Protein 2XES (pdb70)

Structure (mmCIF, N/CA/C/O backbone):
data_2XES
#
_entry.id   2XES
#
_cell.length_a   56.650
_cell.length_b   70.760
_cell.length_c   134.040
_cell.angle_alpha   90.00
_cell.angle_beta   90.00
_cell.angle_gamma   90.00
#
_symmetry.space_group_name_H-M   'P 21 21 21'
#
loop_
_entity.id
_entity.type
_entity.pdbx_description
1 polymer 'PROTEIN PAT1 HOMOLOG 1'
2 non-polymer 'THIOCYANATE ION'
3 non-polymer 'POTASSIUM ION'
4 water water
#
loop_
_atom_site.group_PDB
_atom_site.id
_atom_site.type_symbol
_atom_site.label_atom_id
_atom_site.label_alt_id
_atom_site.label_comp_id
_atom_site.label_asym_id
_atom_site.label_entity_id
_atom_site.label_seq_id
_atom_site.pdbx_PDB_ins_code
_atom_site.Cartn_x
_atom_site.Cartn_y
_atom_site.Cartn_z
_atom_site.occupancy
_atom_site.B_iso_or_equiv
_atom_site.auth_seq_id
_atom_site.auth_comp_id
_atom_site.auth_asym_id
_atom_site.auth_atom_id
_atom_site.pdbx_PDB_model_num
ATOM 1 N N . ASP A 1 6 ? -19.049 9.038 47.808 1.00 64.16 517 ASP A N 1
ATOM 2 C CA . ASP A 1 6 ? -17.617 9.254 47.649 1.00 64.00 517 ASP A CA 1
ATOM 3 C C . ASP A 1 6 ? -17.292 9.544 46.185 1.00 64.39 517 ASP A C 1
ATOM 4 O O . ASP A 1 6 ? -18.016 9.119 45.285 1.00 61.48 517 ASP A O 1
ATOM 9 N N . LYS A 1 7 ? -16.225 10.290 45.969 1.00 64.61 518 LYS A N 1
ATOM 10 C CA . LYS A 1 7 ? -15.795 10.633 44.632 1.00 58.88 518 LYS A CA 1
ATOM 11 C C . LYS A 1 7 ? -15.299 9.426 43.849 1.00 54.76 518 LYS A C 1
ATOM 12 O O . LYS A 1 7 ? -15.307 9.433 42.617 1.00 53.34 518 LYS A O 1
ATOM 18 N N . ARG A 1 8 ? -14.829 8.405 44.561 1.00 51.61 519 ARG A N 1
ATOM 19 C CA . ARG A 1 8 ? -14.244 7.257 43.889 1.00 49.00 519 ARG A CA 1
ATOM 20 C C . ARG A 1 8 ? -15.209 6.767 42.829 1.00 47.30 519 ARG A C 1
ATOM 21 O O . ARG A 1 8 ? -14.812 6.139 41.854 1.00 42.43 519 ARG A O 1
ATOM 29 N N . ARG A 1 9 ? -16.489 7.037 43.042 1.00 48.11 520 ARG A N 1
ATOM 30 C CA . ARG A 1 9 ? -17.491 6.718 42.045 1.00 48.07 520 ARG A CA 1
ATOM 31 C C . ARG A 1 9 ? -17.288 7.651 40.862 1.00 44.90 520 ARG A C 1
ATOM 32 O O . ARG A 1 9 ? -17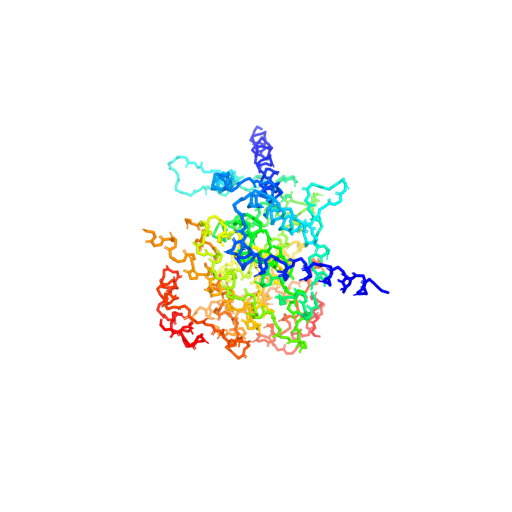.275 7.215 39.713 1.00 42.91 520 ARG A O 1
ATOM 40 N N . LYS A 1 10 ? -17.124 8.939 41.155 1.00 45.75 521 LYS A N 1
ATOM 41 C CA . LYS A 1 10 ? -16.880 9.942 40.122 1.00 45.29 521 LYS A CA 1
ATOM 42 C C . LYS A 1 10 ? -15.621 9.616 39.321 1.00 40.21 521 LYS A C 1
ATOM 43 O O . LYS A 1 10 ? -15.586 9.781 38.102 1.00 37.35 521 LYS A O 1
ATOM 49 N N . THR A 1 11 ? -14.589 9.157 40.017 1.00 39.01 522 THR A N 1
ATOM 50 C CA . THR A 1 11 ? -13.331 8.798 39.378 1.00 38.61 522 THR A CA 1
ATOM 51 C C . THR A 1 11 ? -13.527 7.654 38.393 1.00 35.67 522 THR A C 1
ATOM 52 O O . THR A 1 11 ? -12.996 7.685 37.285 1.00 32.77 522 THR A O 1
ATOM 56 N N . LEU A 1 12 ? -14.293 6.647 38.805 1.00 34.13 523 LEU A N 1
ATOM 57 C CA . LEU A 1 12 ? -14.576 5.501 37.949 1.00 33.68 523 LEU A CA 1
ATOM 58 C C . LEU A 1 12 ? -15.348 5.937 36.710 1.00 33.02 523 LEU A C 1
ATOM 59 O O . LEU A 1 12 ? -15.195 5.358 35.636 1.00 33.26 523 LEU A O 1
ATOM 64 N N . VAL A 1 13 ? -16.178 6.961 36.862 1.00 32.03 524 VAL A N 1
ATOM 65 C CA . VAL A 1 13 ? -16.888 7.515 35.722 1.00 34.51 524 VAL A CA 1
ATOM 66 C C . VAL A 1 13 ? -15.904 8.144 34.751 1.00 32.92 524 VAL A C 1
ATOM 67 O O . VAL A 1 13 ? -15.942 7.873 33.552 1.00 32.91 524 VAL A O 1
ATOM 71 N N . ILE A 1 14 ? -15.022 8.988 35.275 1.00 31.59 525 ILE A N 1
ATOM 72 C CA . ILE A 1 14 ? -14.016 9.635 34.447 1.00 34.05 525 ILE A CA 1
ATOM 73 C C . ILE A 1 14 ? -13.149 8.587 33.747 1.00 30.36 525 ILE A C 1
ATOM 74 O O . ILE A 1 14 ? -12.809 8.738 32.580 1.00 27.80 525 ILE A O 1
ATOM 79 N N . ILE A 1 15 ? -12.810 7.519 34.462 1.00 28.55 526 ILE A N 1
ATOM 80 C CA . ILE A 1 15 ? -12.041 6.433 33.878 1.00 28.58 526 ILE A CA 1
ATOM 81 C C . ILE A 1 15 ? -12.792 5.784 32.707 1.00 30.71 526 ILE A C 1
ATOM 82 O O . ILE A 1 15 ? -12.207 5.518 31.657 1.00 29.12 526 ILE A O 1
ATOM 87 N N . GLU A 1 16 ? -14.084 5.534 32.881 1.00 28.93 527 GLU A N 1
ATOM 88 C CA . GLU A 1 16 ? -14.866 4.933 31.805 1.00 31.75 527 GLU A CA 1
ATOM 89 C C . GLU A 1 16 ? -14.954 5.876 30.609 1.00 30.37 527 GLU A C 1
ATOM 90 O O . GLU A 1 16 ? -14.782 5.459 29.462 1.00 29.58 527 GLU A O 1
ATOM 96 N N . LYS A 1 17 ? -15.205 7.151 30.887 1.00 30.00 528 LYS A N 1
ATOM 97 C CA . LYS A 1 17 ? -15.270 8.170 29.848 1.00 30.41 528 LYS A CA 1
ATOM 98 C C . LYS A 1 17 ? -13.971 8.167 29.045 1.00 30.37 528 LYS A C 1
ATOM 99 O O . LYS A 1 17 ? -13.983 8.091 27.816 1.00 31.33 528 LYS A O 1
ATOM 105 N N . THR A 1 18 ? -12.850 8.236 29.756 1.00 28.81 529 THR A N 1
ATOM 106 C CA . THR A 1 18 ? -11.541 8.377 29.128 1.00 27.38 529 THR A CA 1
ATOM 107 C C . THR A 1 18 ? -11.098 7.086 28.439 1.00 24.79 529 THR A C 1
ATOM 108 O O . THR A 1 18 ? -10.454 7.118 27.394 1.00 21.32 529 THR A O 1
ATOM 112 N N . TYR A 1 19 ? -11.440 5.952 29.041 1.00 23.84 530 TYR A N 1
ATOM 113 C CA . TYR A 1 19 ? -11.100 4.654 28.477 1.00 22.75 530 TYR A CA 1
ATOM 114 C C . TYR A 1 19 ? -11.799 4.447 27.129 1.00 23.86 530 TYR A C 1
ATOM 115 O O . TYR A 1 19 ? -11.248 3.822 26.216 1.00 21.10 530 TYR A O 1
ATOM 124 N N . SER A 1 20 ? -13.007 4.986 27.007 1.00 22.76 531 SER A N 1
ATOM 125 C CA . SER A 1 20 ? -13.757 4.890 25.759 1.00 25.25 531 SER A CA 1
ATOM 126 C C . SER A 1 20 ? -13.060 5.660 24.642 1.00 23.86 531 SER A C 1
ATOM 127 O O . SER A 1 20 ? -13.005 5.207 23.503 1.00 22.32 531 SER A O 1
ATOM 130 N N . LEU A 1 21 ? -12.539 6.834 24.974 1.00 24.09 532 LEU A N 1
ATOM 131 C CA . LEU A 1 21 ? -11.753 7.612 24.031 1.00 24.12 532 LEU A CA 1
ATOM 132 C C . LEU A 1 21 ? -10.514 6.831 23.622 1.00 22.82 532 LEU A C 1
ATOM 133 O O . LEU A 1 21 ? -10.112 6.851 22.462 1.00 20.85 532 LEU A O 1
ATOM 138 N N . LEU A 1 22 ? -9.909 6.160 24.598 1.00 20.33 533 LEU A N 1
ATOM 139 C CA . LEU A 1 22 ? -8.701 5.384 24.371 1.00 21.98 533 LEU A CA 1
ATOM 140 C C . LEU A 1 22 ? -8.928 4.276 23.350 1.00 20.38 533 LEU A C 1
ATOM 141 O O . LEU A 1 22 ? -8.094 4.068 22.477 1.00 19.29 533 LEU A O 1
ATOM 146 N N . LEU A 1 23 ? -10.054 3.568 23.464 1.00 21.84 534 LEU A N 1
ATOM 147 C CA . LEU A 1 23 ? -10.390 2.517 22.502 1.00 22.37 534 LEU A CA 1
ATOM 148 C C . LEU A 1 23 ? -10.621 3.117 21.111 1.00 20.92 534 LEU A C 1
ATOM 149 O O . LEU A 1 23 ? -10.295 2.510 20.098 1.00 18.26 534 LEU A O 1
ATOM 154 N N . ASP A 1 24 ? -11.179 4.316 21.062 1.00 20.35 535 ASP A N 1
ATOM 155 C CA . ASP A 1 24 ? -11.372 4.959 19.776 1.00 22.13 535 ASP A CA 1
ATOM 156 C C . ASP A 1 24 ? -10.037 5.319 19.124 1.00 23.34 535 ASP A C 1
ATOM 157 O O . ASP A 1 24 ? -9.816 5.045 17.935 1.00 20.01 535 ASP A O 1
ATOM 162 N N . VAL A 1 25 ? -9.140 5.915 19.903 1.00 23.48 536 VAL A N 1
ATOM 163 C CA . VAL A 1 25 ? -7.828 6.288 19.381 1.00 22.09 536 VAL A CA 1
ATOM 164 C C . VAL A 1 25 ? -7.015 5.052 19.015 1.00 18.61 536 VAL A C 1
ATOM 165 O O . VAL A 1 25 ? -6.230 5.085 18.075 1.00 22.07 536 VAL A O 1
ATOM 169 N N . GLU A 1 26 ? -7.203 3.962 19.754 1.00 19.30 537 GLU A N 1
ATOM 170 C CA . GLU A 1 26 ? -6.507 2.712 19.439 1.00 20.64 537 GLU A CA 1
ATOM 171 C C . GLU A 1 26 ? -7.082 2.046 18.182 1.00 21.07 537 GLU A C 1
ATOM 172 O O . GLU A 1 26 ? -6.425 1.218 17.552 1.00 21.57 537 GLU A O 1
ATOM 178 N N . ASP A 1 27 ? -8.308 2.420 17.828 1.00 18.29 538 ASP A N 1
ATOM 179 C CA . ASP A 1 27 ? -8.994 1.863 16.666 1.00 18.51 538 ASP A CA 1
ATOM 180 C C . ASP A 1 27 ? -8.738 2.736 15.432 1.00 19.54 538 ASP A C 1
ATOM 181 O O . ASP A 1 27 ? -9.103 2.377 14.312 1.00 20.86 538 ASP A O 1
ATOM 186 N N . TYR A 1 28 ? -8.091 3.877 15.650 1.00 18.84 539 TYR A N 1
ATOM 187 C CA . TYR A 1 28 ? -7.895 4.882 14.610 1.00 20.21 539 TYR A CA 1
ATOM 188 C C . TYR A 1 28 ? -7.175 4.380 13.343 1.00 23.13 539 TYR A C 1
ATOM 189 O O . TYR A 1 28 ? -7.610 4.659 12.225 1.00 23.85 539 TYR A O 1
ATOM 198 N N . GLU A 1 29 ? -6.069 3.664 13.510 1.00 23.06 540 GLU A N 1
ATOM 199 C CA . GLU A 1 29 ? -5.303 3.216 12.348 1.00 26.04 540 GLU A CA 1
ATOM 200 C C . GLU A 1 29 ? -6.169 2.330 11.446 1.00 25.24 540 GLU A C 1
ATOM 201 O O . GLU A 1 29 ? -6.117 2.434 10.217 1.00 22.49 540 GLU A O 1
ATOM 207 N N . ARG A 1 30 ? -6.983 1.477 12.060 1.00 23.71 541 ARG A N 1
ATOM 208 C CA . ARG A 1 30 ? -7.889 0.635 11.291 1.00 22.73 541 ARG A CA 1
ATOM 209 C C . ARG A 1 30 ? -8.856 1.469 10.446 1.00 25.03 541 ARG A C 1
ATOM 210 O O . ARG A 1 30 ? -9.019 1.219 9.250 1.00 23.62 541 ARG A O 1
ATOM 218 N N . ARG A 1 31 ? -9.492 2.460 11.066 1.00 23.87 542 ARG A N 1
ATOM 219 C CA . ARG A 1 31 ? -10.446 3.310 10.353 1.00 25.39 542 ARG A CA 1
ATOM 220 C C . ARG A 1 31 ? -9.769 4.098 9.235 1.00 25.83 542 ARG A C 1
ATOM 221 O O . ARG A 1 31 ? -10.313 4.240 8.143 1.00 23.34 542 ARG A O 1
ATOM 229 N N . TYR A 1 32 ? -8.579 4.615 9.513 1.00 26.38 543 TYR A N 1
ATOM 230 C CA . TYR A 1 32 ? -7.862 5.427 8.538 1.00 27.05 543 TYR A CA 1
ATOM 231 C C . TYR A 1 32 ? -7.461 4.575 7.333 1.00 27.98 543 TYR A C 1
ATOM 232 O O . TYR A 1 32 ? -7.498 5.027 6.191 1.00 25.01 543 TYR A O 1
ATOM 241 N N . LEU A 1 33 ? -7.091 3.331 7.607 1.00 27.95 544 LEU A N 1
ATOM 242 C CA . LEU A 1 33 ? -6.727 2.376 6.574 1.00 26.10 544 LEU A CA 1
ATOM 243 C C . LEU A 1 33 ? -7.895 2.029 5.658 1.00 26.97 544 LEU A C 1
ATOM 244 O O . LEU A 1 33 ? -7.699 1.750 4.474 1.00 27.50 544 LEU A O 1
ATOM 249 N N . LEU A 1 34 ? -9.109 2.033 6.203 1.00 26.40 545 LEU A N 1
ATOM 250 C CA . LEU A 1 34 ? -10.285 1.640 5.426 1.00 25.30 545 LEU A CA 1
ATOM 251 C C . LEU A 1 34 ? -11.083 2.846 4.939 1.00 25.09 545 LEU A C 1
ATOM 252 O O . LEU A 1 34 ? -12.191 2.702 4.416 1.00 22.72 545 LEU A O 1
ATOM 257 N N . SER A 1 35 ? -10.521 4.037 5.109 1.00 25.17 546 SER A N 1
ATOM 258 C CA . SER A 1 35 ? -11.252 5.265 4.813 1.00 29.63 546 SER A CA 1
ATOM 259 C C . SER A 1 35 ? -11.151 5.699 3.351 1.00 30.07 546 SER A C 1
ATOM 260 O O . SER A 1 35 ? -10.216 5.338 2.639 1.00 26.88 546 SER A O 1
ATOM 263 N N . LEU A 1 36 ? -12.133 6.481 2.919 1.00 33.29 547 LEU A N 1
ATOM 264 C CA . LEU A 1 36 ? -12.033 7.214 1.666 1.00 32.95 547 LEU A CA 1
ATOM 265 C C . LEU A 1 36 ? -11.154 8.436 1.899 1.00 34.73 547 LEU A C 1
ATOM 266 O O . LEU A 1 36 ? -11.113 8.975 3.009 1.00 31.04 547 LEU A O 1
ATOM 271 N N . GLU A 1 37 ? -10.450 8.877 0.863 1.00 35.94 548 GLU A N 1
ATOM 272 C CA . GLU A 1 37 ? -9.530 9.997 1.012 1.00 37.16 548 GLU A CA 1
ATOM 273 C C . GLU A 1 37 ? -10.232 11.227 1.580 1.00 35.75 548 GLU A C 1
ATOM 274 O O . GLU A 1 37 ? -9.657 11.954 2.386 1.00 32.26 548 GLU A O 1
ATOM 280 N N . GLU A 1 38 ? -11.478 11.444 1.164 1.00 33.91 549 GLU A N 1
ATOM 281 C CA . GLU A 1 38 ? -12.235 12.628 1.565 1.00 35.91 549 GLU A CA 1
ATOM 282 C C . GLU A 1 38 ? -12.493 12.675 3.064 1.00 34.15 549 GLU A C 1
ATOM 283 O O . GLU A 1 38 ? -12.721 13.743 3.627 1.00 32.62 549 GLU A O 1
ATOM 289 N N . GLU A 1 39 ? -12.464 11.510 3.703 1.00 34.52 550 GLU A N 1
ATOM 290 C CA . GLU A 1 39 ? -12.739 11.412 5.132 1.00 32.78 550 GLU A CA 1
ATOM 291 C C . GLU A 1 39 ? -11.513 11.704 6.002 1.00 33.55 550 GLU A C 1
ATOM 292 O O . GLU A 1 39 ? -11.652 12.052 7.171 1.00 36.92 550 GLU A O 1
ATOM 298 N N . ARG A 1 40 ? -10.320 11.549 5.437 1.00 32.40 551 ARG A N 1
ATOM 299 C CA . ARG A 1 40 ? -9.080 11.593 6.223 1.00 31.75 551 ARG A CA 1
ATOM 300 C C . ARG A 1 40 ? -8.820 12.881 7.016 1.00 36.54 551 ARG A C 1
ATOM 301 O O . ARG A 1 40 ? -8.458 12.817 8.192 1.00 37.82 551 ARG A O 1
ATOM 309 N N . PRO A 1 41 ? -8.996 14.050 6.384 1.00 37.29 552 PRO A N 1
ATOM 310 C CA . PRO A 1 41 ? -8.839 15.291 7.148 1.00 36.64 552 PRO A CA 1
ATOM 311 C C . PRO A 1 41 ? -9.680 15.282 8.424 1.00 36.16 552 PRO A C 1
ATOM 312 O O . PRO A 1 41 ? -9.181 15.644 9.488 1.00 37.07 552 PRO A O 1
ATOM 316 N N . ALA A 1 42 ? -10.938 14.869 8.312 1.00 34.69 553 ALA A N 1
ATOM 317 C CA . ALA A 1 42 ? -11.833 14.807 9.464 1.00 37.61 553 ALA A CA 1
ATOM 318 C C . ALA A 1 42 ? -11.375 13.776 10.499 1.00 35.68 553 ALA A C 1
ATOM 319 O O . ALA A 1 42 ? -11.445 14.026 11.700 1.00 37.67 553 ALA A O 1
ATOM 321 N N . LEU A 1 43 ? -10.914 12.618 10.032 1.00 31.10 554 LEU A N 1
ATOM 322 C CA . LEU A 1 43 ? -10.401 11.590 10.932 1.00 32.69 554 LEU A CA 1
ATOM 323 C C . LEU A 1 43 ? -9.211 12.110 11.746 1.00 34.25 554 LEU A C 1
ATOM 324 O O . LEU A 1 43 ? -9.085 11.832 12.938 1.00 30.39 554 LEU A O 1
ATOM 337 N N . ASP A 1 45 ? -8.404 15.336 12.515 1.00 39.43 556 ASP A N 1
ATOM 338 C CA . ASP A 1 45 ? -8.826 16.341 13.490 1.00 40.12 556 ASP A CA 1
ATOM 339 C C . ASP A 1 45 ? -9.468 15.680 14.701 1.00 37.80 556 ASP A C 1
ATOM 340 O O . ASP A 1 45 ? -9.169 16.028 15.844 1.00 41.24 556 ASP A O 1
ATOM 345 N N . ASP A 1 46 ? -10.350 14.723 14.445 1.00 36.63 557 ASP A N 1
ATOM 346 C CA . ASP A 1 46 ? -11.010 13.996 15.517 1.00 37.85 557 ASP A CA 1
ATOM 347 C C . ASP A 1 46 ? -9.992 13.328 16.446 1.00 36.24 557 ASP A C 1
ATOM 348 O O . ASP A 1 46 ? -10.095 13.437 17.666 1.00 34.66 557 ASP A O 1
ATOM 353 N N . ARG A 1 47 ? -9.014 12.640 15.863 1.00 32.53 558 ARG A N 1
ATOM 354 C CA . ARG A 1 47 ? -7.956 11.997 16.639 1.00 31.81 558 ARG A CA 1
ATOM 355 C C . ARG A 1 47 ? -7.248 13.002 17.542 1.00 33.07 558 ARG A C 1
ATOM 356 O O . ARG A 1 47 ? -6.974 12.718 18.708 1.00 32.39 558 ARG A O 1
ATOM 364 N N . LYS A 1 48 ? -6.950 14.174 16.994 1.00 35.17 559 LYS A N 1
ATOM 365 C CA . LYS A 1 48 ? -6.240 15.205 17.739 1.00 38.18 559 LYS A CA 1
ATOM 366 C C . LYS A 1 48 ? -7.037 15.642 18.967 1.00 37.77 559 LYS A C 1
ATOM 367 O O . LYS A 1 48 ? -6.513 15.678 20.080 1.00 39.07 559 LYS A O 1
ATOM 373 N N . HIS A 1 49 ? -8.311 15.955 18.760 1.00 37.36 560 HIS A N 1
ATOM 374 C CA . HIS A 1 49 ? -9.169 16.419 19.840 1.00 35.72 560 HIS A CA 1
ATOM 375 C C . HIS A 1 49 ? -9.421 15.353 20.905 1.00 36.19 560 HIS A C 1
ATOM 376 O O . HIS A 1 49 ? -9.597 15.680 22.082 1.00 32.92 560 HIS A O 1
ATOM 383 N N . LYS A 1 50 ? -9.447 14.090 20.516 1.00 34.08 561 LYS A N 1
ATOM 384 C CA . LYS A 1 50 ? -9.628 13.035 21.497 1.00 34.76 561 LYS A CA 1
ATOM 385 C C . LYS A 1 50 ? -8.392 12.798 22.341 1.00 32.61 561 LY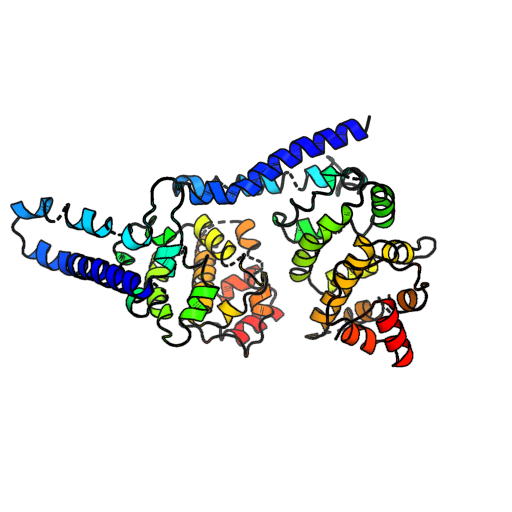S A C 1
ATOM 386 O O . LYS A 1 50 ? -8.501 12.436 23.446 1.00 29.76 561 LYS A O 1
ATOM 392 N N . ILE A 1 51 ? -7.223 13.000 21.783 1.00 32.95 562 ILE A N 1
ATOM 393 C CA . ILE A 1 51 ? -5.990 12.871 22.549 1.00 33.40 562 ILE A CA 1
ATOM 394 C C . ILE A 1 51 ? -5.835 14.040 23.518 1.00 33.32 562 ILE A C 1
ATOM 395 O O . ILE A 1 51 ? -5.366 13.865 24.644 1.00 32.16 562 ILE A O 1
ATOM 400 N N . CYS A 1 52 ? -6.246 15.227 23.083 1.00 34.36 563 CYS A N 1
ATOM 401 C CA . CYS A 1 52 ? -6.285 16.384 23.965 1.00 35.60 563 CYS A CA 1
ATOM 402 C C . CYS A 1 52 ? -7.251 16.110 25.097 1.00 32.77 563 CYS A C 1
ATOM 403 O O . CYS A 1 52 ? -6.906 16.251 26.270 1.00 35.18 563 CYS A O 1
ATOM 406 N N . SER A 1 53 ? -8.468 15.718 24.739 1.00 29.74 564 SER A N 1
ATOM 407 C CA . SER A 1 53 ? -9.464 15.375 25.732 1.00 30.70 564 SER A CA 1
ATOM 408 C C . SER A 1 53 ? -8.899 14.397 26.757 1.00 29.83 564 SER A C 1
ATOM 409 O O . SER A 1 53 ? -9.058 14.596 27.954 1.00 29.71 564 SER A O 1
ATOM 420 N N . TYR A 1 55 ? -5.720 13.725 27.641 1.00 27.15 566 TYR A N 1
ATOM 421 C CA . TYR A 1 55 ? -4.728 14.367 28.490 1.00 29.41 566 TYR A CA 1
ATOM 422 C C . TYR A 1 55 ? -5.409 15.296 29.489 1.00 30.36 566 TYR A C 1
ATOM 423 O O . TYR A 1 55 ? -5.051 15.324 30.665 1.00 29.72 566 TYR A O 1
ATOM 432 N N . ASP A 1 56 ? -6.401 16.045 29.011 1.00 29.64 567 ASP A N 1
ATOM 433 C CA . ASP A 1 56 ? -7.146 16.976 29.851 1.00 30.50 567 ASP A CA 1
ATOM 434 C C . ASP A 1 56 ? -7.876 16.283 31.002 1.00 32.07 567 ASP A C 1
ATOM 435 O O . ASP A 1 56 ? -7.919 16.805 32.114 1.00 30.70 567 ASP A O 1
ATOM 440 N N . ASN A 1 57 ? -8.452 15.111 30.746 1.00 31.11 568 ASN A N 1
ATOM 441 C CA . ASN A 1 57 ? -9.114 14.371 31.816 1.00 30.31 568 ASN A CA 1
ATOM 442 C C . ASN A 1 57 ? -8.129 13.902 32.884 1.00 29.27 568 ASN A C 1
ATOM 443 O O . ASN A 1 57 ? -8.497 13.720 34.045 1.00 30.40 568 ASN A O 1
ATOM 448 N N . LEU A 1 58 ? -6.876 13.705 32.488 1.00 29.73 569 LEU A N 1
ATOM 449 C CA . LEU A 1 58 ? -5.831 13.299 33.425 1.00 27.25 569 LEU A CA 1
ATOM 450 C C . LEU A 1 58 ? -5.209 14.487 34.146 1.00 30.20 569 LEU A C 1
ATOM 451 O O . LEU A 1 58 ? -5.008 14.456 35.364 1.00 29.64 569 LEU A O 1
ATOM 456 N N . ARG A 1 59 ? -4.895 15.528 33.381 1.00 30.38 570 ARG A N 1
ATOM 457 C CA . ARG A 1 59 ? -4.051 16.621 33.863 1.00 33.16 570 ARG A CA 1
ATOM 458 C C . ARG A 1 59 ? -4.600 18.011 33.548 1.00 35.32 570 ARG A C 1
ATOM 459 O O . ARG A 1 59 ? -3.852 18.986 33.542 1.00 38.39 570 ARG A O 1
ATOM 467 N N . GLY A 1 60 ? -5.900 18.102 33.286 1.00 35.59 571 GLY A N 1
ATOM 468 C CA . GLY A 1 60 ? -6.523 19.380 32.992 1.00 39.12 571 GLY A CA 1
ATOM 469 C C . GLY A 1 60 ? -6.558 20.287 34.206 1.00 44.49 571 GLY A C 1
ATOM 470 O O . GLY A 1 60 ? -6.544 19.817 35.347 1.00 42.45 571 GLY A O 1
ATOM 471 N N . LYS A 1 61 ? -6.601 21.593 33.970 1.00 45.75 572 LYS A N 1
ATOM 472 C CA . LYS A 1 61 ? -6.662 22.538 35.082 1.00 51.45 572 LYS A CA 1
ATOM 473 C C . LYS A 1 61 ? -7.854 23.492 35.024 1.00 55.68 572 LYS A C 1
ATOM 474 O O . LYS A 1 61 ? -8.200 24.026 33.968 1.00 52.84 572 LYS A O 1
ATOM 480 N N . LEU A 1 62 ? -8.470 23.690 36.185 1.00 56.37 573 LEU A N 1
ATOM 481 C CA . LEU A 1 62 ? -9.618 24.573 36.334 1.00 58.87 573 LEU A CA 1
ATOM 482 C C . LEU A 1 62 ? -9.172 26.034 36.284 1.00 59.93 573 LEU A C 1
ATOM 483 O O . LEU A 1 62 ? -7.974 26.319 36.286 1.00 57.92 573 LEU A O 1
ATOM 488 N N . PRO A 1 63 ? -10.134 26.968 36.225 1.00 59.29 574 PRO A N 1
ATOM 489 C CA . PRO A 1 63 ? -9.781 28.392 36.237 1.00 58.39 574 PRO A CA 1
ATOM 490 C C . PRO A 1 63 ? -9.061 28.795 37.524 1.00 58.58 574 PRO A C 1
ATOM 491 O O . PRO A 1 63 ? -9.346 28.239 38.583 1.00 55.79 574 PRO A O 1
ATOM 495 N N . GLY A 1 64 ? -8.137 29.747 37.429 1.00 55.53 575 GLY A N 1
ATOM 496 C CA . GLY A 1 64 ? -7.501 30.312 38.605 1.00 54.26 575 GLY A CA 1
ATOM 497 C C . GLY A 1 64 ? -6.239 29.599 39.048 1.00 58.17 575 GLY A C 1
ATOM 498 O O . GLY A 1 64 ? -5.655 29.945 40.075 1.00 58.56 575 GLY A O 1
ATOM 499 N N . GLN A 1 65 ? -5.814 28.601 38.280 1.00 59.73 576 GLN A N 1
ATOM 500 C CA . GLN A 1 65 ? -4.590 27.870 38.599 1.00 57.87 576 GLN A CA 1
ATOM 501 C C . GLN A 1 65 ? -3.641 27.797 37.402 1.00 55.76 576 GLN A C 1
ATOM 502 O O . GLN A 1 65 ? -4.052 27.468 36.286 1.00 54.71 576 GLN A O 1
ATOM 508 N N . GLU A 1 66 ? -2.372 28.113 37.645 1.00 53.45 577 GLU A N 1
ATOM 509 C CA . GLU A 1 66 ? -1.379 28.168 36.580 1.00 52.98 577 GLU A CA 1
ATOM 510 C C . GLU A 1 66 ? -0.681 26.825 36.415 1.00 49.77 577 GLU A C 1
ATOM 511 O O . GLU A 1 66 ? -0.012 26.577 35.413 1.00 49.65 577 GLU A O 1
ATOM 517 N N . ARG A 1 67 ? -0.836 25.931 37.373 1.00 48.19 578 ARG A N 1
ATOM 518 C CA . ARG A 1 67 ? -0.380 24.556 37.233 1.00 45.28 578 ARG A CA 1
ATOM 519 C C . ARG A 1 67 ? -1.549 23.702 37.638 1.00 42.99 578 ARG A C 1
ATOM 520 O O . ARG A 1 67 ? -2.244 24.070 38.540 1.00 41.52 578 ARG A O 1
ATOM 528 N N . PRO A 1 68 ? -1.758 22.570 36.975 1.00 40.60 579 PRO A N 1
ATOM 529 C CA . PRO A 1 68 ? -2.848 21.647 37.301 1.00 36.41 579 PRO A CA 1
ATOM 530 C C . PRO A 1 68 ? -2.691 21.124 38.718 1.00 32.98 579 PRO A C 1
ATOM 531 O O . PRO A 1 68 ? -1.566 20.986 39.210 1.00 28.02 579 PRO A O 1
ATOM 535 N N . SER A 1 69 ? -3.809 20.846 39.370 1.00 31.75 580 SER A N 1
ATOM 536 C CA . SER A 1 69 ? -3.783 20.108 40.618 1.00 31.10 580 SER A CA 1
ATOM 537 C C . SER A 1 69 ? -3.451 18.655 40.297 1.00 31.73 580 SER A C 1
ATOM 538 O O . SER A 1 69 ? -3.876 18.127 39.262 1.00 27.54 580 SER A O 1
ATOM 541 N N . ASP A 1 70 ? -2.686 18.012 41.173 1.00 26.20 581 ASP A N 1
ATOM 542 C CA . ASP A 1 70 ? -2.364 16.601 41.007 1.00 25.91 581 ASP A CA 1
ATOM 543 C C . ASP A 1 70 ? -3.545 15.697 41.382 1.00 27.64 581 ASP A C 1
ATOM 544 O O . ASP A 1 70 ? -3.497 14.488 41.161 1.00 24.77 581 ASP A O 1
ATOM 549 N N . ASP A 1 71 ? -4.599 16.293 41.943 1.00 29.12 582 ASP A N 1
ATOM 550 C CA . ASP A 1 71 ? -5.749 15.544 42.469 1.00 29.54 582 ASP A CA 1
ATOM 551 C C . ASP A 1 71 ? -6.280 14.465 41.526 1.00 29.93 582 ASP A C 1
ATOM 552 O O . ASP A 1 71 ? -6.261 13.271 41.850 1.00 28.89 582 ASP A O 1
ATOM 557 N N . HIS A 1 72 ? -6.784 14.899 40.374 1.00 28.55 583 HIS A N 1
ATOM 558 C CA . HIS A 1 72 ? -7.439 13.996 39.435 1.00 29.03 583 HIS A CA 1
ATOM 559 C C . HIS A 1 72 ? -6.506 12.887 38.987 1.00 28.06 583 HIS A C 1
ATOM 560 O O . HIS A 1 72 ? -6.889 11.712 38.967 1.00 25.30 583 HIS A O 1
ATOM 567 N N . PHE A 1 73 ? -5.280 13.256 38.634 1.00 21.99 584 PHE A N 1
ATOM 568 C CA . PHE A 1 73 ? -4.314 12.260 38.196 1.00 23.78 584 PHE A CA 1
ATOM 569 C C . PHE A 1 73 ? -4.073 11.232 39.289 1.00 23.21 584 PHE A C 1
ATOM 570 O O . PHE A 1 73 ? -4.066 10.029 39.030 1.00 21.68 584 PHE A O 1
ATOM 578 N N . VAL A 1 74 ? -3.883 11.704 40.517 1.00 24.25 585 VAL A N 1
ATOM 579 C CA . VAL A 1 74 ? -3.633 10.794 41.635 1.00 24.68 585 VAL A CA 1
ATOM 580 C C . VAL A 1 74 ? -4.821 9.859 41.860 1.00 22.55 585 VAL A C 1
ATOM 581 O O . VAL A 1 74 ? -4.648 8.647 42.009 1.00 24.60 585 VAL A O 1
ATOM 585 N N . GLN A 1 75 ? -6.027 10.414 41.862 1.00 24.31 586 GLN A N 1
ATOM 586 C CA . GLN A 1 75 ? -7.230 9.601 42.053 1.00 27.02 586 GLN A CA 1
ATOM 587 C C . GLN A 1 75 ? -7.329 8.457 41.033 1.00 25.47 586 GLN A C 1
ATOM 588 O O . GLN A 1 75 ? -7.600 7.303 41.388 1.00 23.36 586 GLN A O 1
ATOM 594 N N . ILE A 1 76 ? -7.105 8.785 39.767 1.00 23.61 587 ILE A N 1
ATOM 595 C CA . ILE A 1 76 ? -7.123 7.788 38.699 1.00 22.92 587 ILE A CA 1
ATOM 596 C C . ILE A 1 76 ? -6.044 6.733 38.931 1.00 23.75 587 ILE A C 1
ATOM 597 O O . ILE A 1 76 ? -6.285 5.534 38.779 1.00 21.83 587 ILE A O 1
ATOM 610 N N . CYS A 1 78 ? -4.828 5.608 41.552 1.00 22.92 589 CYS A N 1
ATOM 611 C CA . CYS A 1 78 ? -5.062 4.736 42.703 1.00 25.92 589 CYS A CA 1
ATOM 612 C C . CYS A 1 78 ? -6.012 3.595 42.364 1.00 28.97 589 CYS A C 1
ATOM 613 O O . CYS A 1 78 ? -6.341 2.775 43.222 1.00 27.88 589 CYS A O 1
ATOM 616 N N . ILE A 1 79 ? -6.447 3.546 41.108 1.00 26.60 590 ILE A N 1
ATOM 617 C CA . ILE A 1 79 ? -7.435 2.566 40.679 1.00 24.46 590 ILE A CA 1
ATOM 618 C C . ILE A 1 79 ? -6.858 1.594 39.653 1.00 26.07 590 ILE A C 1
ATOM 619 O O . ILE A 1 79 ? -6.183 2.000 38.709 1.00 25.29 590 ILE A O 1
ATOM 624 N N . ARG A 1 80 ? -7.112 0.307 39.867 1.00 24.69 591 ARG A N 1
ATOM 625 C CA . ARG A 1 80 ? -6.579 -0.752 39.021 1.00 26.25 591 ARG A CA 1
ATOM 626 C C . ARG A 1 80 ? -6.666 -0.412 37.530 1.00 26.16 591 ARG A C 1
ATOM 627 O O . ARG A 1 80 ? -5.647 -0.326 36.840 1.00 25.92 591 ARG A O 1
ATOM 635 N N . LYS A 1 81 ? -7.883 -0.205 37.039 1.00 25.85 592 LYS A N 1
ATOM 636 C CA . LYS A 1 81 ? -8.082 0.099 35.621 1.00 26.10 592 LYS A CA 1
ATOM 637 C C . LYS A 1 81 ? -7.458 1.437 35.234 1.00 24.52 592 LYS A C 1
ATOM 638 O O . LYS A 1 81 ? -7.059 1.624 34.093 1.00 23.84 592 LYS A O 1
ATOM 644 N N . GLY A 1 82 ? -7.374 2.357 36.191 1.00 23.82 593 GLY A N 1
ATOM 645 C CA . GLY A 1 82 ? -6.780 3.664 35.961 1.00 23.35 593 GLY A CA 1
ATOM 646 C C . GLY A 1 82 ? -5.338 3.594 35.495 1.00 22.04 593 GLY A C 1
ATOM 647 O O . GLY A 1 82 ? -4.964 4.229 34.510 1.00 25.36 593 GLY A O 1
ATOM 648 N N . LYS A 1 83 ? -4.528 2.818 36.208 1.00 21.42 594 LYS A N 1
ATOM 649 C CA . LYS A 1 83 ? -3.123 2.629 35.863 1.00 23.03 594 LYS A CA 1
ATOM 650 C C . LYS A 1 83 ? -2.942 1.949 34.498 1.00 22.33 594 LYS A C 1
ATOM 651 O O . LYS A 1 83 ? -2.107 2.354 33.688 1.00 20.90 594 LYS A O 1
ATOM 657 N N . ARG A 1 84 ? -3.726 0.911 34.244 1.00 22.88 595 ARG A N 1
ATOM 658 C CA . ARG A 1 84 ? -3.650 0.227 32.960 1.00 25.34 595 ARG A CA 1
ATOM 659 C C . ARG A 1 84 ? -4.036 1.149 31.815 1.00 24.49 595 ARG A C 1
ATOM 660 O O . ARG A 1 84 ? -3.463 1.075 30.727 1.00 25.44 595 ARG A O 1
ATOM 676 N N . VAL A 1 86 ? -3.705 4.553 31.793 1.00 22.41 597 VAL A N 1
ATOM 677 C CA . VAL A 1 86 ? -2.637 5.528 31.586 1.00 20.40 597 VAL A CA 1
ATOM 678 C C . VAL A 1 86 ? -1.473 4.909 30.799 1.00 21.53 597 VAL A C 1
ATOM 679 O O . VAL A 1 86 ? -0.898 5.550 29.924 1.00 23.46 597 VAL A O 1
ATOM 683 N N . ALA A 1 87 ? -1.143 3.659 31.108 1.00 18.54 598 ALA A N 1
ATOM 684 C CA . ALA A 1 87 ? -0.094 2.938 30.400 1.00 23.21 598 ALA A CA 1
ATOM 685 C C . ALA A 1 87 ? -0.343 2.944 28.888 1.00 22.92 598 ALA A C 1
ATOM 686 O O . ALA A 1 87 ? 0.584 3.082 28.094 1.00 24.10 598 ALA A O 1
ATOM 688 N N . ARG A 1 88 ? -1.605 2.813 28.501 1.00 19.73 599 ARG A N 1
ATOM 689 C CA . ARG A 1 88 ? -1.959 2.715 27.091 1.00 23.83 599 ARG A CA 1
ATOM 690 C C . ARG A 1 88 ? -2.225 4.070 26.437 1.00 22.83 599 ARG A C 1
ATOM 691 O O . ARG A 1 88 ? -2.208 4.192 25.213 1.00 25.03 599 ARG A O 1
ATOM 699 N N . ILE A 1 89 ? -2.471 5.084 27.254 1.00 21.84 600 ILE A N 1
ATOM 700 C CA . ILE A 1 89 ? -2.618 6.439 26.751 1.00 22.03 600 ILE A CA 1
ATOM 701 C C . ILE A 1 89 ? -1.251 7.030 26.421 1.00 22.90 600 ILE A C 1
ATOM 702 O O . ILE A 1 89 ? -1.099 7.744 25.432 1.00 21.36 600 ILE A O 1
ATOM 707 N N . LEU A 1 90 ? -0.260 6.711 27.251 1.00 23.55 601 LEU A N 1
ATOM 708 C CA . LEU A 1 90 ? 1.084 7.280 27.125 1.00 22.95 601 LEU A CA 1
ATOM 709 C C . LEU A 1 90 ? 1.636 7.341 25.694 1.00 24.83 601 LEU A C 1
ATOM 710 O O . LEU A 1 90 ? 2.080 8.399 25.258 1.00 24.20 601 LEU A O 1
ATOM 715 N N . PRO A 1 91 ? 1.621 6.212 24.965 1.00 25.85 602 PRO A N 1
ATOM 716 C CA . PRO A 1 91 ? 2.199 6.224 23.613 1.00 27.83 602 PRO A CA 1
ATOM 717 C C . PRO A 1 91 ? 1.529 7.210 22.658 1.00 26.82 602 PRO A C 1
ATOM 718 O O . PRO A 1 91 ? 2.152 7.579 21.666 1.00 26.25 602 PRO A O 1
ATOM 722 N N . PHE A 1 92 ? 0.295 7.627 22.946 1.00 24.98 603 PHE A N 1
ATOM 723 C CA . PHE A 1 92 ? -0.404 8.582 22.081 1.00 24.87 603 PHE A CA 1
ATOM 724 C C . PHE A 1 92 ? -0.083 10.045 22.393 1.00 24.73 603 PHE A C 1
ATOM 725 O O . PHE A 1 92 ? -0.319 10.927 21.573 1.00 23.25 603 PHE A O 1
ATOM 733 N N . LEU A 1 93 ? 0.457 10.304 23.577 1.00 27.65 604 LEU A N 1
ATOM 734 C CA . LEU A 1 93 ? 0.736 11.675 23.992 1.00 24.46 604 LEU A CA 1
ATOM 735 C C . LEU A 1 93 ? 2.015 12.219 23.366 1.00 24.61 604 LEU A C 1
ATOM 736 O O . LEU A 1 93 ? 2.922 11.462 23.018 1.00 24.75 604 LEU A O 1
ATOM 741 N N . SER A 1 94 ? 2.094 13.541 23.255 1.00 22.22 605 SER A N 1
ATOM 742 C CA . SER A 1 94 ? 3.337 14.194 22.857 1.00 26.27 605 SER A CA 1
ATOM 743 C C . SER A 1 94 ? 4.391 13.955 23.939 1.00 24.99 605 SER A C 1
ATOM 744 O O . SER A 1 94 ? 4.064 13.569 25.057 1.00 21.34 605 SER A O 1
ATOM 747 N N . THR A 1 95 ? 5.656 14.168 23.604 1.00 25.99 606 THR A N 1
ATOM 748 C CA . THR A 1 95 ? 6.730 13.946 24.564 1.00 27.16 606 THR A CA 1
ATOM 749 C C . THR A 1 95 ? 6.544 14.833 25.791 1.00 25.59 606 THR A C 1
ATOM 750 O O . THR A 1 95 ? 6.782 14.408 26.919 1.00 27.00 606 THR A O 1
ATOM 754 N N . GLU A 1 96 ? 6.105 16.066 25.561 1.00 26.12 607 GLU A N 1
ATOM 755 C CA A GLU A 1 96 ? 5.922 17.031 26.641 0.49 28.87 607 GLU A CA 1
ATOM 756 C CA B GLU A 1 96 ? 5.930 17.029 26.638 0.51 28.87 607 GLU A CA 1
ATOM 757 C C . GLU A 1 96 ? 4.797 16.623 27.589 1.00 27.94 607 GLU A C 1
ATOM 758 O O . GLU A 1 96 ? 4.937 16.713 28.809 1.00 26.90 607 GLU A O 1
ATOM 769 N N . GLN A 1 97 ? 3.677 16.171 27.030 1.00 26.70 608 GLN A N 1
ATOM 770 C CA . GLN A 1 97 ? 2.566 15.685 27.845 1.00 24.52 608 GLN A CA 1
ATOM 771 C C . GLN A 1 97 ? 2.966 14.448 28.643 1.00 23.35 608 GLN A C 1
ATOM 772 O O . GLN A 1 97 ? 2.613 14.309 29.821 1.00 18.55 608 GLN A O 1
ATOM 778 N N . ALA A 1 98 ? 3.698 13.548 27.989 1.00 20.73 609 ALA A N 1
ATOM 779 C CA . ALA A 1 98 ? 4.102 12.290 28.604 1.00 22.30 609 ALA A CA 1
ATOM 780 C C . ALA A 1 98 ? 5.078 12.512 29.757 1.00 22.62 609 ALA A C 1
ATOM 781 O O . ALA A 1 98 ? 4.983 11.844 30.785 1.00 21.48 609 ALA A O 1
ATOM 783 N N . ALA A 1 99 ? 6.023 13.431 29.571 1.00 22.57 610 ALA A N 1
ATOM 784 C CA . ALA A 1 99 ? 6.983 13.772 30.613 1.00 23.30 610 ALA A CA 1
ATOM 785 C C . ALA A 1 99 ? 6.280 14.386 31.821 1.00 22.57 610 ALA A C 1
ATOM 786 O O . ALA A 1 99 ? 6.678 14.159 32.963 1.00 21.81 610 ALA A O 1
ATOM 788 N N . ASP A 1 100 ? 5.235 15.166 31.573 1.00 23.70 611 ASP A N 1
ATOM 789 C CA . ASP A 1 100 ? 4.458 15.709 32.681 1.00 24.02 611 ASP A CA 1
ATOM 790 C C . ASP A 1 100 ? 3.887 14.562 33.513 1.00 26.57 611 ASP A C 1
ATOM 791 O O . ASP A 1 100 ? 4.012 14.547 34.741 1.00 23.41 611 ASP A O 1
ATOM 796 N N . ILE A 1 101 ? 3.267 13.599 32.833 1.00 22.93 612 ILE A N 1
ATOM 797 C CA . ILE A 1 101 ? 2.698 12.436 33.499 1.00 23.13 612 ILE A CA 1
ATOM 798 C C . ILE A 1 101 ? 3.752 11.698 34.326 1.00 21.94 612 ILE A C 1
ATOM 799 O O . ILE A 1 101 ? 3.484 11.280 35.449 1.00 22.52 612 ILE A O 1
ATOM 804 N N . LEU A 1 102 ? 4.947 11.531 33.765 1.00 20.63 613 LEU A N 1
ATOM 805 C CA . LEU A 1 102 ? 6.018 10.836 34.483 1.00 22.93 613 LEU A CA 1
ATOM 806 C C . LEU A 1 102 ? 6.503 11.624 35.708 1.00 21.59 613 LEU A C 1
ATOM 807 O O . LEU A 1 102 ? 6.745 11.049 36.767 1.00 21.15 613 LEU A O 1
ATOM 820 N N . THR A 1 104 ? 4.710 13.830 37.379 1.00 22.70 615 THR A N 1
ATOM 821 C CA . THR A 1 104 ? 3.618 13.817 38.345 1.00 22.39 615 THR A CA 1
ATOM 822 C C . THR A 1 104 ? 3.604 12.485 39.098 1.00 23.20 615 THR A C 1
ATOM 823 O O . THR A 1 104 ? 3.365 12.443 40.309 1.00 19.87 615 THR A O 1
ATOM 827 N N . THR A 1 105 ? 3.877 11.401 38.378 1.00 21.71 616 THR A N 1
ATOM 828 C CA . THR A 1 105 ? 3.962 10.078 38.994 1.00 22.78 616 THR A CA 1
ATOM 829 C C . THR A 1 105 ? 5.064 10.043 40.052 1.00 23.46 616 THR A C 1
ATOM 830 O O . THR A 1 105 ? 4.872 9.526 41.151 1.00 22.02 616 THR A O 1
ATOM 834 N N . ALA A 1 106 ? 6.222 10.593 39.704 1.00 24.03 617 ALA A N 1
ATOM 835 C CA . ALA A 1 106 ? 7.376 10.613 40.597 1.00 21.36 617 ALA A CA 1
ATOM 836 C C . ALA A 1 106 ? 7.094 11.438 41.850 1.00 22.18 617 ALA A C 1
ATOM 837 O O . ALA A 1 106 ? 7.414 11.023 42.959 1.00 24.84 617 ALA A O 1
ATOM 839 N N . ARG A 1 107 ? 6.494 12.607 41.655 1.00 21.56 618 ARG A N 1
ATOM 840 C CA . ARG A 1 107 ? 6.166 13.517 42.743 1.00 25.19 618 ARG A CA 1
ATOM 841 C C . ARG A 1 107 ? 5.215 12.892 43.775 1.00 26.41 618 ARG A C 1
ATOM 842 O O . ARG A 1 107 ? 5.222 13.267 44.948 1.00 26.19 618 ARG A O 1
ATOM 850 N N . ASN A 1 108 ? 4.408 11.932 43.336 1.00 23.23 619 ASN A N 1
ATOM 851 C CA . ASN A 1 108 ? 3.398 11.336 44.199 1.00 23.39 619 ASN A CA 1
ATOM 852 C C . ASN A 1 108 ? 3.642 9.859 44.445 1.00 22.59 619 ASN A C 1
ATOM 853 O O . ASN A 1 108 ? 2.734 9.133 44.850 1.00 24.97 619 ASN A O 1
ATOM 858 N N . LEU A 1 109 ? 4.868 9.418 44.204 1.00 20.39 620 LEU A N 1
ATOM 859 C CA . LEU A 1 109 ? 5.152 7.995 44.073 1.00 25.41 620 LEU A CA 1
ATOM 860 C C . LEU A 1 109 ? 4.918 7.154 45.330 1.00 23.57 620 LEU A C 1
ATOM 861 O O . LEU A 1 109 ? 4.337 6.072 45.244 1.00 23.76 620 LEU A O 1
ATOM 866 N N . PRO A 1 110 ? 5.386 7.627 46.495 1.00 25.01 621 PRO A N 1
ATOM 867 C CA . PRO A 1 110 ? 5.146 6.823 47.704 1.00 24.98 621 PRO A CA 1
ATOM 868 C C . PRO A 1 110 ? 3.662 6.547 47.970 1.00 23.47 621 PRO A C 1
ATOM 869 O O . PRO A 1 110 ? 3.331 5.436 48.359 1.00 24.74 621 PRO A O 1
ATOM 873 N N . PHE A 1 111 ? 2.789 7.527 47.753 1.00 24.28 622 PHE A N 1
ATOM 874 C CA . PHE A 1 111 ? 1.349 7.326 47.947 1.00 26.09 622 PHE A CA 1
ATOM 875 C C . PHE A 1 111 ? 0.765 6.365 46.918 1.00 21.91 622 PHE A C 1
ATOM 876 O O . PHE A 1 111 ? -0.088 5.536 47.238 1.00 22.55 622 PHE A O 1
ATOM 884 N N . LEU A 1 112 ? 1.220 6.492 45.679 1.00 23.87 623 LEU A N 1
ATOM 885 C CA . LEU A 1 112 ? 0.730 5.626 44.612 1.00 25.43 623 LEU A CA 1
ATOM 886 C C . LEU A 1 112 ? 1.158 4.194 44.890 1.00 23.17 623 LEU A C 1
ATOM 887 O O . LEU A 1 112 ? 0.391 3.258 44.687 1.00 26.14 623 LEU A O 1
ATOM 892 N N . ILE A 1 113 ? 2.386 4.034 45.360 1.00 23.70 624 ILE A N 1
ATOM 893 C CA . ILE A 1 113 ? 2.881 2.728 45.774 1.00 24.02 624 ILE A CA 1
ATOM 894 C C . ILE A 1 113 ? 2.005 2.111 46.872 1.00 27.94 624 ILE A C 1
ATOM 895 O O . ILE A 1 113 ? 1.599 0.955 46.765 1.00 27.87 624 ILE A O 1
ATOM 900 N N . LYS A 1 114 ? 1.708 2.879 47.916 1.00 25.97 625 LYS A N 1
ATOM 901 C CA . LYS A 1 114 ? 0.827 2.394 48.975 1.00 28.70 625 LYS A CA 1
ATOM 902 C C . LYS A 1 114 ? -0.490 1.897 48.394 1.00 28.80 625 LYS A C 1
ATOM 903 O O . LYS A 1 114 ? -0.952 0.808 48.726 1.00 27.08 625 LYS A O 1
ATOM 909 N N . LYS A 1 115 ? -1.087 2.703 47.522 1.00 27.50 626 LYS A N 1
ATOM 910 C CA . LYS A 1 115 ? -2.395 2.386 46.960 1.00 27.93 626 LYS A CA 1
ATOM 911 C C . LYS A 1 115 ? -2.353 1.254 45.935 1.00 27.20 626 LYS A C 1
AT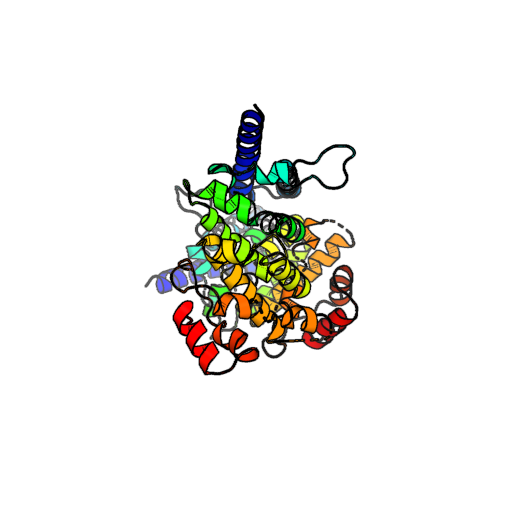OM 912 O O . LYS A 1 115 ? -3.392 0.812 45.464 1.00 28.58 626 LYS A O 1
ATOM 918 N N . ASP A 1 116 ? -1.154 0.783 45.601 1.00 25.97 627 ASP A N 1
ATOM 919 C CA . ASP A 1 116 ? -1.005 -0.315 44.647 1.00 25.39 627 ASP A CA 1
ATOM 920 C C . ASP A 1 116 ? -0.640 -1.614 45.357 1.00 27.63 627 ASP A C 1
ATOM 921 O O . ASP A 1 116 ? -0.301 -2.602 44.713 1.00 24.71 627 ASP A O 1
ATOM 926 N N . ALA A 1 117 ? -0.725 -1.612 46.688 1.00 29.20 628 ALA A N 1
ATOM 927 C CA . ALA A 1 117 ? -0.273 -2.751 47.489 1.00 29.82 628 ALA A CA 1
ATOM 928 C C . ALA A 1 117 ? -1.097 -4.025 47.280 1.00 28.42 628 ALA A C 1
ATOM 929 O O . ALA A 1 117 ? -0.569 -5.135 47.360 1.00 30.10 628 ALA A O 1
ATOM 931 N N . GLN A 1 118 ? -2.392 -3.872 47.033 1.00 28.28 629 GLN A N 1
ATOM 932 C CA . GLN A 1 118 ? -3.241 -5.029 46.776 1.00 32.54 629 GLN A CA 1
ATOM 933 C C . GLN A 1 118 ? -3.237 -5.443 45.294 1.00 31.23 629 GLN A C 1
ATOM 934 O O . GLN A 1 118 ? -3.154 -6.632 44.975 1.00 33.12 629 GLN A O 1
ATOM 940 N N . ASP A 1 119 ? -3.323 -4.463 44.398 1.00 27.70 630 ASP A N 1
ATOM 941 C CA . ASP A 1 119 ? -3.423 -4.728 42.956 1.00 29.11 630 ASP A CA 1
ATOM 942 C C . ASP A 1 119 ? -2.087 -5.057 42.281 1.00 29.80 630 ASP A C 1
ATOM 943 O O . ASP A 1 119 ? -2.027 -5.908 41.393 1.00 30.07 630 ASP A O 1
ATOM 948 N N . GLU A 1 120 ? -1.029 -4.368 42.697 1.00 27.29 631 GLU A N 1
ATOM 949 C CA . GLU A 1 120 ? 0.300 -4.532 42.108 1.00 27.44 631 GLU A CA 1
ATOM 950 C C . GLU A 1 120 ? 0.306 -4.445 40.573 1.00 27.93 631 GLU A C 1
ATOM 951 O O . GLU A 1 120 ? 0.955 -5.247 39.893 1.00 27.95 631 GLU A O 1
ATOM 957 N N . VAL A 1 121 ? -0.401 -3.459 40.031 1.00 26.13 632 VAL A N 1
ATOM 958 C CA . VAL A 1 121 ? -0.417 -3.246 38.584 1.00 25.77 632 VAL A CA 1
ATOM 959 C C . VAL A 1 121 ? 0.456 -2.076 38.119 1.00 25.41 632 VAL A C 1
ATOM 960 O O . VAL A 1 121 ? 0.517 -1.785 36.924 1.00 28.56 632 VAL A O 1
ATOM 964 N N . LEU A 1 122 ? 1.142 -1.412 39.051 1.00 25.47 633 LEU A N 1
ATOM 965 C CA . LEU A 1 122 ? 2.022 -0.290 38.693 1.00 24.05 633 LEU A CA 1
ATOM 966 C C . LEU A 1 122 ? 3.070 -0.653 37.639 1.00 23.67 633 LEU A C 1
ATOM 967 O O . LEU A 1 122 ? 3.451 0.195 36.834 1.00 24.04 633 LEU A O 1
ATOM 972 N N . PRO A 1 123 ? 3.574 -1.899 37.668 1.00 24.83 634 PRO A N 1
ATOM 973 C CA . PRO A 1 123 ? 4.567 -2.312 36.668 1.00 26.83 634 PRO A CA 1
ATOM 974 C C . PRO A 1 123 ? 4.094 -2.200 35.213 1.00 25.11 634 PRO A C 1
ATOM 975 O O . PRO A 1 123 ? 4.929 -2.206 34.314 1.00 25.95 634 PRO A O 1
ATOM 979 N N . CYS A 1 124 ? 2.791 -2.094 34.978 1.00 28.48 635 CYS A N 1
ATOM 980 C CA . CYS A 1 124 ? 2.302 -1.962 33.607 1.00 29.44 635 CYS A CA 1
ATOM 981 C C . CYS A 1 124 ? 2.765 -0.642 32.985 1.00 26.87 635 CYS A C 1
ATOM 982 O O . CYS A 1 124 ? 2.677 -0.453 31.775 1.00 23.06 635 CYS A O 1
ATOM 985 N N . LEU A 1 125 ? 3.254 0.272 33.819 1.00 27.01 636 LEU A N 1
ATOM 986 C CA . LEU A 1 125 ? 3.705 1.581 33.348 1.00 25.32 636 LEU A CA 1
ATOM 987 C C . LEU A 1 125 ? 5.187 1.593 32.988 1.00 22.22 636 LEU A C 1
ATOM 988 O O . LEU A 1 125 ? 5.688 2.558 32.424 1.00 22.61 636 LEU A O 1
ATOM 993 N N . LEU A 1 126 ? 5.891 0.522 33.330 1.00 23.26 637 LEU A N 1
ATOM 994 C CA . LEU A 1 126 ? 7.340 0.499 33.189 1.00 26.38 637 LEU A CA 1
ATOM 995 C C . LEU A 1 126 ? 7.749 0.614 31.719 1.00 27.88 637 LEU A C 1
ATOM 996 O O . LEU A 1 126 ? 8.620 1.419 31.359 1.00 26.70 637 LEU A O 1
ATOM 1001 N N . SER A 1 127 ? 7.105 -0.185 30.872 1.00 24.68 638 SER A N 1
ATOM 1002 C CA . SER A 1 127 ? 7.422 -0.206 29.449 1.00 30.36 638 SER A CA 1
ATOM 1003 C C . SER A 1 127 ? 7.239 1.163 28.781 1.00 27.37 638 SER A C 1
ATOM 1004 O O . SER A 1 127 ? 8.165 1.672 28.159 1.00 24.02 638 SER A O 1
ATOM 1007 N N . PRO A 1 128 ? 6.046 1.768 28.908 1.00 23.62 639 PRO A N 1
ATOM 1008 C CA . PRO A 1 128 ? 5.889 3.065 28.249 1.00 24.15 639 PRO A CA 1
ATOM 1009 C C . PRO A 1 128 ? 6.789 4.142 28.850 1.00 26.83 639 PRO A C 1
ATOM 1010 O O . PRO A 1 128 ? 7.256 4.996 28.093 1.00 26.38 639 PRO A O 1
ATOM 1014 N N . PHE A 1 129 ? 7.039 4.111 30.162 1.00 22.37 640 PHE A N 1
ATOM 1015 C CA . PHE A 1 129 ? 7.943 5.103 30.755 1.00 24.39 640 PHE A CA 1
ATOM 1016 C C . PHE A 1 129 ? 9.366 4.917 30.237 1.00 22.47 640 PHE A C 1
ATOM 1017 O O . PHE A 1 129 ? 10.068 5.887 29.978 1.00 23.29 640 PHE A O 1
ATOM 1025 N N . SER A 1 130 ? 9.789 3.665 30.103 1.00 23.22 641 SER A N 1
ATOM 1026 C CA . SER A 1 130 ? 11.107 3.357 29.561 1.00 25.48 641 SER A CA 1
ATOM 1027 C C . SER A 1 130 ? 11.274 3.868 28.127 1.00 29.57 641 SER A C 1
ATOM 1028 O O . SER A 1 130 ? 12.307 4.437 27.786 1.00 27.57 641 SER A O 1
ATOM 1031 N N . LEU A 1 131 ? 10.262 3.660 27.289 1.00 26.09 642 LEU A N 1
ATOM 1032 C CA . LEU A 1 131 ? 10.310 4.182 25.924 1.00 30.13 642 LEU A CA 1
ATOM 1033 C C . LEU A 1 131 ? 10.456 5.702 25.956 1.00 30.69 642 LEU A C 1
ATOM 1034 O O . LEU A 1 131 ? 11.271 6.280 25.235 1.00 30.15 642 LEU A O 1
ATOM 1039 N N . LEU A 1 132 ? 9.675 6.340 26.820 1.00 29.19 643 LEU A N 1
ATOM 1040 C CA . LEU A 1 132 ? 9.734 7.785 26.989 1.00 28.54 643 LEU A CA 1
ATOM 1041 C C . LEU A 1 132 ? 11.125 8.274 27.387 1.00 28.04 643 LEU A C 1
ATOM 1042 O O . LEU A 1 132 ? 11.616 9.269 26.859 1.00 28.88 643 LEU A O 1
ATOM 1047 N N . LEU A 1 133 ? 11.758 7.568 28.315 1.00 28.81 644 LEU A N 1
ATOM 1048 C CA . LEU A 1 133 ? 13.031 8.013 28.880 1.00 30.63 644 LEU A CA 1
ATOM 1049 C C . LEU A 1 133 ? 14.122 8.178 27.832 1.00 33.09 644 LEU A C 1
ATOM 1050 O O . LEU A 1 133 ? 15.010 9.014 27.986 1.00 34.07 644 LEU A O 1
ATOM 1055 N N . TYR A 1 134 ? 14.052 7.381 26.770 1.00 33.47 645 TYR A N 1
ATOM 1056 C CA . TYR A 1 134 ? 15.029 7.471 25.689 1.00 36.77 645 TYR A CA 1
ATOM 1057 C C . TYR A 1 134 ? 14.850 8.737 24.860 1.00 36.61 645 TYR A C 1
ATOM 1058 O O . TYR A 1 134 ? 15.758 9.143 24.142 1.00 40.54 645 TYR A O 1
ATOM 1067 N N . HIS A 1 135 ? 13.680 9.359 24.961 1.00 35.23 646 HIS A N 1
ATOM 1068 C CA . HIS A 1 135 ? 13.404 10.586 24.219 1.00 35.23 646 HIS A CA 1
ATOM 1069 C C . HIS A 1 135 ? 13.648 11.834 25.061 1.00 35.86 646 HIS A C 1
ATOM 1070 O O . HIS A 1 135 ? 13.420 12.953 24.599 1.00 37.96 646 HIS A O 1
ATOM 1077 N N . LEU A 1 136 ? 14.104 11.645 26.296 1.00 34.30 647 LEU A N 1
ATOM 1078 C CA . LEU A 1 136 ? 14.300 12.771 27.206 1.00 32.00 647 LEU A CA 1
A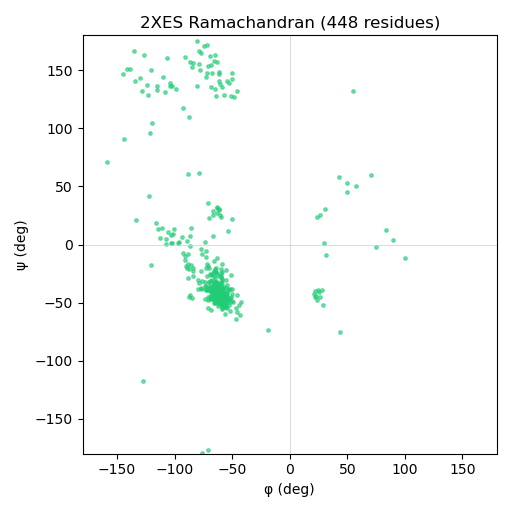TOM 1079 C C . LEU A 1 136 ? 15.770 13.160 27.360 1.00 31.49 647 LEU A C 1
ATOM 1080 O O . LEU A 1 136 ? 16.643 12.297 27.454 1.00 29.87 647 LEU A O 1
ATOM 1085 N N . PRO A 1 137 ? 16.036 14.462 27.392 1.00 31.71 648 PRO A N 1
ATOM 1086 C CA . PRO A 1 137 ? 17.405 14.965 27.547 1.00 31.69 648 PRO A CA 1
ATOM 1087 C C . PRO A 1 137 ? 17.942 14.729 28.955 1.00 31.31 648 PRO A C 1
ATOM 1088 O O . PRO A 1 137 ? 17.261 14.114 29.776 1.00 33.54 648 PRO A O 1
ATOM 1092 N N . SER A 1 138 ? 19.151 15.212 29.227 1.00 28.75 649 SER A N 1
ATOM 1093 C CA . SER A 1 138 ? 19.762 15.045 30.539 1.00 34.91 649 SER A CA 1
ATOM 1094 C C . SER A 1 138 ? 19.117 15.903 31.631 1.00 30.90 649 SER A C 1
ATOM 1095 O O . SER A 1 138 ? 18.960 15.441 32.763 1.00 28.37 649 SER A O 1
ATOM 1098 N N . VAL A 1 139 ? 18.743 17.139 31.305 1.00 28.42 650 VAL A N 1
ATOM 1099 C CA . VAL A 1 139 ? 18.112 18.007 32.301 1.00 30.21 650 VAL A CA 1
ATOM 1100 C C . VAL A 1 139 ? 16.868 17.344 32.874 1.00 29.46 650 VAL A C 1
ATOM 1101 O O . VAL A 1 139 ? 16.569 17.476 34.059 1.00 26.30 650 VAL A O 1
ATOM 1105 N N . SER A 1 140 ? 16.154 16.627 32.015 1.00 28.36 651 SER A N 1
ATOM 1106 C CA . SER A 1 140 ? 14.934 15.948 32.412 1.00 27.19 651 SER A CA 1
ATOM 1107 C C . SER A 1 140 ? 15.227 14.755 33.305 1.00 24.64 651 SER A C 1
ATOM 1108 O O . SER A 1 140 ? 14.603 14.588 34.353 1.00 24.56 651 SER A O 1
ATOM 1111 N N . ILE A 1 141 ? 16.180 13.933 32.886 1.00 25.25 652 ILE A N 1
ATOM 1112 C CA . ILE A 1 141 ? 16.567 12.756 33.646 1.00 24.08 652 ILE A CA 1
ATOM 1113 C C . ILE A 1 141 ? 17.003 13.170 35.046 1.00 27.80 652 ILE A C 1
ATOM 1114 O O . ILE A 1 141 ? 16.617 12.551 36.042 1.00 26.70 652 ILE A O 1
ATOM 1119 N N . THR A 1 142 ? 17.793 14.235 35.112 1.00 27.61 653 THR A N 1
ATOM 1120 C CA . THR A 1 142 ? 18.278 14.761 36.376 1.00 29.33 653 THR A CA 1
ATOM 1121 C C . THR A 1 142 ? 17.129 15.289 37.240 1.00 25.28 653 THR A C 1
ATOM 1122 O O . THR A 1 142 ? 17.106 15.077 38.445 1.00 26.51 653 THR A O 1
ATOM 1126 N N . SER A 1 143 ? 16.174 15.970 36.619 1.00 27.59 654 SER A N 1
ATOM 1127 C CA . SER A 1 143 ? 15.050 16.535 37.362 1.00 25.65 654 SER A CA 1
ATOM 1128 C C . SER A 1 143 ? 14.158 15.461 37.967 1.00 26.09 654 SER A C 1
ATOM 1129 O O . SER A 1 143 ? 13.630 15.624 39.069 1.00 26.34 654 SER A O 1
ATOM 1132 N N . LEU A 1 144 ? 13.994 14.358 37.244 1.00 26.13 655 LEU A N 1
ATOM 1133 C CA . LEU A 1 144 ? 13.159 13.262 37.719 1.00 24.32 655 LEU A CA 1
ATOM 1134 C C . LEU A 1 144 ? 13.797 12.569 38.921 1.00 26.02 655 LEU A C 1
ATOM 1135 O O . LEU A 1 144 ? 13.126 12.259 39.904 1.00 24.63 655 LEU A O 1
ATOM 1140 N N . LEU A 1 145 ? 15.099 12.328 38.836 1.00 28.25 656 LEU A N 1
ATOM 1141 C CA . LEU A 1 145 ? 15.832 11.721 39.936 1.00 26.58 656 LEU A CA 1
ATOM 1142 C C . LEU A 1 145 ? 15.840 12.651 41.140 1.00 26.94 656 LEU A C 1
ATOM 1143 O O . LEU A 1 145 ? 15.732 12.209 42.278 1.00 27.19 656 LEU A O 1
ATOM 1148 N N . ARG A 1 146 ? 15.957 13.944 40.876 1.00 26.11 657 ARG A N 1
ATOM 1149 C CA . ARG A 1 146 ? 15.899 14.941 41.929 1.00 27.39 657 ARG A CA 1
ATOM 1150 C C . ARG A 1 146 ? 14.578 14.903 42.672 1.00 26.19 657 ARG A C 1
ATOM 1151 O O . ARG A 1 146 ? 14.532 15.089 43.888 1.00 26.89 657 ARG A O 1
ATOM 1159 N N . GLN A 1 147 ? 13.502 14.668 41.931 1.00 25.15 658 GLN A N 1
ATOM 1160 C CA . GLN A 1 147 ? 12.174 14.596 42.527 1.00 26.86 658 GLN A CA 1
ATOM 1161 C C . GLN A 1 147 ? 12.021 13.347 43.394 1.00 27.31 658 GLN A C 1
ATOM 1162 O O . GLN A 1 147 ? 11.425 13.400 44.470 1.00 27.47 658 GLN A O 1
ATOM 1168 N N . LEU A 1 148 ? 12.572 12.228 42.929 1.00 26.42 659 LEU A N 1
ATOM 1169 C CA . LEU A 1 148 ? 12.525 10.976 43.684 1.00 27.09 659 LEU A CA 1
ATOM 1170 C C . LEU A 1 148 ? 13.274 11.069 45.016 1.00 28.51 659 LEU A C 1
ATOM 1171 O O . LEU A 1 148 ? 12.905 10.407 45.985 1.00 29.36 659 LEU A O 1
ATOM 1184 N N . ASN A 1 150 ? 13.452 13.862 46.744 1.00 28.15 661 ASN A N 1
ATOM 1185 C CA . ASN A 1 150 ? 12.907 15.012 47.452 1.00 30.51 661 ASN A CA 1
ATOM 1186 C C . ASN A 1 150 ? 11.559 14.689 48.091 1.00 29.64 661 ASN A C 1
ATOM 1187 O O . ASN A 1 150 ? 10.703 15.563 48.235 1.00 30.72 661 ASN A O 1
ATOM 1192 N N . LEU A 1 151 ? 11.377 13.428 48.472 1.00 25.43 662 LEU A N 1
ATOM 1193 C CA . LEU A 1 151 ? 10.134 12.988 49.092 1.00 26.41 662 LEU A CA 1
ATOM 1194 C C . LEU A 1 151 ? 10.318 12.746 50.595 1.00 29.70 662 LEU A C 1
ATOM 1195 O O . LEU A 1 151 ? 11.448 12.589 51.065 1.00 27.90 662 LEU A O 1
ATOM 1200 N N . PRO A 1 152 ? 9.208 12.726 51.356 1.00 29.78 663 PRO A N 1
ATOM 1201 C CA . PRO A 1 152 ? 9.273 12.456 52.796 1.00 29.45 663 PRO A CA 1
ATOM 1202 C C . PRO A 1 152 ? 10.170 11.263 53.114 1.00 30.14 663 PRO A C 1
ATOM 1203 O O . PRO A 1 152 ? 10.059 10.216 52.472 1.00 29.81 663 PRO A O 1
ATOM 1207 N N . GLY A 1 153 ? 11.057 11.436 54.089 1.00 29.61 664 GLY A N 1
ATOM 1208 C CA . GLY A 1 153 ? 11.983 10.389 54.483 1.00 32.73 664 GLY A CA 1
ATOM 1209 C C . GLY A 1 153 ? 13.373 10.564 53.895 1.00 30.47 664 GLY A C 1
ATOM 1210 O O . GLY A 1 153 ? 14.317 9.883 54.299 1.00 31.10 664 GLY A O 1
ATOM 1211 N N . SER A 1 154 ? 13.488 11.480 52.938 1.00 29.96 665 SER A N 1
ATOM 1212 C CA . SER A 1 154 ? 14.754 11.804 52.284 1.00 30.87 665 SER A CA 1
ATOM 1213 C C . SER A 1 154 ? 15.876 12.076 53.297 1.00 31.12 665 SER A C 1
ATOM 1214 O O . SER A 1 154 ? 15.645 12.688 54.336 1.00 29.70 665 SER A O 1
ATOM 1217 N N . PRO A 1 155 ? 17.107 11.638 52.982 1.00 31.84 674 PRO A N 1
ATOM 1218 C CA . PRO A 1 155 ? 17.487 11.029 51.706 1.00 32.24 674 PRO A CA 1
ATOM 1219 C C . PRO A 1 155 ? 17.233 9.527 51.642 1.00 33.56 674 PRO A C 1
ATOM 1220 O O . PRO A 1 155 ? 17.708 8.881 50.711 1.00 34.89 674 PRO A O 1
ATOM 1224 N N . HIS A 1 156 ? 16.454 8.984 52.572 1.00 31.33 675 HIS A N 1
ATOM 1225 C CA . HIS A 1 156 ? 16.136 7.566 52.559 1.00 33.08 675 HIS A CA 1
ATOM 1226 C C . HIS A 1 156 ? 14.995 7.344 51.539 1.00 32.49 675 HIS A C 1
ATOM 1227 O O . HIS A 1 156 ? 14.106 8.107 51.466 1.00 33.84 675 HIS A O 1
ATOM 1234 N N . LEU A 1 157 ? 15.125 6.310 50.733 1.00 33.97 676 LEU A N 1
ATOM 1235 C CA . LEU A 1 157 ? 14.157 6.035 49.673 1.00 35.00 676 LEU A CA 1
ATOM 1236 C C . LEU A 1 157 ? 13.573 4.645 49.860 1.00 34.70 676 LEU A C 1
ATOM 1237 O O . LEU A 1 157 ? 13.399 3.892 48.899 1.00 33.62 676 LEU A O 1
ATOM 1242 N N . THR A 1 158 ? 13.277 4.316 51.112 1.00 32.12 677 THR A N 1
ATOM 1243 C CA . THR A 1 158 ? 12.877 2.967 51.496 1.00 35.81 677 THR A CA 1
ATOM 1244 C C . THR A 1 158 ? 11.642 2.456 50.767 1.00 33.68 677 THR A C 1
ATOM 1245 O O . THR A 1 158 ? 11.659 1.357 50.221 1.00 34.03 677 THR A O 1
ATOM 1249 N N . ALA A 1 159 ? 10.578 3.252 50.768 1.00 34.35 678 ALA A N 1
ATOM 1250 C CA . ALA A 1 159 ? 9.331 2.873 50.107 1.00 34.78 678 ALA A CA 1
ATOM 1251 C C . ALA A 1 159 ? 9.534 2.575 48.621 1.00 32.23 678 ALA A C 1
ATOM 1252 O O . ALA A 1 159 ? 8.974 1.617 48.087 1.00 31.45 678 ALA A O 1
ATOM 1254 N N . VAL A 1 160 ? 10.336 3.399 47.959 1.00 31.68 679 VAL A N 1
ATOM 1255 C CA . VAL A 1 160 ? 10.627 3.213 46.543 1.00 30.18 679 VAL A CA 1
ATOM 1256 C C . VAL A 1 160 ? 11.462 1.956 46.276 1.00 33.56 679 VAL A C 1
ATOM 1257 O O . VAL A 1 160 ? 11.063 1.088 45.492 1.00 32.17 679 VAL A O 1
ATOM 1261 N N . LEU A 1 161 ? 12.620 1.866 46.926 1.00 31.87 680 LEU A N 1
ATOM 1262 C CA . LEU A 1 161 ? 13.541 0.750 46.714 1.00 30.46 680 LEU A CA 1
ATOM 1263 C C . LEU A 1 161 ? 12.905 -0.595 47.043 1.00 32.11 680 LEU A C 1
ATOM 1264 O O . LEU A 1 161 ? 13.293 -1.625 46.489 1.00 32.54 680 LEU A O 1
ATOM 1269 N N . GLN A 1 162 ? 11.939 -0.585 47.955 1.00 30.09 681 GLN A N 1
ATOM 1270 C CA . GLN A 1 162 ? 11.282 -1.816 48.385 1.00 34.23 681 GLN A CA 1
ATOM 1271 C C . GLN A 1 162 ? 10.115 -2.183 47.474 1.00 33.13 681 GLN A C 1
ATOM 1272 O O . GLN A 1 162 ? 9.455 -3.206 47.675 1.00 34.09 681 GLN A O 1
ATOM 1278 N N . ASN A 1 163 ? 9.869 -1.337 46.477 1.00 30.78 682 ASN A N 1
ATOM 1279 C CA . ASN A 1 163 ? 8.782 -1.544 45.528 1.00 29.86 682 ASN A CA 1
ATOM 1280 C C . ASN A 1 163 ? 9.323 -1.950 44.155 1.00 29.63 682 ASN A C 1
ATOM 1281 O O . ASN A 1 163 ? 10.233 -1.316 43.627 1.00 25.69 682 ASN A O 1
ATOM 1286 N N . LYS A 1 164 ? 8.762 -3.007 43.577 1.00 31.81 683 LYS A N 1
ATOM 1287 C CA . LYS A 1 164 ? 9.237 -3.497 42.287 1.00 31.64 683 LYS A CA 1
ATOM 1288 C C . LYS A 1 164 ? 9.244 -2.414 41.208 1.00 30.95 683 LYS A C 1
ATOM 1289 O O . LYS A 1 164 ? 10.226 -2.263 40.481 1.00 27.67 683 LYS A O 1
ATOM 1295 N N . PHE A 1 165 ? 8.150 -1.667 41.099 1.00 29.23 684 PHE A N 1
ATOM 1296 C CA . PHE A 1 165 ? 8.065 -0.619 40.088 1.00 28.07 684 PHE A CA 1
ATOM 1297 C C . PHE A 1 165 ? 9.018 0.524 40.411 1.00 26.65 684 PHE A C 1
ATOM 1298 O O . PHE A 1 165 ? 9.737 1.003 39.544 1.00 27.72 684 PHE A O 1
ATOM 1306 N N . GLY A 1 166 ? 9.012 0.955 41.668 1.00 29.25 685 GLY A N 1
ATOM 1307 C CA . GLY A 1 166 ? 9.860 2.043 42.115 1.00 25.16 685 GLY A CA 1
ATOM 1308 C C . GLY A 1 166 ? 11.334 1.776 41.883 1.00 26.30 685 GLY A C 1
ATOM 1309 O O . GLY A 1 166 ? 12.034 2.595 41.289 1.00 28.23 685 GLY A O 1
ATOM 1310 N N . LEU A 1 167 ? 11.812 0.632 42.359 1.00 25.75 686 LEU A N 1
ATOM 1311 C CA . LEU A 1 167 ? 13.203 0.252 42.134 1.00 28.64 686 LEU A CA 1
ATOM 1312 C C . LEU A 1 167 ? 13.518 0.205 40.636 1.00 27.68 686 LEU A C 1
ATOM 1313 O O . LEU A 1 167 ? 14.463 0.843 40.178 1.00 27.33 686 LEU A O 1
ATOM 1318 N N . SER A 1 168 ? 12.714 -0.545 39.881 1.00 27.82 687 SER A N 1
ATOM 1319 C CA . SER A 1 168 ? 12.912 -0.691 38.434 1.00 29.22 687 SER A CA 1
ATOM 1320 C C . SER A 1 168 ? 13.006 0.654 37.732 1.00 28.90 687 SER A C 1
ATOM 1321 O O . SER A 1 168 ? 13.888 0.874 36.900 1.00 28.70 687 SER A O 1
ATOM 1324 N N . LEU A 1 169 ? 12.080 1.546 38.063 1.00 29.05 688 LEU A N 1
ATOM 1325 C CA . LEU A 1 169 ? 12.064 2.882 37.488 1.00 28.21 688 LEU A CA 1
ATOM 1326 C C . LEU A 1 169 ? 13.329 3.655 37.840 1.00 28.85 688 LEU A C 1
ATOM 1327 O O . LEU A 1 169 ? 13.877 4.375 37.008 1.00 29.20 688 LEU A O 1
ATOM 1332 N N . LEU A 1 170 ? 13.779 3.518 39.084 1.00 26.76 689 LEU A N 1
ATOM 1333 C CA . LEU A 1 170 ? 14.994 4.193 39.510 1.00 29.35 689 LEU A CA 1
ATOM 1334 C C . LEU A 1 170 ? 16.174 3.685 38.693 1.00 28.63 689 LEU A C 1
ATOM 1335 O O . LEU A 1 170 ? 17.038 4.453 38.290 1.00 28.92 689 LEU A O 1
ATOM 1340 N N . LEU A 1 171 ? 16.205 2.380 38.459 1.00 30.20 690 LEU A N 1
ATOM 1341 C CA . LEU A 1 171 ? 17.309 1.773 37.734 1.00 28.60 690 LEU A CA 1
ATOM 1342 C C . LEU A 1 171 ? 17.290 2.177 36.262 1.00 30.48 690 LEU A C 1
ATOM 1343 O O . LEU A 1 171 ? 18.343 2.378 35.663 1.00 30.68 690 LEU A O 1
ATOM 1348 N N . ILE A 1 172 ? 16.096 2.308 35.689 1.00 29.77 691 ILE A N 1
ATOM 1349 C CA . ILE A 1 172 ? 15.973 2.754 34.302 1.00 32.06 691 ILE A CA 1
ATOM 1350 C C . ILE A 1 172 ? 16.457 4.192 34.152 1.00 32.82 691 ILE A C 1
ATOM 1351 O O . ILE A 1 172 ? 17.106 4.534 33.167 1.00 33.76 691 ILE A O 1
ATOM 1356 N N . LEU A 1 173 ? 16.136 5.034 35.132 1.00 31.23 692 LEU A N 1
ATOM 1357 C CA . LEU A 1 173 ? 16.564 6.428 35.103 1.00 32.24 692 LEU A CA 1
ATOM 1358 C C . LEU A 1 173 ? 18.081 6.531 35.189 1.00 31.46 692 LEU A C 1
ATOM 1359 O O . LEU A 1 173 ? 18.710 7.251 34.410 1.00 31.87 692 LEU A O 1
ATOM 1364 N N . LEU A 1 174 ? 18.667 5.823 36.147 1.00 28.23 693 LEU A N 1
ATOM 1365 C CA . LEU A 1 174 ? 20.113 5.841 36.289 1.00 31.71 693 LEU A CA 1
ATOM 1366 C C . LEU A 1 174 ? 20.766 5.392 34.983 1.00 33.03 693 LEU A C 1
ATOM 1367 O O . LEU A 1 174 ? 21.706 6.017 34.502 1.00 35.22 693 LEU A O 1
ATOM 1372 N N . SER A 1 175 ? 20.239 4.319 34.402 1.00 33.58 694 SER A N 1
ATOM 1373 C CA . SER A 1 175 ? 20.781 3.763 33.167 1.00 37.21 694 SER A CA 1
ATOM 1374 C C . SER A 1 175 ? 20.778 4.783 32.028 1.00 36.30 694 SER A C 1
ATOM 1375 O O . SER A 1 175 ? 21.773 4.935 31.321 1.00 38.17 694 SER A O 1
ATOM 1378 N N . ARG A 1 176 ? 19.655 5.472 31.849 1.00 33.13 695 ARG A N 1
ATOM 1379 C CA . ARG A 1 176 ? 19.544 6.476 30.796 1.00 36.11 695 ARG A CA 1
ATOM 1380 C C . ARG A 1 176 ? 20.461 7.667 31.065 1.00 37.65 695 ARG A C 1
ATOM 1381 O O . ARG A 1 176 ? 21.031 8.248 30.139 1.00 35.43 695 ARG A O 1
ATOM 1389 N N . GLY A 1 177 ? 20.606 8.025 32.336 1.00 37.43 696 GLY A N 1
ATOM 1390 C CA . GLY A 1 177 ? 21.510 9.095 32.715 1.00 36.61 696 GLY A CA 1
ATOM 1391 C C . GLY A 1 177 ? 22.935 8.748 32.332 1.00 41.00 696 GLY A C 1
ATOM 1392 O O . GLY A 1 177 ? 23.686 9.592 31.844 1.00 41.17 696 GLY A O 1
ATOM 1393 N N . GLU A 1 178 ? 23.300 7.490 32.552 1.00 41.79 697 GLU A N 1
ATOM 1394 C CA . GLU A 1 178 ? 24.613 6.984 32.171 1.00 46.18 697 GLU A CA 1
ATOM 1395 C C . GLU A 1 178 ? 24.858 7.172 30.678 1.00 46.69 697 GLU A C 1
ATOM 1396 O O . GLU A 1 178 ? 25.868 7.746 30.274 1.00 48.80 697 GLU A O 1
ATOM 1402 N N . ASP A 1 179 ? 23.926 6.681 29.865 1.00 45.17 698 ASP A N 1
ATOM 1403 C CA . ASP A 1 179 ? 23.987 6.863 28.422 1.00 43.71 698 ASP A CA 1
ATOM 1404 C C . ASP A 1 179 ? 24.332 8.305 28.076 1.00 48.48 698 ASP A C 1
ATOM 1405 O O . ASP A 1 179 ? 25.330 8.573 27.404 1.00 50.49 698 ASP A O 1
ATOM 1410 N N . LEU A 1 180 ? 23.501 9.230 28.550 1.00 42.88 699 LEU A N 1
ATOM 1411 C CA . LEU A 1 180 ? 23.617 10.638 28.188 1.00 45.73 699 LEU A CA 1
ATOM 1412 C C . LEU A 1 180 ? 24.948 11.273 28.587 1.00 50.44 699 LEU A C 1
ATOM 1413 O O . LEU A 1 180 ? 25.450 12.159 27.891 1.00 52.52 699 LEU A O 1
ATOM 1418 N N . GLN A 1 181 ? 25.516 10.827 29.702 1.00 50.73 700 GLN A N 1
ATOM 1419 C CA . GLN A 1 181 ? 26.772 11.394 30.181 1.00 53.28 700 GLN A CA 1
ATOM 1420 C C . GLN A 1 181 ? 27.957 10.833 29.408 1.00 57.34 700 GLN A C 1
ATOM 1421 O O . GLN A 1 181 ? 28.946 11.529 29.177 1.00 59.60 700 GLN A O 1
ATOM 1427 N N . SER A 1 182 ? 27.846 9.572 29.002 1.00 55.96 701 SER A N 1
ATOM 1428 C CA . SER A 1 182 ? 28.883 8.935 28.204 1.00 57.39 701 SER A CA 1
ATOM 1429 C C . SER A 1 182 ? 28.863 9.473 26.777 1.00 56.46 701 SER A C 1
ATOM 1430 O O . SER A 1 182 ? 29.640 9.032 25.928 1.00 55.38 701 SER A O 1
ATOM 1433 N N . SER A 1 183 ? 27.967 10.428 26.535 1.00 56.31 702 SER A N 1
ATOM 1434 C CA . SER A 1 183 ? 27.795 11.069 25.232 1.00 56.94 702 SER A CA 1
ATOM 1435 C C . SER A 1 183 ? 28.998 10.902 24.312 1.00 57.40 702 SER A C 1
ATOM 1436 O O . SER A 1 183 ? 28.855 10.883 23.091 1.00 59.56 702 SER A O 1
ATOM 1439 N N . ASN A 1 192 ? 25.922 17.239 34.184 1.00 64.50 711 ASN A N 1
ATOM 1440 C CA . ASN A 1 192 ? 27.356 17.460 34.335 1.00 66.50 711 ASN A CA 1
ATOM 1441 C C . ASN A 1 192 ? 27.745 17.064 35.709 1.00 64.84 711 ASN A C 1
ATOM 1442 O O . ASN A 1 192 ? 27.634 15.932 36.076 1.00 62.85 711 ASN A O 1
ATOM 1447 N N . ASN A 1 193 ? 28.219 18.028 36.469 1.00 64.96 712 ASN A N 1
ATOM 1448 C CA . ASN A 1 193 ? 28.483 17.830 37.891 1.00 63.94 712 ASN A CA 1
ATOM 1449 C C . ASN A 1 193 ? 27.190 17.683 38.687 1.00 61.07 712 ASN A C 1
ATOM 1450 O O . ASN A 1 193 ? 27.136 16.979 39.698 1.00 58.72 712 ASN A O 1
ATOM 1455 N N . GLN A 1 194 ? 26.151 18.374 38.228 1.00 61.61 713 GLN A N 1
ATOM 1456 C CA . GLN A 1 194 ? 24.845 18.313 38.870 1.00 58.94 713 GLN A CA 1
ATOM 1457 C C . GLN A 1 194 ? 24.335 16.881 38.840 1.00 56.58 713 GLN A C 1
ATOM 1458 O O . GLN A 1 194 ? 23.779 16.387 39.821 1.00 56.00 713 GLN A O 1
ATOM 1464 N N . TRP A 1 195 ? 24.533 16.218 37.706 1.00 55.59 714 TRP A N 1
ATOM 1465 C CA . TRP A 1 195 ? 24.158 14.819 37.569 1.00 51.75 714 TRP A CA 1
ATOM 1466 C C . TRP A 1 195 ? 24.979 13.969 38.535 1.00 50.71 714 TRP A C 1
ATOM 1467 O O . TRP A 1 195 ? 24.474 13.023 39.142 1.00 46.43 714 TRP A O 1
ATOM 1478 N N . THR A 1 196 ? 26.252 14.325 38.673 1.00 50.89 715 THR A N 1
ATOM 1479 C CA . THR A 1 196 ? 27.168 13.617 39.556 1.00 50.26 715 THR A CA 1
ATOM 1480 C C . THR A 1 196 ? 26.712 13.678 41.014 1.00 49.46 715 THR A C 1
ATOM 1481 O O . THR A 1 196 ? 26.893 12.726 41.771 1.00 46.92 715 THR A O 1
ATOM 1485 N N . GLU A 1 197 ? 26.111 14.796 41.404 1.00 46.77 716 GLU A N 1
ATOM 1486 C CA . GLU A 1 197 ? 25.637 14.949 42.774 1.00 50.03 716 GLU A CA 1
ATOM 1487 C C . GLU A 1 197 ? 24.495 13.982 43.097 1.00 47.98 716 GLU A C 1
ATOM 1488 O O . GLU A 1 197 ? 24.488 13.352 44.154 1.00 45.92 716 GLU A O 1
ATOM 1494 N N . VAL A 1 198 ? 23.533 13.860 42.187 1.00 46.88 717 VAL A N 1
ATOM 1495 C CA . VAL A 1 198 ? 22.414 12.946 42.405 1.00 45.57 717 VAL A CA 1
ATOM 1496 C C . VAL A 1 198 ? 22.854 11.489 42.297 1.00 43.88 717 VAL A C 1
ATOM 1497 O O . VAL A 1 198 ? 22.297 10.616 42.961 1.00 43.73 717 VAL A O 1
ATOM 1509 N N . PHE A 1 200 ? 25.766 10.330 43.293 1.00 40.93 719 PHE A N 1
ATOM 1510 C CA . PHE A 1 200 ? 26.380 10.033 44.579 1.00 43.70 719 PHE A CA 1
ATOM 1511 C C . PHE A 1 200 ? 25.308 9.707 45.608 1.00 39.45 719 PHE A C 1
ATOM 1512 O O . PHE A 1 200 ? 25.410 8.718 46.334 1.00 38.25 719 PHE A O 1
ATOM 1528 N N . ALA A 1 202 ? 22.391 8.577 45.059 1.00 38.01 721 ALA A N 1
ATOM 1529 C CA . ALA A 1 202 ? 21.722 7.338 44.686 1.00 35.04 721 ALA A CA 1
ATOM 1530 C C . ALA A 1 202 ? 22.533 6.122 45.111 1.00 34.66 721 ALA A C 1
ATOM 1531 O O . ALA A 1 202 ? 21.992 5.167 45.663 1.00 31.86 721 ALA A O 1
ATOM 1533 N N . THR A 1 203 ? 23.836 6.160 44.857 1.00 36.54 722 THR A N 1
ATOM 1534 C CA . THR A 1 203 ? 24.710 5.060 45.248 1.00 34.37 722 THR A CA 1
ATOM 1535 C C . THR A 1 203 ? 24.782 4.934 46.762 1.00 32.56 722 THR A C 1
ATOM 1536 O O . THR A 1 203 ? 24.780 3.826 47.298 1.00 34.93 722 THR A O 1
ATOM 1540 N N . ARG A 1 204 ? 24.834 6.069 47.452 1.00 32.75 723 ARG A N 1
ATOM 1541 C CA . ARG A 1 204 ? 24.796 6.061 48.910 1.00 33.13 723 ARG A CA 1
ATOM 1542 C C . ARG A 1 204 ? 23.555 5.321 49.398 1.00 32.65 723 ARG A C 1
ATOM 1543 O O . ARG A 1 204 ? 23.627 4.485 50.301 1.00 33.53 723 ARG A O 1
ATOM 1551 N N . GLU A 1 205 ? 22.413 5.626 48.793 1.00 31.33 724 GLU A N 1
ATOM 1552 C CA . GLU A 1 205 ? 21.153 5.067 49.261 1.00 30.88 724 GLU A CA 1
ATOM 1553 C C . GLU A 1 205 ? 21.037 3.584 48.917 1.00 31.12 724 GLU A C 1
ATOM 1554 O O . GLU A 1 205 ? 20.561 2.787 49.728 1.00 32.09 724 GLU A O 1
ATOM 1560 N N . LEU A 1 206 ? 21.494 3.211 47.727 1.00 29.95 725 LEU A N 1
ATOM 1561 C CA . LEU A 1 206 ? 21.524 1.804 47.342 1.00 30.35 725 LEU A CA 1
ATOM 1562 C C . LEU A 1 206 ? 22.478 1.025 48.249 1.00 31.21 725 LEU A C 1
ATOM 1563 O O . LEU A 1 206 ? 22.234 -0.139 48.569 1.00 28.72 725 LEU A O 1
ATOM 1568 N N . LEU A 1 207 ? 23.560 1.680 48.661 1.00 33.83 726 LEU A N 1
ATOM 1569 C CA . LEU A 1 207 ? 24.538 1.077 49.565 1.00 36.52 726 LEU A CA 1
ATOM 1570 C C . LEU A 1 207 ? 23.963 0.848 50.965 1.00 34.81 726 LEU A C 1
ATOM 1571 O O . LEU A 1 207 ? 24.246 -0.170 51.597 1.00 33.80 726 LEU A O 1
ATOM 1576 N N . ARG A 1 208 ? 23.149 1.793 51.431 1.00 33.50 727 ARG A N 1
ATOM 1577 C CA . ARG A 1 208 ? 22.568 1.735 52.773 1.00 34.03 727 ARG A CA 1
ATOM 1578 C C . ARG A 1 208 ? 21.504 0.649 52.907 1.00 35.64 727 ARG A C 1
ATOM 1579 O O . ARG A 1 208 ? 21.589 -0.207 53.787 1.00 34.49 727 ARG A O 1
ATOM 1587 N N . ILE A 1 209 ? 20.503 0.696 52.032 1.00 34.44 728 ILE A N 1
ATOM 1588 C CA . ILE A 1 209 ? 19.357 -0.207 52.105 1.00 33.49 728 ILE A CA 1
ATOM 1589 C C . ILE A 1 209 ? 19.789 -1.658 52.279 1.00 34.76 728 ILE A C 1
ATOM 1590 O O . ILE A 1 209 ? 20.596 -2.164 51.509 1.00 38.13 728 ILE A O 1
ATOM 1595 N N . PRO A 1 210 ? 19.256 -2.334 53.305 1.00 38.40 729 PRO A N 1
ATOM 1596 C CA . PRO A 1 210 ? 19.556 -3.760 53.498 1.00 39.73 729 PRO A CA 1
ATOM 1597 C C . PRO A 1 210 ? 19.106 -4.601 52.303 1.00 39.91 729 PRO A C 1
ATOM 1598 O O . PRO A 1 210 ? 17.976 -4.446 51.833 1.00 37.09 729 PRO A O 1
ATOM 1602 N N . GLN A 1 211 ? 19.956 -5.552 51.920 1.00 40.57 730 GLN A N 1
ATOM 1603 C CA A GLN A 1 211 ? 19.674 -6.295 50.651 0.50 41.12 730 GLN A CA 1
ATOM 1604 C CA B GLN A 1 211 ? 19.773 -6.342 50.715 0.50 41.12 730 GLN A CA 1
ATOM 1605 C C . GLN A 1 211 ? 18.398 -6.976 50.771 1.00 43.05 730 GLN A C 1
ATOM 1606 O O . GLN A 1 211 ? 17.736 -7.006 49.720 1.00 41.79 730 GLN A O 1
ATOM 1617 N N . ALA A 1 212 ? 17.997 -7.450 51.956 1.00 42.73 731 ALA A N 1
ATOM 1618 C CA . ALA A 1 212 ? 16.755 -8.176 52.194 1.00 42.14 731 ALA A CA 1
ATOM 1619 C C . ALA A 1 212 ? 15.529 -7.312 51.922 1.00 43.50 731 ALA A C 1
ATOM 1620 O O . ALA A 1 212 ? 14.446 -7.828 51.643 1.00 40.21 731 ALA A O 1
ATOM 1622 N N . ALA A 1 213 ? 15.703 -5.998 52.007 1.00 39.54 732 ALA A N 1
ATOM 1623 C CA . ALA A 1 213 ? 14.595 -5.069 51.803 1.00 40.88 732 ALA A CA 1
ATOM 1624 C C . ALA A 1 213 ? 14.357 -4.772 50.320 1.00 39.92 732 ALA A C 1
ATOM 1625 O O . ALA A 1 213 ? 13.238 -4.456 49.914 1.00 38.90 732 ALA A O 1
ATOM 1627 N N . LEU A 1 214 ? 15.408 -4.874 49.514 1.00 37.06 733 LEU A N 1
ATOM 1628 C CA . LEU A 1 214 ? 15.306 -4.543 48.096 1.00 39.44 733 LEU A CA 1
ATOM 1629 C C . LEU A 1 214 ? 14.258 -5.382 47.377 1.00 38.63 733 LEU A C 1
ATOM 1630 O O . LEU A 1 214 ? 14.175 -6.599 47.568 1.00 36.26 733 LEU A O 1
ATOM 1635 N N . ALA A 1 215 ? 13.460 -4.716 46.548 1.00 34.25 734 ALA A N 1
ATOM 1636 C CA . ALA A 1 215 ? 12.532 -5.405 45.668 1.00 36.16 734 ALA A CA 1
ATOM 1637 C C . ALA A 1 215 ? 13.313 -6.150 44.594 1.00 38.36 734 ALA A C 1
ATOM 1638 O O . ALA A 1 215 ? 14.488 -5.872 44.368 1.00 35.69 734 ALA A O 1
ATOM 1640 N N . LYS A 1 216 ? 12.658 -7.103 43.943 1.00 41.42 735 LYS A N 1
ATOM 1641 C CA . LYS A 1 216 ? 13.244 -7.799 42.803 1.00 44.50 735 LYS A CA 1
ATOM 1642 C C . LYS A 1 216 ? 12.957 -7.019 41.514 1.00 44.75 735 LYS A C 1
ATOM 1643 O O . LYS A 1 216 ? 11.813 -6.968 41.057 1.00 45.08 735 LYS A O 1
ATOM 1649 N N . PRO A 1 217 ? 13.999 -6.410 40.924 1.00 44.54 736 PRO A N 1
ATOM 1650 C CA . PRO A 1 217 ? 13.835 -5.520 39.769 1.00 43.30 736 PRO A CA 1
ATOM 1651 C C . PRO A 1 217 ? 13.229 -6.237 38.572 1.00 43.89 736 PRO A C 1
ATOM 1652 O O . PRO A 1 217 ? 13.565 -7.391 38.305 1.00 43.16 736 PRO A O 1
ATOM 1656 N N . ILE A 1 218 ? 12.340 -5.549 37.863 1.00 45.38 737 ILE A N 1
ATOM 1657 C CA . ILE A 1 218 ? 11.709 -6.105 36.675 1.00 47.73 737 ILE A CA 1
ATOM 1658 C C . ILE A 1 218 ? 12.762 -6.370 35.603 1.00 49.83 737 ILE A C 1
ATOM 1659 O O . ILE A 1 218 ? 12.781 -7.436 34.989 1.00 51.54 737 ILE A O 1
ATOM 1664 N N . SER A 1 219 ? 13.644 -5.398 35.397 1.00 49.30 738 SER A N 1
ATOM 1665 C CA . SER A 1 219 ? 14.779 -5.567 34.497 1.00 48.97 738 SER A CA 1
ATOM 1666 C C . SER A 1 219 ? 16.014 -4.894 35.087 1.00 50.26 738 SER A C 1
ATOM 1667 O O . SER A 1 219 ? 15.902 -3.927 35.838 1.00 48.99 738 SER A O 1
ATOM 1670 N N . ILE A 1 220 ? 17.190 -5.413 34.752 1.00 51.98 739 ILE A N 1
ATOM 1671 C CA . ILE A 1 220 ? 18.438 -4.843 35.242 1.00 50.47 739 ILE A CA 1
ATOM 1672 C C . ILE A 1 220 ? 19.310 -4.366 34.085 1.00 50.57 739 ILE A C 1
ATOM 1673 O O . ILE A 1 220 ? 19.919 -5.175 33.384 1.00 49.03 739 ILE A O 1
ATOM 1678 N N . PRO A 1 221 ? 19.369 -3.043 33.881 1.00 46.83 740 PRO A N 1
ATOM 1679 C CA . PRO A 1 221 ? 20.169 -2.471 32.795 1.00 45.16 740 PRO A CA 1
ATOM 1680 C C . PRO A 1 221 ? 21.604 -2.984 32.845 1.00 47.16 740 PRO A C 1
ATOM 1681 O O . PRO A 1 221 ? 22.180 -3.104 33.931 1.00 47.97 740 PRO A O 1
ATOM 1685 N N . THR A 1 222 ? 22.168 -3.285 31.680 1.00 45.66 741 THR A N 1
ATOM 1686 C CA . THR A 1 222 ? 23.495 -3.887 31.604 1.00 48.31 741 THR A CA 1
ATOM 1687 C C . THR A 1 222 ? 24.615 -2.881 31.841 1.00 46.48 741 THR A C 1
ATOM 1688 O O . THR A 1 222 ? 25.723 -3.259 32.218 1.00 48.93 741 THR A O 1
ATOM 1692 N N . ASN A 1 223 ? 24.327 -1.603 31.625 1.00 44.28 742 ASN A N 1
ATOM 1693 C CA . ASN A 1 223 ? 25.342 -0.568 31.801 1.00 46.47 742 ASN A CA 1
ATOM 1694 C C . ASN A 1 223 ? 25.440 -0.043 33.234 1.00 48.15 742 ASN A C 1
ATOM 1695 O O . ASN A 1 223 ? 26.161 0.920 33.499 1.00 50.59 742 ASN A O 1
ATOM 1700 N N . LEU A 1 224 ? 24.720 -0.676 34.156 1.00 47.69 743 LEU A N 1
ATOM 1701 C CA . LEU A 1 224 ? 24.718 -0.217 35.543 1.00 48.30 743 LEU A CA 1
ATOM 1702 C C . LEU A 1 224 ? 26.102 -0.278 36.189 1.00 47.72 743 LEU A C 1
ATOM 1703 O O . LEU A 1 224 ? 26.536 0.684 36.821 1.00 47.83 743 LEU A O 1
ATOM 1708 N N . VAL A 1 225 ? 26.789 -1.406 36.033 1.00 48.28 744 VAL A N 1
ATOM 1709 C CA . VAL A 1 225 ? 28.135 -1.558 36.581 1.00 49.19 744 VAL A CA 1
ATOM 1710 C C . VAL A 1 225 ? 29.053 -0.435 36.101 1.00 50.30 744 VAL A C 1
ATOM 1711 O O . VAL A 1 225 ? 29.793 0.153 36.888 1.00 51.18 744 VAL A O 1
ATOM 1715 N N . SER A 1 226 ? 28.991 -0.136 34.808 1.00 45.70 745 SER A N 1
ATOM 1716 C CA . SER A 1 226 ? 29.774 0.954 34.237 1.00 50.24 745 SER A CA 1
ATOM 1717 C C . SER A 1 226 ? 29.408 2.284 34.887 1.00 50.80 745 SER A C 1
ATOM 1718 O O . SER A 1 226 ? 30.273 3.121 35.142 1.00 52.86 745 SER A O 1
ATOM 1721 N N . LEU A 1 227 ? 28.119 2.473 35.148 1.00 50.52 746 LEU A N 1
ATOM 1722 C CA . LEU A 1 227 ? 27.638 3.703 35.762 1.00 51.68 746 LEU A CA 1
ATOM 1723 C C . LEU A 1 227 ? 28.221 3.910 37.156 1.00 51.20 746 LEU A C 1
ATOM 1724 O O . LEU A 1 227 ? 28.748 4.977 37.464 1.00 51.20 746 LEU A O 1
ATOM 1729 N N . PHE A 1 228 ? 28.125 2.883 37.995 1.00 50.66 747 PHE A N 1
ATOM 1730 C CA . PHE A 1 228 ? 28.550 2.994 39.388 1.00 50.85 747 PHE A CA 1
ATOM 1731 C C . PHE A 1 228 ? 30.062 3.144 39.539 1.00 53.20 747 PHE A C 1
ATOM 1732 O O . PHE A 1 228 ? 30.537 3.712 40.522 1.00 56.12 747 PHE A O 1
ATOM 1740 N N . SER A 1 229 ? 30.812 2.633 38.569 1.00 53.98 748 SER A N 1
ATOM 1741 C CA . SER A 1 229 ? 32.272 2.708 38.607 1.00 58.30 748 SER A CA 1
ATOM 1742 C C . SER A 1 229 ? 32.782 4.147 38.667 1.00 58.44 748 SER A C 1
ATOM 1743 O O . SER A 1 229 ? 33.840 4.418 39.236 1.00 60.21 748 SER A O 1
ATOM 1746 N N . ARG A 1 230 ? 32.053 5.035 38.024 1.00 59.08 749 ARG A N 1
ATOM 1747 C CA . ARG A 1 230 ? 32.410 6.434 37.917 1.00 59.68 749 ARG A CA 1
ATOM 1748 C C . ARG A 1 230 ? 32.436 7.117 39.270 1.00 61.82 749 ARG A C 1
ATOM 1749 O O . ARG A 1 230 ? 33.270 7.954 39.491 1.00 64.65 749 ARG A O 1
ATOM 1757 N N . TYR A 1 231 ? 31.493 6.774 40.137 1.00 60.12 750 TYR A N 1
ATOM 1758 C CA . TYR A 1 231 ? 31.415 7.333 41.480 1.00 59.37 750 TYR A CA 1
ATOM 1759 C C . TYR A 1 231 ? 31.784 6.478 42.671 1.00 58.86 750 TYR A C 1
ATOM 1760 O O . TYR A 1 231 ? 31.706 6.948 43.780 1.00 60.72 750 TYR A O 1
ATOM 1769 N N . VAL A 1 232 ? 32.181 5.240 42.480 1.00 57.79 751 VAL A N 1
ATOM 1770 C CA . VAL A 1 232 ? 32.411 4.416 43.628 1.00 57.88 751 VAL A CA 1
ATOM 1771 C C . VAL A 1 232 ? 33.529 3.441 43.495 1.00 59.45 751 VAL A C 1
ATOM 1772 O O . VAL A 1 232 ? 33.778 2.891 42.446 1.00 59.30 751 VAL A O 1
ATOM 1776 N N . ASP A 1 233 ? 34.191 3.186 44.597 1.00 58.66 752 ASP A N 1
ATOM 1777 C CA . ASP A 1 233 ? 35.406 2.380 44.501 1.00 59.72 752 ASP A CA 1
ATOM 1778 C C . ASP A 1 233 ? 35.090 0.899 44.311 1.00 57.07 752 ASP A C 1
ATOM 1779 O O . ASP A 1 233 ? 33.925 0.506 44.248 1.00 54.46 752 ASP A O 1
ATOM 1784 N N . ARG A 1 234 ? 36.136 0.085 44.228 1.00 57.14 753 ARG A N 1
ATOM 1785 C CA . ARG A 1 234 ? 35.990 -1.330 43.909 1.00 59.87 753 ARG A CA 1
ATOM 1786 C C . ARG A 1 234 ? 35.256 -2.102 45.002 1.00 56.42 753 ARG A C 1
ATOM 1787 O O . ARG A 1 234 ? 34.361 -2.895 44.717 1.00 56.42 753 ARG A O 1
ATOM 1795 N N . GLN A 1 235 ? 35.605 -1.835 46.242 1.00 55.55 754 GLN A N 1
ATOM 1796 C CA . GLN A 1 235 ? 35.028 -2.536 47.361 1.00 56.10 754 GLN A CA 1
ATOM 1797 C C . GLN A 1 235 ? 33.537 -2.369 47.415 1.00 55.12 754 GLN A C 1
ATOM 1798 O O . GLN A 1 235 ? 32.809 -3.307 47.577 1.00 51.87 754 GLN A O 1
ATOM 1804 N N . LYS A 1 236 ? 33.092 -1.155 47.238 1.00 54.51 755 LYS A N 1
ATOM 1805 C CA . LYS A 1 236 ? 31.668 -0.848 47.247 1.00 53.34 755 LYS A CA 1
ATOM 1806 C C . LYS A 1 236 ? 30.992 -1.333 45.972 1.00 48.77 755 LYS A C 1
ATOM 1807 O O . LYS A 1 236 ? 29.846 -1.778 46.000 1.00 48.54 755 LYS A O 1
ATOM 1813 N N . LEU A 1 237 ? 31.705 -1.245 44.855 1.00 49.80 756 LEU A N 1
ATOM 1814 C CA . LEU A 1 237 ? 31.175 -1.713 43.580 1.00 50.87 756 LEU A CA 1
ATOM 1815 C C . LEU A 1 237 ? 30.718 -3.163 43.691 1.00 50.41 756 LEU A C 1
ATOM 1816 O O . LEU A 1 237 ? 29.655 -3.535 43.188 1.00 48.88 756 LEU A O 1
ATOM 1821 N N . ASN A 1 238 ? 31.531 -3.976 44.357 1.00 50.12 757 ASN A N 1
ATOM 1822 C CA . ASN A 1 238 ? 31.207 -5.376 44.576 1.00 50.26 757 ASN A CA 1
ATOM 1823 C C . ASN A 1 238 ? 29.925 -5.510 45.385 1.00 51.21 757 ASN A C 1
ATOM 1824 O O . ASN A 1 238 ? 29.083 -6.363 45.098 1.00 49.29 757 ASN A O 1
ATOM 1829 N N . LEU A 1 239 ? 29.789 -4.662 46.402 1.00 50.68 758 LEU A N 1
ATOM 1830 C CA . LEU A 1 239 ? 28.593 -4.643 47.233 1.00 48.71 758 LEU A CA 1
ATOM 1831 C C . LEU A 1 239 ? 27.343 -4.469 46.373 1.00 46.99 758 LEU A C 1
ATOM 1832 O O . LEU A 1 239 ? 26.415 -5.278 46.437 1.00 45.72 758 LEU A O 1
ATOM 1837 N N . LEU A 1 240 ? 27.332 -3.415 45.564 1.00 43.53 759 LEU A N 1
ATOM 1838 C CA . LEU A 1 240 ? 26.206 -3.138 44.681 1.00 44.78 759 LEU A CA 1
ATOM 1839 C C . LEU A 1 240 ? 25.907 -4.317 43.758 1.00 46.25 759 LEU A C 1
ATOM 1840 O O . LEU A 1 240 ? 24.761 -4.754 43.656 1.00 45.78 759 LEU A O 1
ATOM 1845 N N . GLU A 1 241 ? 26.940 -4.831 43.094 1.00 48.74 760 GLU A N 1
ATOM 1846 C CA . GLU A 1 241 ? 26.790 -5.970 42.190 1.00 47.45 760 GLU A CA 1
ATOM 1847 C C . GLU A 1 241 ? 26.087 -7.146 42.861 1.00 46.62 760 GLU A C 1
ATOM 1848 O O . GLU A 1 241 ? 25.112 -7.679 42.337 1.00 47.05 760 GLU A O 1
ATOM 1854 N N . THR A 1 242 ? 26.591 -7.555 44.019 1.00 46.52 761 THR A N 1
ATOM 1855 C CA . THR A 1 242 ? 25.965 -8.630 44.775 1.00 47.72 761 T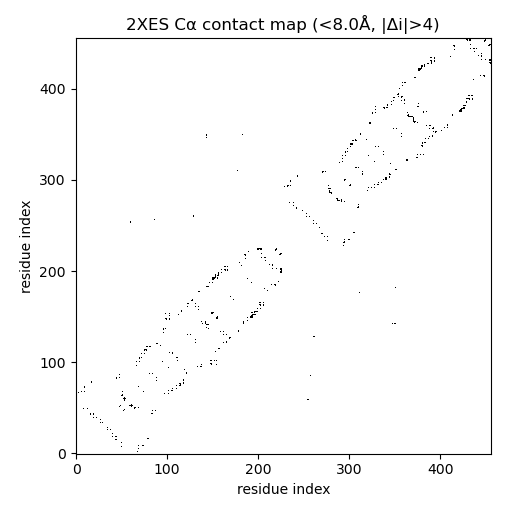HR A CA 1
ATOM 1856 C C . THR A 1 242 ? 24.527 -8.254 45.118 1.00 46.43 761 THR A C 1
ATOM 1857 O O . THR A 1 242 ? 23.582 -8.975 44.800 1.00 44.39 761 THR A O 1
ATOM 1861 N N . LYS A 1 243 ? 24.385 -7.103 45.760 1.00 44.77 762 LYS A N 1
ATOM 1862 C CA . LYS A 1 243 ? 23.102 -6.617 46.246 1.00 47.04 762 LYS A CA 1
ATOM 1863 C C . LYS A 1 243 ? 22.020 -6.647 45.176 1.00 46.45 762 LYS A C 1
ATOM 1864 O O . LYS A 1 243 ? 20.911 -7.129 45.408 1.00 48.81 762 LYS A O 1
ATOM 1870 N N . LEU A 1 244 ? 22.346 -6.118 44.005 1.00 47.10 763 LEU A N 1
ATOM 1871 C CA . LEU A 1 244 ? 21.358 -5.945 42.950 1.00 48.57 763 LEU A CA 1
ATOM 1872 C C . LEU A 1 244 ? 21.428 -7.032 41.876 1.00 51.38 763 LEU A C 1
ATOM 1873 O O . LEU A 1 244 ? 20.827 -6.888 40.813 1.00 48.82 763 LEU A O 1
ATOM 1878 N N . GLN A 1 245 ? 22.144 -8.117 42.158 1.00 51.74 764 GLN A N 1
ATOM 1879 C CA . GLN A 1 245 ? 22.375 -9.153 41.153 1.00 54.01 764 GLN A CA 1
ATOM 1880 C C . GLN A 1 245 ? 22.713 -8.502 39.811 1.00 53.27 764 GLN A C 1
ATOM 1881 O O . GLN A 1 245 ? 22.032 -8.720 38.808 1.00 57.20 764 GLN A O 1
ATOM 1887 N N . LEU A 1 246 ? 23.776 -7.702 39.809 1.00 52.44 765 LEU A N 1
ATOM 1888 C CA . LEU A 1 246 ? 24.115 -6.852 38.673 1.00 53.67 765 LEU A CA 1
ATOM 1889 C C . LEU A 1 246 ? 24.907 -7.590 37.595 1.00 57.23 765 LEU A C 1
ATOM 1890 O O . LEU A 1 246 ? 25.577 -8.585 37.873 1.00 54.73 765 LEU A O 1
ATOM 1895 N N . VAL A 1 247 ? 24.826 -7.087 36.366 1.00 62.41 766 VAL A N 1
ATOM 1896 C CA . VAL A 1 247 ? 25.553 -7.662 35.237 1.00 62.77 766 VAL A CA 1
ATOM 1897 C C . VAL A 1 247 ? 26.726 -6.781 34.816 1.00 64.11 766 VAL A C 1
ATOM 1898 O O . VAL A 1 247 ? 26.538 -5.690 34.275 1.00 64.68 766 VAL A O 1
ATOM 1902 N N . ASP B 1 6 ? 32.372 50.085 59.567 1.00 60.19 517 ASP B N 1
ATOM 1903 C CA . ASP B 1 6 ? 32.811 50.101 58.174 1.00 62.90 517 ASP B CA 1
ATOM 1904 C C . ASP B 1 6 ? 32.791 48.699 57.569 1.00 62.37 517 ASP B C 1
ATOM 1905 O O . ASP B 1 6 ? 32.225 48.476 56.497 1.00 58.97 517 ASP B O 1
ATOM 1910 N N . LYS B 1 7 ? 33.428 47.761 58.261 1.00 61.23 518 LYS B N 1
ATOM 1911 C CA . LYS B 1 7 ? 33.461 46.368 57.832 1.00 56.32 518 LYS B CA 1
ATOM 1912 C C . LYS B 1 7 ? 32.056 45.768 57.852 1.00 52.21 518 LYS B C 1
ATOM 1913 O O . LYS B 1 7 ? 31.702 44.949 57.001 1.00 49.09 518 LYS B O 1
ATOM 1919 N N . ARG B 1 8 ? 31.260 46.192 58.830 1.00 47.74 519 ARG B N 1
ATOM 1920 C CA . ARG B 1 8 ? 29.898 45.702 58.990 1.00 49.52 519 ARG B CA 1
ATOM 1921 C C . ARG B 1 8 ? 29.009 46.183 57.851 1.00 45.93 519 ARG B C 1
ATOM 1922 O O . ARG B 1 8 ? 28.059 45.506 57.461 1.00 42.42 519 ARG B O 1
ATOM 1930 N N . ARG B 1 9 ? 29.324 47.361 57.327 1.00 47.69 520 ARG B N 1
ATOM 1931 C CA . ARG B 1 9 ? 28.586 47.930 56.214 1.00 48.13 520 ARG B CA 1
ATOM 1932 C C . ARG B 1 9 ? 28.661 46.972 55.033 1.00 42.49 520 ARG B C 1
ATOM 1933 O O . ARG B 1 9 ? 27.651 46.661 54.399 1.00 40.11 520 ARG B O 1
ATOM 1941 N N . LYS B 1 10 ? 29.868 46.497 54.752 1.00 40.69 521 LYS B N 1
ATOM 1942 C CA . LYS B 1 10 ? 30.087 45.593 53.636 1.00 40.65 521 LYS B CA 1
ATOM 1943 C C . LYS B 1 10 ? 29.361 44.269 53.840 1.00 37.16 521 LYS B C 1
ATOM 1944 O O . LYS B 1 10 ? 28.731 43.751 52.917 1.00 33.87 521 LYS B O 1
ATOM 1950 N N . THR B 1 11 ? 29.457 43.726 55.051 1.00 35.06 522 THR B N 1
ATOM 1951 C CA . THR B 1 11 ? 28.786 42.473 55.380 1.00 34.60 522 THR B CA 1
ATOM 1952 C C . THR B 1 11 ? 27.306 42.545 55.019 1.00 30.20 522 THR B C 1
ATOM 1953 O O . THR B 1 11 ? 26.783 41.663 54.345 1.00 30.13 522 THR B O 1
ATOM 1957 N N . LEU B 1 12 ? 26.642 43.610 55.453 1.00 33.11 523 LEU B N 1
ATOM 1958 C CA . LEU B 1 12 ? 25.221 43.796 55.180 1.00 31.11 523 LEU B CA 1
ATOM 1959 C C . LEU B 1 12 ? 24.907 43.816 53.683 1.00 31.37 523 LEU B C 1
ATOM 1960 O O . LEU B 1 12 ? 23.890 43.279 53.245 1.00 28.65 523 LEU B O 1
ATOM 1965 N N . VAL B 1 13 ? 25.784 44.445 52.906 1.00 32.68 524 VAL B N 1
ATOM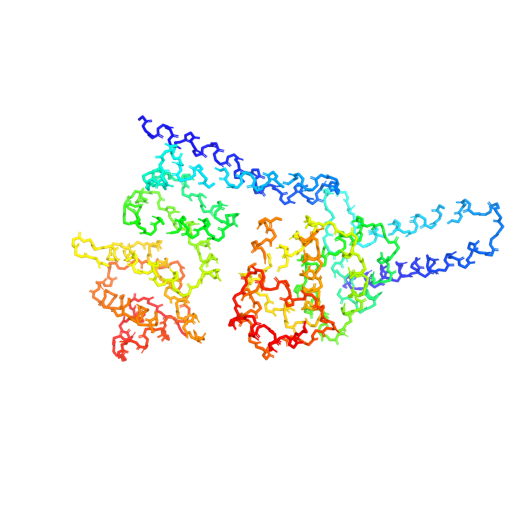 1966 C CA . VAL B 1 13 ? 25.620 44.520 51.458 1.00 30.14 524 VAL B CA 1
ATOM 1967 C C . VAL B 1 13 ? 25.709 43.131 50.837 1.00 30.70 524 VAL B C 1
ATOM 1968 O O . VAL B 1 13 ? 24.889 42.758 50.003 1.00 28.10 524 VAL B O 1
ATOM 1972 N N . ILE B 1 14 ? 26.713 42.371 51.255 1.00 30.03 525 ILE B N 1
ATOM 1973 C CA . ILE B 1 14 ? 26.887 41.001 50.801 1.00 28.51 525 ILE B CA 1
ATOM 1974 C C . ILE B 1 14 ? 25.658 40.163 51.135 1.00 27.57 525 ILE B C 1
ATOM 1975 O O . ILE B 1 14 ? 25.258 39.292 50.366 1.00 25.53 525 ILE B O 1
ATOM 1980 N N . ILE B 1 15 ? 25.059 40.426 52.289 1.00 28.39 526 ILE B N 1
ATOM 1981 C CA . ILE B 1 15 ? 23.863 39.695 52.695 1.00 26.24 526 ILE B CA 1
ATOM 1982 C C . ILE B 1 15 ? 22.692 39.988 51.759 1.00 25.45 526 ILE B C 1
ATOM 1983 O O . ILE B 1 15 ? 22.010 39.076 51.291 1.00 24.29 526 ILE B O 1
ATOM 1988 N N . GLU B 1 16 ? 22.477 41.262 51.460 1.00 25.90 527 GLU B N 1
ATOM 1989 C CA . GLU B 1 16 ? 21.408 41.648 50.545 1.00 28.46 527 GLU B CA 1
ATOM 1990 C C . GLU B 1 16 ? 21.565 41.020 49.152 1.00 26.78 527 GLU B C 1
ATOM 1991 O O . GLU B 1 16 ? 20.621 40.443 48.619 1.00 24.82 527 GLU B O 1
ATOM 1997 N N . LYS B 1 17 ? 22.755 41.132 48.568 1.00 28.19 528 LYS B N 1
ATOM 1998 C CA . LYS B 1 17 ? 23.010 40.563 47.246 1.00 25.87 528 LYS B CA 1
ATOM 1999 C C . LYS B 1 17 ? 22.771 39.063 47.250 1.00 24.86 528 LYS B C 1
ATOM 2000 O O . LYS B 1 17 ? 22.055 38.537 46.402 1.00 25.74 528 LYS B O 1
ATOM 2006 N N . THR B 1 18 ? 23.383 38.372 48.204 1.00 22.70 529 THR B N 1
ATOM 2007 C CA . THR B 1 18 ? 23.254 36.922 48.273 1.00 23.37 529 THR B CA 1
ATOM 2008 C C . THR B 1 18 ? 21.796 36.502 48.520 1.00 20.90 529 THR B C 1
ATOM 2009 O O . THR B 1 18 ? 21.328 35.497 47.983 1.00 22.81 529 THR B O 1
ATOM 2013 N N . TYR B 1 19 ? 21.077 37.281 49.321 1.00 19.34 530 TYR B N 1
ATOM 2014 C CA . TYR B 1 19 ? 19.685 36.968 49.656 1.00 22.07 530 TYR B CA 1
ATOM 2015 C C . TYR B 1 19 ? 18.780 37.030 48.428 1.00 20.76 530 TYR B C 1
ATOM 2016 O O . TYR B 1 19 ? 17.866 36.224 48.273 1.00 21.47 530 TYR B O 1
ATOM 2025 N N . SER B 1 20 ? 19.038 38.003 47.565 1.00 20.78 531 SER B N 1
ATOM 2026 C CA . SER B 1 20 ? 18.286 38.157 46.327 1.00 23.66 531 SER B CA 1
ATOM 2027 C C . SER B 1 20 ? 18.479 36.923 45.450 1.00 22.75 531 SER B C 1
ATOM 2028 O O . SER B 1 20 ? 17.533 36.435 44.829 1.00 20.98 531 SER B O 1
ATOM 2031 N N . LEU B 1 21 ? 19.708 36.418 45.418 1.00 22.87 532 LEU B N 1
ATOM 2032 C CA . LEU B 1 21 ? 20.009 35.182 44.707 1.00 22.81 532 LEU B CA 1
ATOM 2033 C C . LEU B 1 21 ? 19.252 34.011 45.325 1.00 21.71 532 LEU B C 1
ATOM 2034 O O . LEU B 1 21 ? 18.735 33.140 44.622 1.00 18.90 532 LEU B O 1
ATOM 2039 N N . LEU B 1 22 ? 19.197 33.994 46.651 1.00 21.17 533 LEU B N 1
ATOM 2040 C CA . LEU B 1 22 ? 18.474 32.952 47.361 1.00 21.15 533 LEU B CA 1
ATOM 2041 C C . LEU B 1 22 ? 17.022 32.913 46.904 1.00 19.85 533 LEU B C 1
ATOM 2042 O O . LEU B 1 22 ? 16.482 31.849 46.622 1.00 19.28 533 LEU B O 1
ATOM 2047 N N . LEU B 1 23 ? 16.393 34.079 46.826 1.00 17.91 534 LEU B N 1
ATOM 2048 C CA . LEU B 1 23 ? 14.998 34.137 46.408 1.00 18.65 534 LEU B CA 1
ATOM 2049 C C . LEU B 1 23 ? 14.829 33.595 44.985 1.00 21.02 534 LEU B C 1
ATOM 2050 O O . LEU B 1 23 ? 13.856 32.902 44.685 1.00 18.45 534 LEU B O 1
ATOM 2055 N N . ASP B 1 24 ? 15.777 33.916 44.112 1.00 20.26 535 ASP B N 1
ATOM 2056 C CA . ASP B 1 24 ? 15.733 33.403 42.749 1.00 21.56 535 ASP B CA 1
ATOM 2057 C C . ASP B 1 24 ? 15.807 31.878 42.732 1.00 21.60 535 ASP B C 1
ATOM 2058 O O . ASP B 1 24 ? 15.046 31.228 42.017 1.00 22.09 535 ASP B O 1
ATOM 2063 N N . VAL B 1 25 ? 16.715 31.308 43.524 1.00 19.33 536 VAL B N 1
ATOM 2064 C CA . VAL B 1 25 ? 16.879 29.855 43.554 1.00 19.20 536 VAL B CA 1
ATOM 2065 C C . VAL B 1 25 ? 15.699 29.148 44.225 1.00 20.17 536 VAL B C 1
ATOM 2066 O O . VAL B 1 25 ? 15.266 28.085 43.774 1.00 18.44 536 VAL B O 1
ATOM 2070 N N . GLU B 1 26 ? 15.166 29.740 45.291 1.00 16.59 537 GLU B N 1
ATOM 2071 C CA . GLU B 1 26 ? 13.966 29.194 45.920 1.00 20.49 537 GLU B CA 1
ATOM 2072 C C . GLU B 1 26 ? 12.762 29.231 44.960 1.00 20.75 537 GLU B C 1
ATOM 2073 O O . GLU B 1 26 ? 11.838 28.429 45.078 1.00 22.21 537 GLU B O 1
ATOM 2079 N N . ASP B 1 27 ? 12.789 30.156 44.005 1.00 19.95 538 ASP B N 1
ATOM 2080 C CA . ASP B 1 27 ? 11.700 30.314 43.035 1.00 23.16 538 ASP B CA 1
ATOM 2081 C C . ASP B 1 27 ? 11.906 29.423 41.806 1.00 22.69 538 ASP B C 1
ATOM 2082 O O . ASP B 1 27 ? 11.019 29.299 40.955 1.00 22.35 538 ASP B O 1
ATOM 2087 N N . TYR B 1 28 ? 13.076 28.793 41.723 1.00 21.73 539 TYR B N 1
ATOM 2088 C CA . TYR B 1 28 ? 13.445 27.989 40.554 1.00 22.33 539 TYR B CA 1
ATOM 2089 C C . TYR B 1 28 ? 12.447 26.885 40.189 1.00 26.30 539 TYR B C 1
ATOM 2090 O O . TYR B 1 28 ? 12.063 26.757 39.024 1.00 23.44 539 TYR B O 1
ATOM 2099 N N . GLU B 1 29 ? 12.050 26.072 41.166 1.00 22.66 540 GLU B N 1
ATOM 2100 C CA . GLU B 1 29 ? 11.185 24.928 40.874 1.00 26.71 540 GLU B CA 1
ATOM 2101 C C . GLU B 1 29 ? 9.889 25.391 40.218 1.00 26.89 540 GLU B C 1
ATOM 2102 O O . GLU B 1 29 ? 9.374 24.740 39.310 1.00 22.00 540 GLU B O 1
ATOM 2108 N N . ARG B 1 30 ? 9.380 26.526 40.688 1.00 26.59 541 ARG B N 1
ATOM 2109 C CA . ARG B 1 30 ? 8.154 27.114 40.167 1.00 27.29 541 ARG B CA 1
ATOM 2110 C C . ARG B 1 30 ? 8.314 27.413 38.685 1.00 27.19 541 ARG B C 1
ATOM 2111 O O . ARG B 1 30 ? 7.488 27.008 37.866 1.00 26.47 541 ARG B O 1
ATOM 2119 N N . ARG B 1 31 ? 9.393 28.115 38.351 1.00 25.10 542 ARG B N 1
ATOM 2120 C CA . ARG B 1 31 ? 9.669 28.497 36.971 1.00 27.49 542 ARG B CA 1
ATOM 2121 C C . ARG B 1 31 ? 9.883 27.279 36.084 1.00 28.04 542 ARG B C 1
ATOM 2122 O O . ARG B 1 31 ? 9.478 27.273 34.919 1.00 26.30 542 ARG B O 1
ATOM 2130 N N . TYR B 1 32 ? 10.535 26.256 36.631 1.00 25.38 543 TYR B N 1
ATOM 2131 C CA . TYR B 1 32 ? 10.860 25.064 35.853 1.00 25.38 543 TYR B CA 1
ATOM 2132 C C . TYR B 1 32 ? 9.596 24.315 35.435 1.00 25.77 543 TYR B C 1
ATOM 2133 O O . TYR B 1 32 ? 9.494 23.820 34.315 1.00 26.55 543 TYR B O 1
ATOM 2142 N N . LEU B 1 33 ? 8.629 24.242 36.340 1.00 27.69 544 LEU B N 1
ATOM 2143 C CA . LEU B 1 33 ? 7.380 23.555 36.052 1.00 26.45 544 LEU B CA 1
ATOM 2144 C C . LEU B 1 33 ? 6.598 24.263 34.953 1.00 28.86 544 LEU B C 1
ATOM 2145 O O . LEU B 1 33 ? 5.775 23.650 34.273 1.00 28.47 544 LEU B O 1
ATOM 2150 N N . LEU B 1 34 ? 6.869 25.552 34.780 1.00 25.96 545 LEU B N 1
ATOM 2151 C CA . LEU B 1 34 ? 6.140 26.375 33.818 1.00 30.48 545 LEU B CA 1
ATOM 2152 C C . LEU B 1 34 ? 6.939 26.641 32.546 1.00 29.10 545 LEU B C 1
ATOM 2153 O O . LEU B 1 34 ? 6.521 27.437 31.703 1.00 30.01 545 LEU B O 1
ATOM 2158 N N . SER B 1 35 ? 8.082 25.975 32.409 1.00 28.04 546 SER B N 1
ATOM 2159 C CA . SER B 1 35 ? 9.008 26.244 31.312 1.00 30.19 546 SER B CA 1
ATOM 2160 C C . SER B 1 35 ? 8.759 25.383 30.069 1.00 29.82 546 SER B C 1
ATOM 2161 O O . SER B 1 35 ? 8.117 24.336 30.138 1.00 29.36 546 SER B O 1
ATOM 2164 N N . LEU B 1 36 ? 9.286 25.837 28.936 1.00 30.64 547 LEU B N 1
ATOM 2165 C CA . LEU B 1 36 ? 9.322 25.033 27.717 1.00 36.67 547 LEU B CA 1
ATOM 2166 C C . LEU B 1 36 ? 10.547 24.128 27.733 1.00 35.05 547 LEU B C 1
ATOM 2167 O O . LEU B 1 36 ? 11.560 24.455 28.354 1.00 33.86 547 LEU B O 1
ATOM 2172 N N . GLU B 1 37 ? 10.455 22.994 27.046 1.00 34.62 548 GLU B N 1
ATOM 2173 C CA . GLU B 1 37 ? 11.572 22.057 26.974 1.00 38.85 548 GLU B CA 1
ATOM 2174 C C . GLU B 1 37 ? 12.878 22.748 26.574 1.00 36.45 548 GLU B C 1
ATOM 2175 O O . GLU B 1 37 ? 13.930 22.486 27.156 1.00 32.22 548 GLU B O 1
ATOM 2181 N N . GLU B 1 38 ? 12.794 23.652 25.600 1.00 38.12 549 GLU B N 1
ATOM 2182 C CA . GLU B 1 38 ? 13.974 24.332 25.065 1.00 36.68 549 GLU B CA 1
ATOM 2183 C C . GLU B 1 38 ? 14.680 25.231 26.083 1.00 33.67 549 GLU B C 1
ATOM 2184 O O . GLU B 1 38 ? 15.856 25.545 25.924 1.00 34.34 549 GLU B O 1
ATOM 2190 N N . GLU B 1 39 ? 13.965 25.633 27.129 1.00 33.71 550 GLU B N 1
ATOM 2191 C CA . GLU B 1 39 ? 14.503 26.561 28.125 1.00 34.67 550 GLU B CA 1
ATOM 2192 C C . GLU B 1 39 ? 15.268 25.881 29.260 1.00 33.32 550 GLU B C 1
ATOM 2193 O O . GLU B 1 39 ? 16.069 26.520 29.942 1.00 32.52 550 GLU B O 1
ATOM 2199 N N . ARG B 1 40 ? 15.005 24.595 29.465 1.00 32.66 551 ARG B N 1
ATOM 2200 C CA . ARG B 1 40 ? 15.408 23.906 30.693 1.00 32.79 551 ARG B CA 1
ATOM 2201 C C . ARG B 1 40 ? 16.917 23.762 30.909 1.00 32.88 551 ARG B C 1
ATOM 2202 O O . ARG B 1 40 ? 17.403 23.956 32.025 1.00 30.75 551 ARG B O 1
ATOM 2210 N N . PRO B 1 41 ? 17.666 23.422 29.851 1.00 32.82 552 PRO B N 1
ATOM 2211 C CA . PRO B 1 41 ? 19.118 23.354 30.035 1.00 32.33 552 PRO B CA 1
ATOM 2212 C C . PRO B 1 41 ? 19.699 24.650 30.605 1.00 29.87 552 PRO B C 1
ATOM 2213 O O . PRO B 1 41 ? 20.478 24.594 31.554 1.00 28.94 552 PRO B O 1
ATOM 2217 N N . ALA B 1 42 ? 19.330 25.796 30.046 1.00 30.46 553 ALA B N 1
ATOM 2218 C CA . ALA B 1 42 ? 19.843 27.071 30.550 1.00 30.59 553 ALA B CA 1
ATOM 2219 C C . ALA B 1 42 ? 19.286 27.389 31.941 1.00 28.63 553 ALA B C 1
ATOM 2220 O O . ALA B 1 42 ? 19.982 27.957 32.782 1.00 27.86 553 ALA B O 1
ATOM 2222 N N . LEU B 1 43 ? 18.028 27.022 32.171 1.00 29.20 554 LEU B N 1
ATOM 2223 C CA . LEU B 1 43 ? 17.405 27.172 33.488 1.00 30.54 554 LEU B CA 1
ATOM 2224 C C . LEU B 1 43 ? 18.247 26.497 34.564 1.00 26.80 554 LEU B C 1
ATOM 2225 O O . LEU B 1 43 ? 18.658 27.126 35.532 1.00 26.48 554 LEU B O 1
ATOM 2238 N N . ASP B 1 45 ? 21.258 25.362 34.307 1.00 29.13 556 ASP B N 1
ATOM 2239 C CA . ASP B 1 45 ? 22.628 25.866 34.266 1.00 31.80 556 ASP B CA 1
ATOM 2240 C C . ASP B 1 45 ? 22.733 27.180 35.038 1.00 29.73 556 ASP B C 1
ATOM 2241 O O . ASP B 1 45 ? 23.718 27.440 35.737 1.00 28.61 556 ASP B O 1
ATOM 2246 N N . ASP B 1 46 ? 21.707 28.009 34.893 1.00 29.81 557 ASP B N 1
ATOM 2247 C CA . ASP B 1 46 ? 21.634 29.292 35.578 1.00 29.72 557 ASP B CA 1
ATOM 2248 C C . ASP B 1 46 ? 21.488 29.072 37.082 1.00 26.48 557 ASP B C 1
ATOM 2249 O O . ASP B 1 46 ? 22.038 29.821 37.884 1.00 25.33 557 ASP B O 1
ATOM 2254 N N . ARG B 1 47 ? 20.743 28.034 37.448 1.00 26.45 558 ARG B N 1
ATOM 2255 C CA . ARG B 1 47 ? 20.562 27.657 38.847 1.00 27.98 558 ARG B CA 1
ATOM 2256 C C . ARG B 1 47 ? 21.892 27.255 39.489 1.00 25.91 558 ARG B C 1
ATOM 2257 O O . ARG B 1 47 ? 22.190 27.631 40.621 1.00 24.28 558 ARG B O 1
ATOM 2265 N N . LYS B 1 48 ? 22.688 26.486 38.756 1.00 27.52 559 LYS B N 1
ATOM 2266 C CA . LYS B 1 48 ? 23.973 26.019 39.254 1.00 28.82 559 LYS B CA 1
ATOM 2267 C C . LYS B 1 48 ? 24.934 27.174 39.505 1.00 26.49 559 LYS B C 1
ATOM 2268 O O . LYS B 1 48 ? 25.664 27.182 40.496 1.00 28.84 559 LYS B O 1
ATOM 2274 N N . HIS B 1 49 ? 24.931 28.143 38.595 1.00 28.05 560 HIS B N 1
ATOM 2275 C CA . HIS B 1 49 ? 25.810 29.299 38.698 1.00 27.52 560 HIS B CA 1
ATOM 2276 C C . HIS B 1 49 ? 25.443 30.170 39.894 1.00 27.48 560 HIS B C 1
ATOM 2277 O O . HIS B 1 49 ? 26.317 30.638 40.623 1.00 27.03 560 HIS B O 1
ATOM 2284 N N . LYS B 1 50 ? 24.146 30.384 40.092 1.00 24.49 561 LYS B N 1
ATOM 2285 C CA . LYS B 1 50 ? 23.679 31.205 41.201 1.00 24.78 561 LYS B CA 1
ATOM 2286 C C . LYS B 1 50 ? 24.023 30.564 42.550 1.00 24.41 561 LYS B C 1
ATOM 2287 O O . LYS B 1 50 ? 24.395 31.249 43.500 1.00 25.64 561 LYS B O 1
ATOM 2293 N N . ILE B 1 51 ? 23.907 29.243 42.616 1.00 23.21 562 ILE B N 1
ATOM 2294 C CA . ILE B 1 51 ? 24.223 28.505 43.830 1.00 22.93 562 ILE B CA 1
ATOM 2295 C C . ILE B 1 51 ? 25.702 28.626 44.183 1.00 24.50 562 ILE B C 1
ATOM 2296 O O . ILE B 1 51 ? 26.047 28.889 45.328 1.00 25.22 562 ILE B O 1
ATOM 2301 N N . CYS B 1 52 ? 26.575 28.452 43.196 1.00 25.87 563 CYS B N 1
ATOM 2302 C CA . CYS B 1 52 ? 28.005 28.580 43.441 1.00 26.43 563 CYS B CA 1
ATOM 2303 C C . CYS B 1 52 ? 28.354 30.018 43.805 1.00 27.08 563 CYS B C 1
ATOM 2304 O O . CYS B 1 52 ? 29.229 30.257 44.635 1.00 26.25 563 CYS B O 1
ATOM 2307 N N . SER B 1 53 ? 27.650 30.971 43.201 1.00 27.35 564 SER B N 1
ATOM 2308 C CA . SER B 1 53 ? 27.817 32.376 43.567 1.00 27.51 564 SER B CA 1
ATOM 2309 C C . SER B 1 53 ? 27.468 32.617 45.035 1.00 25.24 564 SER B C 1
ATOM 2310 O O . SER B 1 53 ? 28.170 33.350 45.726 1.00 28.42 564 SER B O 1
ATOM 2321 N N . TYR B 1 55 ? 27.564 30.402 47.501 1.00 24.14 566 TYR B N 1
ATOM 2322 C CA . TYR B 1 55 ? 28.617 29.756 48.273 1.00 24.69 566 TYR B CA 1
ATOM 2323 C C . TYR B 1 55 ? 29.852 30.646 48.375 1.00 26.71 566 TYR B C 1
ATOM 2324 O O . TYR B 1 55 ? 30.355 30.897 49.470 1.00 25.08 566 TYR B O 1
ATOM 2333 N N . ASP B 1 56 ? 30.338 31.121 47.232 1.00 27.81 567 ASP B N 1
ATOM 2334 C CA . ASP B 1 56 ? 31.515 31.979 47.214 1.00 27.94 567 ASP B CA 1
ATOM 2335 C C . ASP B 1 56 ? 31.271 33.270 47.993 1.00 27.53 567 ASP B C 1
ATOM 2336 O O . ASP B 1 56 ? 32.163 33.761 48.678 1.00 32.76 567 ASP B O 1
ATOM 2341 N N . ASN B 1 57 ? 30.058 33.809 47.899 1.00 26.52 568 ASN B N 1
ATOM 2342 C CA . ASN B 1 57 ? 29.686 34.990 48.673 1.00 27.21 568 ASN B CA 1
ATOM 2343 C C . ASN B 1 57 ? 29.740 34.723 50.179 1.00 27.44 568 ASN B C 1
ATOM 2344 O O . ASN B 1 57 ? 30.092 35.601 50.963 1.00 26.75 568 ASN B O 1
ATOM 2349 N N . LEU B 1 58 ? 29.382 33.508 50.574 1.00 25.74 569 LEU B N 1
ATOM 2350 C CA . LEU B 1 58 ? 29.386 33.131 51.982 1.00 26.90 569 LEU B CA 1
ATOM 2351 C C . LEU B 1 58 ? 30.797 33.022 52.556 1.00 28.45 569 LEU B C 1
ATOM 2352 O O . LEU B 1 58 ? 31.043 33.425 53.689 1.00 28.52 569 LEU B O 1
ATOM 2357 N N . ARG B 1 59 ? 31.704 32.490 51.775 1.00 27.90 570 ARG B N 1
ATOM 2358 C CA . ARG B 1 59 ? 33.051 32.305 52.241 1.00 33.47 570 ARG B CA 1
ATOM 2359 C C . ARG B 1 59 ? 33.920 33.519 51.988 1.00 35.34 570 ARG B C 1
ATOM 2360 O O . ARG B 1 59 ? 34.858 33.772 52.683 1.00 35.19 570 ARG B O 1
ATOM 2368 N N . GLY B 1 60 ? 33.595 34.259 50.962 1.00 36.17 571 GLY B N 1
ATOM 2369 C CA . GLY B 1 60 ? 34.391 35.400 50.564 1.00 41.77 571 GLY B CA 1
ATOM 2370 C C . GLY B 1 60 ? 35.747 35.088 49.965 1.00 46.01 571 GLY B C 1
ATOM 2371 O O . GLY B 1 60 ? 36.778 35.504 50.492 1.00 48.77 571 GLY B O 1
ATOM 2372 N N . LYS B 1 61 ? 35.751 34.352 48.879 1.00 47.09 572 LYS B N 1
ATOM 2373 C CA . LYS B 1 61 ? 37.003 34.023 48.245 1.00 56.46 572 LYS B CA 1
ATOM 2374 C C . LYS B 1 61 ? 37.905 35.170 47.811 1.00 55.95 572 LYS B C 1
ATOM 2375 O O . LYS B 1 61 ? 37.507 36.066 47.110 1.00 55.95 572 LYS B O 1
ATOM 2381 N N . LEU B 1 62 ? 39.146 35.100 48.225 1.00 56.79 573 LEU B N 1
ATOM 2382 C CA . LEU B 1 62 ? 40.127 36.127 47.878 1.00 60.20 573 LEU B CA 1
ATOM 2383 C C . LEU B 1 62 ? 41.087 35.659 46.789 1.00 59.87 573 LEU B C 1
ATOM 2384 O O . LEU B 1 62 ? 41.571 34.528 46.827 1.00 60.27 573 LEU B O 1
ATOM 2389 N N . PRO B 1 63 ? 41.363 36.537 45.811 1.00 60.22 574 PRO B N 1
ATOM 2390 C CA . PRO B 1 63 ? 42.320 36.255 44.736 1.00 57.64 574 PRO B CA 1
ATOM 2391 C C . PRO B 1 63 ? 43.733 36.072 45.284 1.00 57.60 574 PRO B C 1
ATOM 2392 O O . PRO B 1 63 ? 44.225 36.928 46.020 1.00 56.44 574 PRO B O 1
ATOM 2396 N N . GLY B 1 64 ? 44.372 34.962 44.928 1.00 54.14 575 GLY B N 1
ATOM 2397 C CA . GLY B 1 64 ? 45.723 34.684 45.375 1.00 55.24 575 GLY B CA 1
ATOM 2398 C C . GLY B 1 64 ? 45.763 34.053 46.753 1.00 58.67 575 GLY B C 1
ATOM 2399 O O . GLY B 1 64 ? 46.792 34.077 47.429 1.00 57.00 575 GLY B O 1
ATOM 2400 N N . GLN B 1 65 ? 44.619 33.604 47.243 1.00 59.47 576 GLN B N 1
ATOM 2401 C CA . GLN B 1 65 ? 44.527 33.008 48.558 1.00 58.16 576 GLN B CA 1
ATOM 2402 C C . GLN B 1 65 ? 43.942 31.641 48.332 1.00 57.85 576 GLN B C 1
ATOM 2403 O O . GLN B 1 65 ? 42.954 31.499 47.657 1.00 59.37 576 GLN B O 1
ATOM 2409 N N . GLU B 1 66 ? 44.567 30.615 48.849 1.00 54.52 577 GLU B N 1
ATOM 2410 C CA . GLU B 1 66 ? 44.005 29.321 48.579 1.00 56.95 577 GLU B CA 1
ATOM 2411 C C . GLU B 1 66 ? 42.615 28.963 49.122 1.00 61.22 577 GLU B C 1
ATOM 2412 O O . GLU B 1 66 ? 41.776 28.468 48.376 1.00 65.61 577 GLU B O 1
ATOM 2418 N N . ARG B 1 67 ? 42.345 29.264 50.371 1.00 55.22 578 ARG B N 1
ATOM 2419 C CA . ARG B 1 67 ? 41.069 28.955 50.932 1.00 54.03 578 ARG B CA 1
ATOM 2420 C C . ARG B 1 67 ? 40.757 30.219 51.631 1.00 51.74 578 ARG B C 1
ATOM 2421 O O . ARG B 1 67 ? 41.667 30.777 52.179 1.00 50.80 578 ARG B O 1
ATOM 2429 N N . PRO B 1 68 ? 39.516 30.698 51.627 1.00 50.41 579 PRO B N 1
ATOM 2430 C CA . PRO B 1 68 ? 39.279 31.955 52.341 1.00 44.95 579 PRO B CA 1
ATOM 2431 C C . PRO B 1 68 ? 39.490 31.748 53.828 1.00 42.49 579 PRO B C 1
ATOM 2432 O O . PRO B 1 68 ? 39.412 30.616 54.292 1.00 43.34 579 PRO B O 1
ATOM 2436 N N . SER B 1 69 ? 39.764 32.814 54.569 1.00 41.97 580 SER B N 1
ATOM 2437 C CA . SER B 1 69 ? 39.788 32.712 56.023 1.00 39.22 580 SER B CA 1
ATOM 2438 C C . SER B 1 69 ? 38.346 32.681 56.512 1.00 36.75 580 SER B C 1
ATOM 2439 O O . SER B 1 69 ? 37.426 33.019 55.762 1.00 33.24 580 SER B O 1
ATOM 2442 N N . ASP B 1 70 ? 38.152 32.282 57.764 1.00 32.25 581 ASP B N 1
ATOM 2443 C CA . ASP B 1 70 ? 36.816 32.105 58.317 1.00 31.81 581 ASP B CA 1
ATOM 2444 C C . ASP B 1 70 ? 36.100 33.424 58.576 1.00 31.89 581 ASP B C 1
ATOM 2445 O O . ASP B 1 70 ? 34.872 33.481 58.561 1.00 29.14 581 ASP B O 1
ATOM 2450 N N . ASP B 1 71 ? 36.870 34.480 58.813 1.00 29.54 582 ASP B N 1
ATOM 2451 C CA . ASP B 1 71 ? 36.313 35.753 59.266 1.00 32.93 582 ASP B CA 1
ATOM 2452 C C . ASP B 1 71 ? 35.132 36.269 58.435 1.00 31.09 582 ASP B C 1
ATOM 2453 O O . ASP B 1 71 ? 34.181 36.831 58.977 1.00 29.53 582 ASP B O 1
ATOM 2458 N N . HIS B 1 72 ? 35.192 36.081 57.124 1.00 29.83 583 HIS B N 1
ATOM 2459 C CA . HIS B 1 72 ? 34.146 36.586 56.240 1.00 29.73 583 HIS B CA 1
ATOM 2460 C C . HIS B 1 72 ? 32.800 35.907 56.509 1.00 28.31 583 HIS B C 1
ATOM 2461 O O . HIS B 1 72 ? 31.777 36.575 56.684 1.00 24.80 583 HIS B O 1
ATOM 2468 N N . PHE B 1 73 ? 32.813 34.578 56.541 1.00 27.50 584 PHE B N 1
ATOM 2469 C CA . PHE B 1 73 ? 31.621 33.788 56.848 1.00 26.60 584 PHE B CA 1
ATOM 2470 C C . PHE B 1 73 ? 31.142 34.049 58.270 1.00 26.44 584 PHE B C 1
ATOM 2471 O O . PHE B 1 73 ? 29.945 34.100 58.521 1.00 25.39 584 PHE B O 1
ATOM 2479 N N . VAL B 1 74 ? 32.083 34.218 59.195 1.00 26.68 585 VAL B N 1
ATOM 2480 C CA . VAL B 1 74 ? 31.744 34.431 60.601 1.00 25.82 585 VAL B CA 1
ATOM 2481 C C . VAL B 1 74 ? 30.993 35.744 60.806 1.00 25.89 585 VAL B C 1
ATOM 2482 O O . VAL B 1 74 ? 30.037 35.806 61.582 1.00 25.01 585 VAL B O 1
ATOM 2486 N N . GLN B 1 75 ? 31.420 36.787 60.102 1.00 24.28 586 GLN B N 1
ATOM 2487 C CA . GLN B 1 75 ? 30.766 38.084 60.207 1.00 26.36 586 GLN B CA 1
ATOM 2488 C C . GLN B 1 75 ? 29.327 38.009 59.712 1.00 25.86 586 GLN B C 1
ATOM 2489 O O . GLN B 1 75 ? 28.441 38.639 60.277 1.00 25.99 586 GLN B O 1
ATOM 2495 N N . ILE B 1 76 ? 29.099 37.235 58.655 1.00 24.15 587 ILE B N 1
ATOM 2496 C CA . ILE B 1 76 ? 27.748 37.015 58.154 1.00 23.68 587 ILE B CA 1
ATOM 2497 C C . ILE B 1 76 ? 26.899 36.297 59.211 1.00 25.09 587 ILE B C 1
ATOM 2498 O O . ILE B 1 76 ? 25.754 36.674 59.466 1.00 27.19 587 ILE B O 1
ATOM 2511 N N . CYS B 1 78 ? 27.109 36.493 62.226 1.00 22.51 589 CYS B N 1
ATOM 2512 C CA . CYS B 1 78 ? 26.854 37.344 63.381 1.00 25.63 589 CYS B CA 1
ATOM 2513 C C . CYS B 1 78 ? 25.631 38.240 63.156 1.00 26.83 589 CYS B C 1
ATOM 2514 O O . CYS B 1 78 ? 25.156 38.895 64.083 1.00 32.42 589 CYS B O 1
ATOM 2517 N N . ILE B 1 79 ? 25.117 38.253 61.928 1.00 26.69 590 ILE B N 1
ATOM 2518 C CA . ILE B 1 79 ? 23.952 39.068 61.586 1.00 26.35 590 ILE B CA 1
ATOM 2519 C C . ILE B 1 79 ? 22.682 38.224 61.605 1.00 23.74 590 ILE B C 1
ATOM 2520 O O . ILE B 1 79 ? 22.654 37.124 61.057 1.00 23.60 590 ILE B O 1
ATOM 2525 N N . ARG B 1 80 ? 21.629 38.737 62.233 1.00 25.76 591 ARG B N 1
ATOM 2526 C CA . ARG B 1 80 ? 20.372 38.000 62.335 1.00 24.03 591 ARG B CA 1
ATOM 2527 C C . ARG B 1 80 ? 19.927 37.459 60.976 1.00 22.74 591 ARG B C 1
ATOM 2528 O O . ARG B 1 80 ? 19.599 36.285 60.846 1.00 20.96 591 ARG B O 1
ATOM 2536 N N . LYS B 1 81 ? 19.919 38.315 59.961 1.00 25.61 592 LYS B N 1
ATOM 2537 C CA . LYS B 1 81 ? 19.486 37.893 58.633 1.00 24.84 592 LYS B CA 1
ATOM 2538 C C . LYS B 1 81 ? 20.499 36.939 58.010 1.00 22.81 592 LYS B C 1
ATOM 2539 O O . LYS B 1 81 ? 20.134 36.040 57.259 1.00 20.39 592 LYS B O 1
ATOM 2545 N N . GLY B 1 82 ? 21.773 37.136 58.329 1.00 24.31 593 GLY B N 1
ATOM 2546 C CA . GLY B 1 82 ? 22.816 36.274 57.809 1.00 21.95 593 GLY B CA 1
ATOM 2547 C C . GLY B 1 82 ? 22.580 34.825 58.178 1.00 19.65 593 GLY B C 1
ATOM 2548 O O . GLY B 1 82 ? 22.734 33.923 57.349 1.00 21.27 593 GLY B O 1
ATOM 2549 N N . LYS B 1 83 ? 22.190 34.604 59.426 1.00 19.66 594 LYS B N 1
ATOM 2550 C CA . LYS B 1 83 ? 21.980 33.256 59.933 1.00 22.17 594 LYS B CA 1
ATOM 2551 C C . LYS B 1 83 ? 20.760 32.605 59.287 1.00 21.64 594 LYS B C 1
ATOM 2552 O O . LYS B 1 83 ? 20.811 31.448 58.880 1.00 21.15 594 LYS B O 1
ATOM 2558 N N . ARG B 1 84 ? 19.669 33.354 59.191 1.00 23.02 595 ARG B N 1
ATOM 2559 C CA . ARG B 1 84 ? 18.448 32.827 58.594 1.00 23.95 595 ARG B CA 1
ATOM 2560 C C . ARG B 1 84 ? 18.661 32.575 57.112 1.00 22.32 595 ARG B C 1
ATOM 2561 O O . ARG B 1 84 ? 18.150 31.613 56.542 1.00 19.30 595 ARG B O 1
ATOM 2577 N N . VAL B 1 86 ? 21.612 31.776 55.627 1.00 20.58 597 VAL B N 1
ATOM 2578 C CA . VAL B 1 86 ? 22.420 30.567 55.501 1.00 20.97 597 VAL B CA 1
ATOM 2579 C C . VAL B 1 86 ? 21.572 29.314 55.691 1.00 20.05 597 VAL B C 1
ATOM 2580 O O . VAL B 1 86 ? 21.692 28.356 54.933 1.00 21.28 597 VAL B O 1
ATOM 2584 N N . ALA B 1 87 ? 20.707 29.317 56.697 1.00 19.60 598 ALA B N 1
ATOM 2585 C CA . ALA B 1 87 ? 19.828 28.169 56.915 1.00 20.58 598 ALA B CA 1
ATOM 2586 C C . ALA B 1 87 ? 19.071 27.808 55.637 1.00 20.79 598 ALA B C 1
ATOM 2587 O O . ALA B 1 87 ? 18.892 26.631 55.318 1.00 20.54 598 ALA B O 1
ATOM 2589 N N . ARG B 1 88 ? 18.643 28.825 54.895 1.00 19.27 599 ARG B N 1
ATOM 2590 C CA . ARG B 1 88 ? 17.863 28.591 53.682 1.00 18.01 599 ARG B CA 1
ATOM 2591 C C . ARG B 1 88 ? 18.713 28.295 52.441 1.00 18.29 599 ARG B C 1
ATOM 2592 O O . ARG B 1 88 ? 18.218 27.718 51.476 1.00 19.41 599 ARG B O 1
ATOM 2600 N N . ILE B 1 89 ? 19.987 28.677 52.465 1.00 16.62 600 ILE B N 1
ATOM 2601 C CA . ILE B 1 89 ? 20.885 28.335 51.364 1.00 18.46 600 ILE B CA 1
ATOM 2602 C C . ILE B 1 89 ? 21.325 26.873 51.437 1.00 18.64 600 ILE B C 1
ATOM 2603 O O . ILE B 1 89 ? 21.433 26.189 50.418 1.00 19.32 600 ILE B O 1
ATOM 2608 N N . LEU B 1 90 ? 21.558 26.397 52.654 1.00 19.70 601 LEU B N 1
ATOM 2609 C CA . LEU B 1 90 ? 22.111 25.062 52.881 1.00 22.05 601 LEU B CA 1
ATOM 2610 C C . LEU B 1 90 ? 21.542 23.938 52.016 1.00 18.91 601 LEU B C 1
ATOM 2611 O O . LEU B 1 90 ? 22.303 23.176 51.430 1.00 24.38 601 LEU B O 1
ATOM 2616 N N . PRO B 1 91 ? 20.207 23.822 51.942 1.00 21.52 602 PRO B N 1
ATOM 2617 C CA . PRO B 1 91 ? 19.595 22.732 51.171 1.00 22.35 602 PRO B CA 1
ATOM 2618 C C . PRO B 1 91 ? 19.986 22.737 49.695 1.00 20.21 602 PRO B C 1
ATOM 2619 O O . PRO B 1 91 ? 19.922 21.693 49.055 1.00 18.79 602 PRO B O 1
ATOM 2623 N N . PHE B 1 92 ? 20.382 23.890 49.167 1.00 21.39 603 PHE B N 1
ATOM 2624 C CA . PHE B 1 92 ? 20.724 24.012 47.751 1.00 19.71 603 PHE B CA 1
ATOM 2625 C C . PHE B 1 92 ? 22.197 23.714 47.458 1.00 21.98 603 PHE B C 1
ATOM 2626 O O . PHE B 1 92 ? 22.568 23.422 46.315 1.00 23.66 603 PHE B O 1
ATOM 2634 N N . LEU B 1 93 ? 23.036 23.802 48.484 1.00 22.46 604 LEU B N 1
ATOM 2635 C CA . LEU B 1 93 ? 24.468 23.574 48.307 1.00 22.57 604 LEU B CA 1
ATOM 2636 C C . LEU B 1 93 ? 24.775 22.107 48.052 1.00 23.26 604 LEU B C 1
ATOM 2637 O O . LEU B 1 93 ? 24.025 21.223 48.472 1.00 22.55 604 LEU B O 1
ATOM 2642 N N . SER B 1 94 ? 25.877 21.845 47.357 1.00 23.37 605 SER B N 1
ATOM 2643 C CA . SER B 1 94 ? 26.365 20.481 47.247 1.00 24.87 605 SER B CA 1
ATOM 2644 C C . SER B 1 94 ? 26.729 20.000 48.645 1.00 25.28 605 SER B C 1
ATOM 2645 O O . SER B 1 94 ? 26.974 20.808 49.545 1.00 24.08 605 SER B O 1
ATOM 2648 N N . THR B 1 95 ? 26.745 18.686 48.828 1.00 24.53 606 THR B N 1
ATOM 2649 C CA . THR B 1 95 ? 27.124 18.100 50.098 1.00 25.21 606 THR B CA 1
ATOM 2650 C C . THR B 1 95 ? 28.490 18.615 50.515 1.00 25.74 606 THR B C 1
ATOM 2651 O O . THR B 1 95 ? 28.702 18.988 51.667 1.00 24.21 606 THR B O 1
ATOM 2655 N N . GLU B 1 96 ? 29.422 18.626 49.566 1.00 24.68 607 GLU B N 1
ATOM 2656 C CA . GLU B 1 96 ? 30.777 19.120 49.814 1.00 26.77 607 GLU B CA 1
ATOM 2657 C C . GLU B 1 96 ? 30.746 20.572 50.273 1.00 23.41 607 GLU B C 1
ATOM 2658 O O . GLU B 1 96 ? 31.415 20.952 51.232 1.00 22.22 607 GLU B O 1
ATOM 2664 N N . GLN B 1 97 ? 29.965 21.394 49.582 1.00 23.73 608 GLN B N 1
ATOM 2665 C CA . GLN B 1 97 ? 29.847 22.797 49.983 1.00 23.77 608 GLN B CA 1
ATOM 2666 C C . GLN B 1 97 ? 29.198 22.931 51.368 1.00 23.05 608 GLN B C 1
ATOM 2667 O O . GLN B 1 97 ? 29.679 23.682 52.213 1.00 22.60 608 GLN B O 1
ATOM 2673 N N . ALA B 1 98 ? 28.111 22.191 51.586 1.00 22.53 609 ALA B N 1
ATOM 2674 C CA . ALA B 1 98 ? 27.370 22.224 52.848 1.00 22.89 609 ALA B CA 1
ATOM 2675 C C . ALA B 1 98 ? 28.240 21.773 54.012 1.00 22.11 609 ALA B C 1
ATOM 2676 O O . ALA B 1 98 ? 28.225 22.378 55.085 1.00 21.96 609 ALA B O 1
ATOM 2678 N N . ALA B 1 99 ? 28.989 20.698 53.799 1.00 20.89 610 ALA B N 1
ATOM 2679 C CA . ALA B 1 99 ? 29.894 20.190 54.826 1.00 25.28 610 ALA B CA 1
ATOM 2680 C C . ALA B 1 99 ? 30.940 21.235 55.225 1.00 24.39 610 ALA B C 1
ATOM 2681 O O . ALA B 1 99 ? 31.316 21.339 56.397 1.00 25.39 610 ALA B O 1
ATOM 2683 N N . ASP B 1 100 ? 31.404 22.012 54.252 1.00 24.53 611 ASP B N 1
ATOM 2684 C CA . ASP B 1 100 ? 32.367 23.071 54.534 1.00 26.89 611 ASP B CA 1
ATOM 2685 C C . ASP B 1 100 ? 31.747 24.133 55.440 1.00 23.82 611 ASP B C 1
ATOM 2686 O O . ASP B 1 100 ? 32.353 24.545 56.435 1.00 22.74 611 ASP B O 1
ATOM 2691 N N . ILE B 1 101 ? 30.543 24.573 55.083 1.00 22.99 612 ILE B N 1
ATOM 2692 C CA . ILE B 1 101 ? 29.792 25.531 55.895 1.00 22.90 612 ILE B CA 1
ATOM 2693 C C . ILE B 1 101 ? 29.620 25.021 57.324 1.00 21.71 612 ILE B C 1
ATOM 2694 O O . ILE B 1 101 ? 29.756 25.785 58.282 1.00 20.95 612 ILE B O 1
ATOM 2699 N N . LEU B 1 102 ? 29.327 23.729 57.464 1.00 19.39 613 LEU B N 1
ATOM 2700 C CA . LEU B 1 102 ? 29.113 23.137 58.782 1.00 19.12 613 LEU B CA 1
ATOM 2701 C C . LEU B 1 102 ? 30.410 23.051 59.594 1.00 21.84 613 LEU B C 1
ATOM 2702 O O . LEU B 1 102 ? 30.443 23.416 60.772 1.00 17.97 613 LEU B O 1
ATOM 2715 N N . THR B 1 104 ? 33.152 24.831 59.225 1.00 22.27 615 THR B N 1
ATOM 2716 C CA . THR B 1 104 ? 33.508 26.207 59.566 1.00 22.77 615 THR B CA 1
ATOM 2717 C C . THR B 1 104 ? 32.660 26.743 60.724 1.00 22.34 615 THR B C 1
ATOM 2718 O O . THR B 1 104 ? 33.163 27.442 61.606 1.00 21.92 615 THR B O 1
ATOM 2722 N N . THR B 1 105 ? 31.369 26.421 60.705 1.00 20.66 616 THR B N 1
ATOM 2723 C CA . THR B 1 105 ? 30.451 26.841 61.758 1.00 20.61 616 THR B CA 1
ATOM 2724 C C . THR B 1 105 ? 30.881 26.235 63.090 1.00 19.80 616 THR B C 1
ATOM 2725 O O . THR B 1 105 ? 30.949 26.922 64.107 1.00 20.36 616 THR B O 1
ATOM 2729 N N . ALA B 1 106 ? 31.189 24.944 63.070 1.00 19.36 617 ALA B N 1
ATOM 2730 C CA . ALA B 1 106 ? 31.619 24.242 64.269 1.00 20.47 617 ALA B CA 1
ATOM 2731 C C . ALA B 1 106 ? 32.922 24.828 64.818 1.00 23.86 617 ALA B C 1
ATOM 2732 O O . ALA B 1 106 ? 33.071 25.012 66.023 1.00 23.73 617 ALA B O 1
ATOM 2734 N N . ARG B 1 107 ? 33.860 25.128 63.925 1.00 23.88 618 ARG B N 1
ATOM 2735 C CA . ARG B 1 107 ? 35.145 25.690 64.335 1.00 22.88 618 ARG B CA 1
ATOM 2736 C C . ARG B 1 107 ? 34.963 27.008 65.084 1.00 23.01 618 ARG B C 1
ATOM 2737 O O . ARG B 1 107 ? 35.746 27.346 65.966 1.00 27.27 618 ARG B O 1
ATOM 2745 N N . ASN B 1 108 ? 33.904 27.734 64.754 1.00 25.50 619 ASN B N 1
ATOM 2746 C CA . ASN B 1 108 ? 33.695 29.076 65.290 1.00 22.96 619 ASN B CA 1
ATOM 2747 C C . ASN B 1 108 ? 32.478 29.217 66.207 1.00 20.56 619 ASN B C 1
ATOM 2748 O O . ASN B 1 108 ? 32.071 30.325 66.530 1.00 22.38 619 ASN B O 1
ATOM 2753 N N . LEU B 1 109 ? 31.915 28.096 66.645 1.00 21.51 620 LEU B N 1
ATOM 2754 C CA . LEU B 1 109 ? 30.620 28.103 67.325 1.00 20.09 620 LEU B CA 1
ATOM 2755 C C . LEU B 1 109 ? 30.573 28.835 68.675 1.00 24.38 620 LEU B C 1
ATOM 2756 O O . LEU B 1 109 ? 29.587 29.508 68.979 1.00 20.79 620 LEU B O 1
ATOM 2761 N N . PRO B 1 110 ? 31.621 28.691 69.503 1.00 24.20 621 PRO B N 1
ATOM 2762 C CA . PRO B 1 110 ? 31.567 29.466 70.743 1.00 23.93 621 PRO B CA 1
ATOM 2763 C C . PRO B 1 110 ? 31.453 30.964 70.470 1.00 22.12 621 PRO B C 1
ATOM 2764 O O . PRO B 1 110 ? 30.676 31.644 71.130 1.00 24.79 621 PRO B O 1
ATOM 2768 N N . PHE B 1 111 ? 32.212 31.473 69.505 1.00 23.89 622 PHE B N 1
ATOM 2769 C CA . PHE B 1 111 ? 32.138 32.893 69.185 1.00 25.85 622 PHE B CA 1
ATOM 2770 C C . PHE B 1 111 ? 30.779 33.248 68.575 1.00 24.66 622 PHE B C 1
ATOM 2771 O O . PHE B 1 111 ? 30.193 34.277 68.902 1.00 25.21 622 PHE B O 1
ATOM 2779 N N . LEU B 1 112 ? 30.276 32.387 67.698 1.00 22.41 623 LEU B N 1
ATOM 2780 C CA . LEU B 1 112 ? 28.973 32.619 67.079 1.00 24.53 623 LEU B CA 1
ATOM 2781 C C . LEU B 1 112 ? 27.871 32.578 68.133 1.00 22.26 623 LEU B C 1
ATOM 2782 O O . LEU B 1 112 ? 26.906 33.340 68.072 1.00 21.09 623 LEU B O 1
ATOM 2787 N N . ILE B 1 113 ? 28.030 31.688 69.106 1.00 22.32 624 ILE B N 1
ATOM 2788 C CA . ILE B 1 113 ? 27.092 31.592 70.217 1.00 23.53 624 ILE B CA 1
ATOM 2789 C C . ILE B 1 113 ? 27.027 32.914 70.979 1.00 24.74 624 ILE B C 1
ATOM 2790 O O . ILE B 1 113 ? 25.942 33.390 71.308 1.00 21.68 624 ILE B O 1
ATOM 2795 N N . LYS B 1 114 ? 28.169 33.531 71.219 1.00 26.54 625 LYS B N 1
ATOM 2796 C CA . LYS B 1 114 ? 28.224 34.816 71.887 1.00 27.89 625 LYS B CA 1
ATOM 2797 C C . LYS B 1 114 ? 27.535 35.904 71.093 1.00 28.88 625 LYS B C 1
ATOM 2798 O O . LYS B 1 114 ? 26.853 36.726 71.620 1.00 27.78 625 LYS B O 1
ATOM 2804 N N . LYS B 1 115 ? 27.731 35.898 69.802 1.00 27.73 626 LYS B N 1
ATOM 2805 C CA . LYS B 1 115 ? 27.144 36.938 68.968 1.00 27.95 626 LYS B CA 1
ATOM 2806 C C . LYS B 1 115 ? 25.654 36.719 68.717 1.00 26.70 626 LYS B C 1
ATOM 2807 O O . LYS B 1 115 ? 24.998 37.557 68.102 1.00 29.74 626 LYS B O 1
ATOM 2813 N N . ASP B 1 116 ? 25.120 35.606 69.211 1.00 26.51 627 ASP B N 1
ATOM 2814 C CA . ASP B 1 116 ? 23.712 35.270 69.008 1.00 24.81 627 ASP B CA 1
ATOM 2815 C C . ASP B 1 116 ? 22.895 35.435 70.287 1.00 25.86 627 ASP B C 1
ATOM 2816 O O . ASP B 1 116 ? 21.703 35.130 70.317 1.00 24.04 627 ASP B O 1
ATOM 2821 N N . ALA B 1 117 ? 23.537 35.934 71.340 1.00 28.73 628 ALA B N 1
ATOM 2822 C CA . ALA B 1 117 ? 22.915 36.002 72.663 1.00 28.56 628 ALA B CA 1
ATOM 2823 C C . ALA B 1 117 ? 21.630 36.844 72.732 1.00 32.99 628 ALA B C 1
ATOM 2824 O O . ALA B 1 117 ? 20.719 36.523 73.497 1.00 30.67 628 ALA B O 1
ATOM 2826 N N . GLN B 1 118 ? 21.546 37.907 71.938 1.00 33.95 629 GLN B N 1
ATOM 2827 C CA . GLN B 1 118 ? 20.326 38.717 71.899 1.00 35.72 629 GLN B CA 1
ATOM 2828 C C . GLN B 1 118 ? 19.300 38.206 70.886 1.00 32.91 629 GLN B C 1
ATOM 2829 O O . GLN B 1 118 ? 18.111 38.122 71.191 1.00 38.08 629 GLN B O 1
ATOM 2835 N N . ASP B 1 119 ? 19.754 37.877 69.680 1.00 31.78 630 ASP B N 1
ATOM 2836 C CA . ASP B 1 119 ? 18.837 37.441 68.624 1.00 29.55 630 ASP B CA 1
ATOM 2837 C C . ASP B 1 119 ? 18.309 36.032 68.853 1.00 28.15 630 ASP B C 1
ATOM 2838 O O . ASP B 1 119 ? 17.111 35.783 68.717 1.00 26.15 630 ASP B O 1
ATOM 2843 N N . GLU B 1 120 ? 19.212 35.113 69.184 1.00 25.42 631 GLU B N 1
ATOM 2844 C CA . GLU B 1 120 ? 18.844 33.721 69.416 1.00 26.17 631 GLU B CA 1
ATOM 2845 C C . GLU B 1 120 ? 18.155 33.088 68.207 1.00 27.11 631 GLU B C 1
ATOM 2846 O O . GLU B 1 120 ? 17.086 32.495 68.326 1.00 25.90 631 GLU B O 1
ATOM 2852 N N . VAL B 1 121 ? 18.767 33.221 67.035 1.00 23.91 632 VAL B N 1
ATOM 2853 C CA . VAL B 1 121 ? 18.206 32.609 65.838 1.00 25.25 632 VAL B CA 1
ATOM 2854 C C . VAL B 1 121 ? 19.086 31.473 65.312 1.00 23.77 632 VAL B C 1
ATOM 2855 O O . VAL B 1 121 ? 18.808 30.898 64.258 1.00 21.78 632 VAL B O 1
ATOM 2859 N N . LEU B 1 122 ? 20.142 31.140 66.052 1.00 19.59 633 LEU B N 1
ATOM 2860 C CA . LEU B 1 122 ? 20.992 30.015 65.660 1.00 20.99 633 LEU B CA 1
ATOM 2861 C C . LEU B 1 122 ? 20.209 28.720 65.404 1.00 20.70 633 LEU B C 1
ATOM 2862 O O . LEU B 1 122 ? 20.546 27.966 64.488 1.00 20.10 633 LEU B O 1
ATOM 2867 N N . PRO B 1 123 ? 19.166 28.449 66.212 1.00 22.19 634 PRO B N 1
ATOM 2868 C CA . PRO B 1 123 ? 18.364 27.233 66.008 1.00 22.19 634 PRO B CA 1
ATOM 2869 C C . PRO B 1 123 ? 17.755 27.061 64.607 1.00 22.16 634 PRO B C 1
ATOM 2870 O O . PRO B 1 123 ? 17.425 25.934 64.239 1.00 21.93 634 PRO B O 1
ATOM 2874 N N . CYS B 1 124 ? 17.596 28.135 63.839 1.00 23.63 635 CYS B N 1
ATOM 2875 C CA . CYS B 1 124 ? 17.058 27.981 62.485 1.00 23.66 635 CYS B CA 1
ATOM 2876 C C . CYS B 1 124 ? 17.994 27.141 61.613 1.00 22.93 635 CYS B C 1
ATOM 2877 O O . CYS B 1 124 ? 17.615 26.706 60.532 1.00 22.06 635 CYS B O 1
ATOM 2880 N N . LEU B 1 125 ? 19.207 26.894 62.106 1.00 22.69 636 LEU B N 1
ATOM 2881 C CA . LEU B 1 125 ? 20.214 26.120 61.372 1.00 19.74 636 LEU B CA 1
ATOM 2882 C C . LEU B 1 125 ? 20.151 24.616 61.618 1.00 19.79 636 LEU B C 1
ATOM 2883 O O . LEU B 1 125 ? 20.736 23.829 60.868 1.00 18.12 636 LEU B O 1
ATOM 2888 N N . LEU B 1 126 ? 19.463 24.207 62.674 1.00 20.25 637 LEU B N 1
ATOM 2889 C CA . LEU B 1 126 ? 19.505 22.803 63.079 1.00 21.73 637 LEU B CA 1
ATOM 2890 C C . LEU B 1 126 ? 18.910 21.867 62.030 1.00 19.91 637 LEU B C 1
ATOM 2891 O O . LEU B 1 126 ? 19.491 20.833 61.701 1.00 20.11 637 LEU B O 1
ATOM 2896 N N . SER B 1 127 ? 17.748 22.230 61.503 1.00 18.62 638 SER B N 1
ATOM 2897 C CA . SER B 1 127 ? 17.071 21.374 60.538 1.00 21.92 638 SER B CA 1
ATOM 2898 C C . SER B 1 127 ? 17.877 21.138 59.254 1.00 19.44 638 SER B C 1
ATOM 2899 O O . SER B 1 127 ? 18.066 19.996 58.839 1.00 19.57 638 SER B O 1
ATOM 2902 N N . PRO B 1 128 ? 18.361 22.210 58.616 1.00 20.53 639 PRO B N 1
ATOM 2903 C CA . PRO B 1 128 ? 19.161 21.941 57.413 1.00 20.65 639 PRO B CA 1
ATOM 2904 C C . PRO B 1 128 ? 20.424 21.122 57.709 1.00 19.87 639 PRO B C 1
ATOM 2905 O O . PRO B 1 128 ? 20.746 20.202 56.950 1.00 20.07 639 PRO B O 1
ATOM 2909 N N . PHE B 1 129 ? 21.119 21.438 58.800 1.00 18.94 640 PHE B N 1
ATOM 2910 C CA . PHE B 1 129 ? 22.297 20.673 59.203 1.00 16.28 640 PHE B CA 1
ATOM 2911 C C . PHE B 1 129 ? 21.961 19.211 59.504 1.00 19.81 640 PHE B C 1
ATOM 2912 O O . PHE B 1 129 ? 22.741 18.322 59.175 1.00 19.61 640 PHE B O 1
ATOM 2920 N N . SER B 1 130 ? 20.810 18.956 60.133 1.00 19.44 641 SER B N 1
ATOM 2921 C CA . SER B 1 130 ? 20.425 17.578 60.445 1.00 18.83 641 SER B CA 1
ATOM 2922 C C . SER B 1 130 ? 20.219 16.754 59.174 1.00 19.89 641 SER B C 1
ATOM 2923 O O . SER B 1 130 ? 20.570 15.574 59.121 1.00 22.75 641 SER B O 1
ATOM 2926 N N . LEU B 1 131 ? 19.654 17.376 58.147 1.00 21.25 642 LEU B N 1
ATOM 2927 C CA . LEU B 1 131 ? 19.504 16.701 56.858 1.00 21.64 642 LEU B CA 1
ATOM 2928 C C . LEU B 1 131 ? 20.877 16.387 56.276 1.00 20.38 642 LEU B C 1
ATOM 2929 O O . LEU B 1 131 ? 21.128 15.287 55.791 1.00 22.10 642 LEU B O 1
ATOM 2934 N N . LEU B 1 132 ? 21.770 17.365 56.337 1.00 22.96 643 LEU B N 1
ATOM 2935 C CA . LEU B 1 132 ? 23.119 17.204 55.813 1.00 23.54 643 LEU B CA 1
ATOM 2936 C C . LEU B 1 132 ? 23.818 15.991 56.418 1.00 21.48 643 LEU B C 1
ATOM 2937 O O . LEU B 1 132 ? 24.505 15.250 55.722 1.00 22.72 643 LEU B O 1
ATOM 2942 N N . LEU B 1 133 ? 23.638 15.790 57.717 1.00 22.41 644 LEU B N 1
ATOM 2943 C CA . LEU B 1 133 ? 24.326 14.709 58.413 1.00 23.09 644 LEU B CA 1
ATOM 2944 C C . LEU B 1 133 ? 24.065 13.340 57.781 1.00 24.24 644 LEU B C 1
ATOM 2945 O O . LEU B 1 133 ? 24.925 12.464 57.817 1.00 25.62 644 LEU B O 1
ATOM 2950 N N . TYR B 1 134 ? 22.889 13.167 57.183 1.00 27.52 645 TYR B N 1
ATOM 2951 C CA . TYR B 1 134 ? 22.545 11.899 56.534 1.00 26.45 645 TYR B CA 1
ATOM 2952 C C . TYR B 1 134 ? 23.295 11.662 55.226 1.00 29.09 645 TYR B C 1
ATOM 2953 O O . TYR B 1 134 ? 23.253 10.563 54.674 1.00 31.83 645 TYR B O 1
ATOM 2962 N N . HIS B 1 135 ? 23.972 12.694 54.730 1.00 27.11 646 HIS B N 1
ATOM 2963 C CA . HIS B 1 135 ? 24.740 12.583 53.493 1.00 27.97 646 HIS B CA 1
ATOM 2964 C C . HIS B 1 135 ? 26.236 12.439 53.770 1.00 28.84 646 HIS B C 1
ATOM 2965 O O . HIS B 1 135 ? 27.038 12.366 52.837 1.00 26.68 646 HIS B O 1
ATOM 2972 N N . LEU B 1 136 ? 26.602 12.404 55.051 1.00 29.01 647 LEU B N 1
ATOM 2973 C CA . LEU B 1 136 ? 28.008 12.386 55.455 1.00 27.37 647 LEU B CA 1
ATOM 2974 C C . LEU B 1 136 ? 28.453 11.055 56.048 1.00 27.23 647 LEU B C 1
ATOM 2975 O O . LEU B 1 136 ? 27.698 10.397 56.755 1.00 28.55 647 LEU B O 1
ATOM 2980 N N . PRO B 1 137 ? 29.708 10.671 55.773 1.00 30.18 648 PRO B N 1
ATOM 2981 C CA . PRO B 1 137 ? 30.302 9.419 56.246 1.00 27.36 648 PRO B CA 1
ATOM 2982 C C . PRO B 1 137 ? 30.758 9.508 57.700 1.00 29.11 648 PRO B C 1
ATOM 2983 O O . PRO B 1 137 ? 30.857 10.600 58.260 1.00 26.46 648 PRO B O 1
ATOM 2987 N N . SER B 1 138 ? 31.054 8.356 58.290 1.00 28.73 649 SER B N 1
ATOM 2988 C CA . SER B 1 138 ? 31.498 8.286 59.676 1.00 30.86 649 SER B CA 1
ATOM 2989 C C . SER B 1 138 ? 32.727 9.151 59.949 1.00 28.28 649 SER B C 1
ATOM 2990 O O . SER B 1 138 ? 32.786 9.857 60.955 1.00 25.82 649 SER B O 1
ATOM 2993 N N . VAL B 1 139 ? 33.711 9.087 59.061 1.00 29.04 650 VAL B N 1
ATOM 2994 C CA . VAL B 1 139 ? 34.931 9.863 59.249 1.00 29.26 650 VAL B CA 1
ATOM 2995 C C . VAL B 1 139 ? 34.597 11.339 59.412 1.00 25.53 650 VAL B C 1
ATOM 2996 O O . VAL B 1 139 ? 35.147 12.019 60.283 1.00 24.31 650 VAL B O 1
ATOM 3000 N N . SER B 1 140 ? 33.676 11.822 58.584 1.00 23.65 651 SER B N 1
ATOM 3001 C CA . SER B 1 140 ? 33.259 13.218 58.636 1.00 26.50 651 SER B CA 1
ATOM 3002 C C . SER B 1 140 ? 32.512 13.551 59.932 1.00 22.89 651 SER B C 1
ATOM 3003 O O . SER B 1 140 ? 32.718 14.614 60.518 1.00 21.45 651 SER B O 1
ATOM 3006 N N . ILE B 1 141 ? 31.648 12.641 60.370 1.00 21.82 652 ILE B N 1
ATOM 3007 C CA . ILE B 1 141 ? 30.900 12.832 61.610 1.00 22.28 652 ILE B CA 1
ATOM 3008 C C . ILE B 1 141 ? 31.845 12.878 62.819 1.00 22.80 652 ILE B C 1
ATOM 3009 O O . ILE B 1 141 ? 31.659 13.674 63.734 1.00 21.96 652 ILE B O 1
ATOM 3014 N N . THR B 1 142 ? 32.862 12.024 62.813 1.00 26.08 653 THR B N 1
ATOM 3015 C CA . THR B 1 142 ? 33.855 12.010 63.890 1.00 23.93 653 THR B CA 1
ATOM 3016 C C . THR B 1 142 ? 34.665 13.310 63.937 1.00 23.69 653 THR B C 1
ATOM 3017 O O . THR B 1 142 ? 34.865 13.885 65.010 1.00 24.15 653 THR B O 1
ATOM 3021 N N . SER B 1 143 ? 35.125 13.766 62.772 1.00 22.71 654 SER B N 1
ATOM 3022 C CA . SER B 1 143 ? 35.881 15.008 62.670 1.00 24.05 654 SER B CA 1
ATOM 3023 C C . SER B 1 143 ? 35.067 16.172 63.205 1.00 23.67 654 SER B C 1
ATOM 3024 O O . SER B 1 143 ? 35.584 17.023 63.928 1.00 22.38 654 SER B O 1
ATOM 3027 N N . LEU B 1 144 ? 33.793 16.217 62.821 1.00 22.88 655 LEU B N 1
ATOM 3028 C CA . LEU B 1 144 ? 32.893 17.257 63.294 1.00 22.62 655 LEU B CA 1
ATOM 3029 C C . LEU B 1 144 ? 32.809 17.258 64.819 1.00 21.28 655 LEU B C 1
ATOM 3030 O O . LEU B 1 144 ? 32.978 18.295 65.456 1.00 20.67 655 LEU B O 1
ATOM 3035 N N . LEU B 1 145 ? 32.540 16.090 65.394 1.00 21.84 656 LEU B N 1
ATOM 3036 C CA . LEU B 1 145 ? 32.460 15.955 66.844 1.00 22.41 656 LEU B CA 1
ATOM 3037 C C . LEU B 1 145 ? 33.753 16.448 67.467 1.00 24.34 656 LEU B C 1
ATOM 3038 O O . LEU B 1 145 ? 33.744 17.295 68.361 1.00 21.61 656 LEU B O 1
ATOM 3043 N N . ARG B 1 146 ? 34.858 15.892 66.980 1.00 23.02 657 ARG B N 1
ATOM 3044 C CA . ARG B 1 146 ? 36.204 16.251 67.410 1.00 26.48 657 ARG B CA 1
ATOM 3045 C C . ARG B 1 146 ? 36.386 17.758 67.485 1.00 27.09 657 ARG B C 1
ATOM 3046 O O . ARG B 1 146 ? 36.975 18.285 68.431 1.00 25.40 657 ARG B O 1
ATOM 3054 N N . GLN B 1 147 ? 35.883 18.446 66.469 1.00 25.43 658 GLN B N 1
ATOM 3055 C CA . GLN B 1 147 ? 36.004 19.894 66.389 1.00 26.93 658 GLN B CA 1
ATOM 3056 C C . GLN B 1 147 ? 35.310 20.582 67.567 1.00 26.95 658 GLN B C 1
ATOM 3057 O O . GLN B 1 147 ? 35.687 21.684 67.966 1.00 26.63 658 GLN B O 1
ATOM 3063 N N . LEU B 1 148 ? 34.299 19.927 68.127 1.00 25.21 659 LEU B N 1
ATOM 3064 C CA . LEU B 1 148 ? 33.521 20.523 69.212 1.00 25.05 659 LEU B CA 1
ATOM 3065 C C . LEU B 1 148 ? 34.100 20.241 70.601 1.00 25.66 659 LEU B C 1
ATOM 3066 O O . LEU B 1 148 ? 33.573 20.722 71.598 1.00 26.97 659 LEU B O 1
ATOM 3079 N N . ASN B 1 150 ? 36.528 19.971 74.049 1.00 28.22 661 ASN B N 1
ATOM 3080 C CA . ASN B 1 150 ? 37.382 20.824 74.876 1.00 31.27 661 ASN B CA 1
ATOM 3081 C C . ASN B 1 150 ? 38.850 20.573 74.561 1.00 28.68 661 ASN B C 1
ATOM 3082 O O . ASN B 1 150 ? 39.268 19.428 74.423 1.00 30.48 661 ASN B O 1
ATOM 3087 N N . LEU B 1 151 ? 39.622 21.645 74.441 1.00 27.64 662 LEU B N 1
ATOM 3088 C CA . LEU B 1 151 ? 41.066 21.539 74.277 1.00 34.03 662 LEU B CA 1
ATOM 3089 C C . LEU B 1 151 ? 41.755 22.395 75.333 1.00 32.91 662 LEU B C 1
ATOM 3090 O O . LEU B 1 151 ? 41.124 23.264 75.934 1.00 30.85 662 LEU B O 1
ATOM 3095 N N . PRO B 1 152 ? 43.055 22.151 75.568 1.00 33.66 663 PRO B N 1
ATOM 3096 C CA . PRO B 1 152 ? 43.783 22.999 76.517 1.00 32.73 663 PRO B CA 1
ATOM 3097 C C . PRO B 1 152 ? 43.576 24.469 76.171 1.00 36.06 663 PRO B C 1
ATOM 3098 O O . PRO B 1 152 ? 43.768 24.860 75.017 1.00 38.24 663 PRO B O 1
ATOM 3102 N N . GLY B 1 153 ? 43.162 25.261 77.152 1.00 32.73 664 GLY B N 1
ATOM 3103 C CA . GLY B 1 153 ? 42.927 26.680 76.948 1.00 34.51 664 GLY B CA 1
ATOM 3104 C C . GLY B 1 153 ? 41.653 27.020 76.194 1.00 37.91 664 GLY B C 1
ATOM 3105 O O . GLY B 1 153 ? 41.341 28.196 76.002 1.00 39.77 664 GLY B O 1
ATOM 3106 N N . SER B 1 154 ? 40.912 26.002 75.762 1.00 35.36 665 SER B N 1
ATOM 3107 C CA . SER B 1 154 ? 39.706 26.233 74.965 1.00 34.11 665 SER B CA 1
ATOM 3108 C C . SER B 1 154 ? 38.595 25.238 75.287 1.00 32.21 665 SER B C 1
ATOM 3109 O O . SER B 1 154 ? 38.521 24.170 74.682 1.00 33.59 665 SER B O 1
ATOM 3112 N N . PRO B 1 155 ? 37.725 25.590 76.243 1.00 32.06 674 PRO B N 1
ATOM 3113 C CA . PRO B 1 155 ? 36.597 24.736 76.634 1.00 30.63 674 PRO B CA 1
ATOM 3114 C C . PRO B 1 155 ? 35.448 24.857 75.635 1.00 29.58 674 PRO B C 1
ATOM 3115 O O . PRO B 1 155 ? 34.345 25.268 75.997 1.00 29.61 674 PRO B O 1
ATOM 3119 N N . HIS B 1 156 ? 35.728 24.487 74.392 1.00 28.41 675 HIS B N 1
ATOM 3120 C CA A HIS B 1 156 ? 34.776 24.540 73.280 0.52 28.45 675 HIS B CA 1
ATOM 3121 C CA B HIS B 1 156 ? 34.744 24.612 73.330 0.48 28.46 675 HIS B CA 1
ATOM 3122 C C . HIS B 1 156 ? 33.465 23.825 73.609 1.00 27.90 675 HIS B C 1
ATOM 3123 O O . HIS B 1 156 ? 32.372 24.359 73.424 1.00 26.90 675 HIS B O 1
ATOM 3136 N N . LEU B 1 157 ? 33.588 22.582 74.068 1.00 26.57 676 LEU B N 1
ATOM 3137 C CA . LEU B 1 157 ? 32.406 21.764 74.340 1.00 24.92 676 LEU B CA 1
ATOM 3138 C C . LEU B 1 157 ? 31.584 22.309 75.499 1.00 24.51 676 LEU B C 1
ATOM 3139 O O . LEU B 1 157 ? 30.357 22.406 75.421 1.00 22.26 676 LEU B O 1
ATOM 3144 N N . THR B 1 158 ? 32.263 22.658 76.584 1.00 25.06 677 THR B N 1
ATOM 3145 C CA . THR B 1 158 ? 31.579 23.231 77.733 1.00 24.81 677 THR B CA 1
ATOM 3146 C C . THR B 1 158 ? 30.680 24.395 77.305 1.00 26.76 677 THR B C 1
ATOM 3147 O O . THR B 1 158 ? 29.525 24.483 77.724 1.00 26.05 677 THR B O 1
ATOM 3151 N N . ALA B 1 159 ? 31.199 25.273 76.452 1.00 25.91 678 ALA B N 1
ATOM 3152 C CA . ALA B 1 159 ? 30.413 26.412 75.977 1.00 26.19 678 ALA B CA 1
ATOM 3153 C C . ALA B 1 159 ? 29.230 25.963 75.116 1.00 23.16 678 ALA B C 1
ATOM 3154 O O . ALA B 1 159 ? 28.117 26.466 75.263 1.00 22.01 678 ALA B O 1
ATOM 3156 N N . VAL B 1 160 ? 29.486 25.015 74.220 1.00 22.54 679 VAL B N 1
ATOM 3157 C CA . VAL B 1 160 ? 28.475 24.489 73.311 1.00 20.26 679 VAL B CA 1
ATOM 3158 C C . VAL B 1 160 ? 27.297 23.858 74.061 1.00 22.41 679 VAL B C 1
ATOM 3159 O O . VAL B 1 160 ? 26.138 24.029 73.674 1.00 20.22 679 VAL B O 1
ATOM 3163 N N . LEU B 1 161 ? 27.603 23.140 75.139 1.00 20.95 680 LEU B N 1
ATOM 3164 C CA . LEU B 1 161 ? 26.593 22.440 75.923 1.00 19.96 680 LEU B CA 1
ATOM 3165 C C . LEU B 1 161 ? 25.612 23.389 76.622 1.00 21.64 680 LEU B C 1
ATOM 3166 O O . LEU B 1 161 ? 24.496 22.998 76.967 1.00 21.10 680 LEU B O 1
ATOM 3171 N N . GLN B 1 162 ? 26.028 24.633 76.833 1.00 19.93 681 GLN B N 1
ATOM 3172 C CA . GLN B 1 162 ? 25.172 25.615 77.494 1.00 20.37 681 GLN B CA 1
ATOM 3173 C C . GLN B 1 162 ? 24.274 26.401 76.515 1.00 22.85 681 GLN B C 1
ATOM 3174 O O . GLN B 1 162 ? 23.531 27.288 76.925 1.00 23.08 681 GLN B O 1
ATOM 3180 N N . ASN B 1 163 ? 24.337 26.058 75.229 1.00 22.61 682 ASN B N 1
ATOM 3181 C CA . ASN B 1 163 ? 23.580 26.767 74.194 1.00 21.65 682 ASN B CA 1
ATOM 3182 C C . ASN B 1 163 ? 22.543 25.842 73.559 1.00 20.84 682 ASN B C 1
ATOM 3183 O O . ASN B 1 163 ? 22.835 24.682 73.273 1.00 17.89 682 ASN B O 1
ATOM 3188 N N . LYS B 1 164 ? 21.331 26.344 73.347 1.00 22.24 683 LYS B N 1
ATOM 3189 C CA . LYS B 1 164 ? 20.269 25.523 72.770 1.00 22.88 683 LYS B CA 1
ATOM 3190 C C . LYS B 1 164 ? 20.667 24.918 71.421 1.00 22.59 683 LYS B C 1
ATOM 3191 O O . LYS B 1 164 ? 20.556 23.711 71.223 1.00 21.86 683 LYS B O 1
ATOM 3197 N N . PHE B 1 165 ? 21.135 25.752 70.498 1.00 24.02 684 PHE B N 1
ATOM 3198 C CA . PHE B 1 165 ? 21.553 25.259 69.191 1.00 22.77 684 PHE B CA 1
ATOM 3199 C C . PHE B 1 165 ? 22.768 24.348 69.335 1.00 22.31 684 PHE B C 1
ATOM 3200 O O . PHE B 1 165 ? 22.793 23.237 68.796 1.00 19.14 684 PHE B O 1
ATOM 3208 N N . GLY B 1 166 ? 23.771 24.824 70.071 1.00 22.04 685 GLY B N 1
ATOM 3209 C CA . GLY B 1 166 ? 24.981 24.052 70.301 1.00 20.64 685 GLY B CA 1
ATOM 3210 C C . GLY B 1 166 ? 24.701 22.652 70.820 1.00 18.30 685 GLY B C 1
ATOM 3211 O O . GLY B 1 166 ? 25.115 21.664 70.221 1.00 19.48 685 GLY B O 1
ATOM 3212 N N . LEU B 1 167 ? 24.001 22.562 71.944 1.00 18.95 686 LEU B N 1
ATOM 3213 C CA . LEU B 1 167 ? 23.663 21.261 72.517 1.00 20.83 686 LEU B CA 1
ATOM 3214 C C . LEU B 1 167 ? 22.884 20.397 71.520 1.00 20.92 686 LEU B C 1
ATOM 3215 O O . LEU B 1 167 ? 23.155 19.204 71.375 1.00 20.14 686 LEU B O 1
ATOM 3220 N N . SER B 1 168 ? 21.914 21.004 70.841 1.00 20.10 687 SER B N 1
ATOM 3221 C CA . SER B 1 168 ? 21.086 20.284 69.876 1.00 19.06 687 SER B CA 1
ATOM 3222 C C . SER B 1 168 ? 21.919 19.720 68.731 1.00 20.64 687 SER B C 1
ATOM 3223 O O . SER B 1 168 ? 21.735 18.567 68.327 1.00 19.84 687 SER B O 1
ATOM 3226 N N . LEU B 1 169 ? 22.829 20.536 68.205 1.00 18.97 688 LEU B N 1
ATOM 3227 C CA . LEU B 1 169 ? 23.744 20.080 67.163 1.00 19.33 688 LEU B CA 1
ATOM 3228 C C . LEU B 1 169 ? 24.576 18.896 67.647 1.00 18.99 688 LEU B C 1
ATOM 3229 O O . LEU B 1 169 ? 24.726 17.894 66.939 1.00 20.02 688 LEU B O 1
ATOM 3234 N N . LEU B 1 170 ? 25.126 19.016 68.852 1.00 20.27 689 LEU B N 1
ATOM 3235 C CA . LEU B 1 170 ? 25.912 17.925 69.429 1.00 20.49 689 LEU B CA 1
ATOM 3236 C C . LEU B 1 170 ? 25.121 16.618 69.455 1.00 20.40 689 LEU B C 1
ATOM 3237 O O . LEU B 1 170 ? 25.618 15.572 69.035 1.00 18.89 689 LEU B O 1
ATOM 3242 N N . LEU B 1 171 ? 23.885 16.688 69.941 1.00 18.63 690 LEU B N 1
ATOM 3243 C CA . LEU B 1 171 ? 23.024 15.511 70.026 1.00 23.25 690 LEU B CA 1
ATOM 3244 C C . LEU B 1 171 ? 22.749 14.826 68.680 1.00 20.67 690 LEU B C 1
ATOM 3245 O O . LEU B 1 171 ? 22.803 13.603 68.589 1.00 21.41 690 LEU B O 1
ATOM 3250 N N . ILE B 1 172 ? 22.446 15.599 67.639 1.00 20.36 691 ILE B N 1
ATOM 3251 C CA . ILE B 1 172 ? 22.196 14.983 66.333 1.00 22.85 691 ILE B CA 1
ATOM 3252 C C . ILE B 1 172 ? 23.464 14.382 65.724 1.00 20.77 691 ILE B C 1
ATOM 3253 O O . ILE B 1 172 ? 23.399 13.396 64.999 1.00 22.05 691 ILE B O 1
ATOM 3258 N N . LEU B 1 173 ? 24.620 14.962 66.035 1.00 19.45 692 LEU B N 1
ATOM 3259 C CA . LEU B 1 173 ? 25.881 14.388 65.586 1.00 18.53 692 LEU B CA 1
ATOM 3260 C C . LEU B 1 173 ? 26.094 13.043 66.267 1.00 20.63 692 LEU B C 1
ATOM 3261 O O . LEU B 1 173 ? 26.429 12.047 65.618 1.00 19.35 692 LEU B O 1
ATOM 3266 N N . LEU B 1 174 ? 25.894 13.018 67.581 1.00 20.04 693 LEU B N 1
ATOM 3267 C CA . LEU B 1 174 ? 26.029 11.782 68.340 1.00 19.34 693 LEU B CA 1
ATOM 3268 C C . LEU B 1 174 ? 25.118 10.695 67.776 1.00 21.60 693 LEU B C 1
ATOM 3269 O O . LEU B 1 174 ? 25.544 9.557 67.544 1.00 20.47 693 LEU B O 1
ATOM 3274 N N . SER B 1 175 ? 23.857 11.055 67.555 1.00 19.98 694 SER B N 1
ATOM 3275 C CA . SER B 1 175 ? 22.869 10.110 67.057 1.00 22.37 694 SER B CA 1
ATOM 3276 C C . SER B 1 175 ? 23.232 9.580 65.671 1.00 24.18 694 SER B C 1
ATOM 3277 O O . SER B 1 175 ? 23.041 8.403 65.380 1.00 23.64 694 SER B O 1
ATOM 3280 N N . ARG B 1 176 ? 23.743 10.449 64.807 1.00 23.51 695 ARG B N 1
ATOM 3281 C CA . ARG B 1 176 ? 24.182 10.001 63.491 1.00 24.81 695 ARG B CA 1
ATOM 3282 C C . ARG B 1 176 ? 25.373 9.058 63.632 1.00 27.53 695 ARG B C 1
ATOM 3283 O O . ARG B 1 176 ? 25.469 8.051 62.924 1.00 24.34 695 ARG B O 1
ATOM 3291 N N . GLY B 1 177 ? 26.270 9.380 64.560 1.00 25.40 696 GLY B N 1
ATOM 3292 C CA . GLY B 1 177 ? 27.400 8.516 64.851 1.00 28.34 696 GLY B CA 1
ATOM 3293 C C . GLY B 1 177 ? 26.942 7.125 65.250 1.00 28.42 696 GLY B C 1
ATOM 3294 O O . GLY B 1 177 ? 27.432 6.122 64.728 1.00 29.41 696 GLY B O 1
ATOM 3295 N N . GLU B 1 178 ? 25.998 7.065 66.182 1.00 28.03 697 GLU B N 1
ATOM 3296 C CA . GLU B 1 178 ? 25.412 5.795 66.600 1.00 30.73 697 GLU B CA 1
ATOM 3297 C C . GLU B 1 178 ? 24.783 5.086 65.392 1.00 34.63 697 GLU B C 1
ATOM 3298 O O . GLU B 1 178 ? 25.006 3.892 65.183 1.00 35.80 697 GLU B O 1
ATOM 3304 N N . ASP B 1 179 ? 24.012 5.821 64.592 1.00 30.80 698 ASP B N 1
ATOM 3305 C CA . ASP B 1 179 ? 23.437 5.263 63.365 1.00 33.48 698 ASP B CA 1
ATOM 3306 C C . ASP B 1 179 ? 24.480 4.505 62.550 1.00 33.87 698 ASP B C 1
ATOM 3307 O O . ASP B 1 179 ? 24.296 3.340 62.197 1.00 34.60 698 ASP B O 1
ATOM 3312 N N . LEU B 1 180 ? 25.574 5.192 62.245 1.00 34.11 699 LEU B N 1
ATOM 3313 C CA . LEU B 1 180 ? 26.592 4.689 61.326 1.00 35.88 699 LEU B CA 1
ATOM 3314 C C . LEU B 1 180 ? 27.368 3.484 61.843 1.00 41.41 699 LEU B C 1
ATOM 3315 O O . LEU B 1 180 ? 27.715 2.582 61.084 1.00 42.97 699 LEU B O 1
ATOM 3320 N N . GLN B 1 181 ? 27.727 3.535 63.114 1.00 41.07 700 GLN B N 1
ATOM 3321 C CA . GLN B 1 181 ? 28.435 2.445 63.752 1.00 43.77 700 GLN B CA 1
ATOM 3322 C C . GLN B 1 181 ? 27.523 1.232 63.840 1.00 46.80 700 GLN B C 1
ATOM 3323 O O . GLN B 1 181 ? 27.938 0.078 63.732 1.00 53.65 700 GLN B O 1
ATOM 3334 N N . SER B 1 182 ? 26.248 1.523 64.078 1.00 46.66 701 SER B N 1
ATOM 3335 C CA . SER B 1 182 ? 25.260 0.512 64.434 1.00 49.49 701 SER B CA 1
ATOM 3336 C C . SER B 1 182 ? 25.027 -0.416 63.248 1.00 53.82 701 SER B C 1
ATOM 3337 O O . SER B 1 182 ? 24.051 -1.165 63.207 1.00 54.91 701 SER B O 1
ATOM 3340 N N . SER B 1 183 ? 25.862 -0.224 62.229 1.00 51.19 702 SER B N 1
ATOM 3341 C CA . SER B 1 183 ? 25.857 -1.024 61.011 1.00 54.41 702 SER B CA 1
ATOM 3342 C C . SER B 1 183 ? 27.203 -0.926 60.285 1.00 60.32 702 SER B C 1
ATOM 3343 O O . SER B 1 183 ? 27.282 -0.303 59.227 1.00 60.27 702 SER B O 1
ATOM 3346 N N . ASP B 1 184 ? 28.257 -1.527 60.831 1.00 63.06 703 ASP B N 1
ATOM 3347 C CA . ASP B 1 184 ? 29.563 -1.459 60.174 1.00 65.83 703 ASP B CA 1
ATOM 3348 C C . ASP B 1 184 ? 29.991 -0.013 59.922 1.00 62.85 703 ASP B C 1
ATOM 3349 O O . ASP B 1 184 ? 31.075 0.244 59.394 1.00 65.97 703 ASP B O 1
ATOM 3354 N N . THR B 1 190 ? 40.111 1.010 63.376 1.00 50.28 709 THR B N 1
ATOM 3355 C CA . THR B 1 190 ? 40.997 2.150 63.165 1.00 53.45 709 THR B CA 1
ATOM 3356 C C . THR B 1 190 ? 40.256 3.465 63.393 1.00 48.87 709 THR B C 1
ATOM 3357 O O . THR B 1 190 ? 40.442 4.125 64.415 1.00 46.01 709 THR B O 1
ATOM 3361 N N . GLN B 1 191 ? 39.419 3.841 62.431 1.00 49.33 710 GLN B N 1
ATOM 3362 C CA . GLN B 1 191 ? 38.592 5.033 62.562 1.00 47.32 710 GLN B CA 1
ATOM 3363 C C . GLN B 1 191 ? 37.511 4.804 63.613 1.00 41.32 710 GLN B C 1
ATOM 3364 O O . GLN B 1 191 ? 36.937 5.753 64.148 1.00 36.11 710 GLN B O 1
ATOM 3370 N N . ASN B 1 192 ? 37.234 3.536 63.903 1.00 41.80 711 ASN B N 1
ATOM 3371 C CA . ASN B 1 192 ? 36.327 3.209 64.986 1.00 38.78 711 ASN B CA 1
ATOM 3372 C C . ASN B 1 192 ? 36.971 3.559 66.321 1.00 34.96 711 ASN B C 1
ATOM 3373 O O . ASN B 1 192 ? 36.279 3.805 67.304 1.00 35.70 711 ASN B O 1
ATOM 3378 N N . ASN B 1 193 ? 38.300 3.576 66.347 1.00 34.66 712 ASN B N 1
ATOM 3379 C CA . ASN B 1 193 ? 39.027 4.019 67.528 1.00 35.37 712 ASN B CA 1
ATOM 3380 C C . ASN B 1 193 ? 39.015 5.536 67.670 1.00 33.50 712 ASN B C 1
ATOM 3381 O O . ASN B 1 193 ? 39.047 6.059 68.781 1.00 33.83 712 ASN B O 1
ATOM 3386 N N . GLN B 1 194 ? 38.982 6.239 66.543 1.00 33.97 713 GLN B N 1
ATOM 3387 C CA . GLN B 1 194 ? 38.793 7.680 66.569 1.00 34.30 713 GLN B CA 1
ATOM 3388 C C . GLN B 1 194 ? 37.427 7.979 67.169 1.00 32.73 713 GLN B C 1
ATOM 3389 O O . GLN B 1 194 ? 37.299 8.832 68.046 1.00 30.31 713 GLN B O 1
ATOM 3395 N N . TRP B 1 195 ? 36.408 7.265 66.694 1.00 28.85 714 TRP B N 1
ATOM 3396 C CA . TRP B 1 195 ? 35.057 7.433 67.210 1.00 28.44 714 TRP B CA 1
ATOM 3397 C C . TRP B 1 195 ? 35.000 7.153 68.711 1.00 27.75 714 TRP B C 1
ATOM 3398 O O . TRP B 1 195 ? 34.508 7.975 69.483 1.00 25.86 714 TRP B O 1
ATOM 3409 N N . THR B 1 196 ? 35.505 5.994 69.124 1.00 27.58 715 THR B N 1
ATOM 3410 C CA . THR B 1 196 ? 35.441 5.616 70.531 1.00 29.35 715 THR B CA 1
ATOM 3411 C C . THR B 1 196 ? 36.117 6.657 71.418 1.00 27.13 715 THR B C 1
ATOM 3412 O O . THR B 1 196 ? 35.596 7.022 72.473 1.00 25.66 715 THR B O 1
ATOM 3416 N N . GLU B 1 197 ? 37.275 7.138 70.983 1.00 25.78 716 GLU B N 1
ATOM 3417 C CA . GLU B 1 197 ? 38.022 8.100 71.777 1.00 28.74 716 GLU B CA 1
ATOM 3418 C C . GLU B 1 197 ? 37.245 9.392 71.957 1.00 26.22 716 GLU B C 1
ATOM 3419 O O . GLU B 1 197 ? 37.172 9.926 73.064 1.00 23.54 716 GLU B O 1
ATOM 3425 N N . VAL B 1 198 ? 36.680 9.895 70.862 1.00 25.38 717 VAL B N 1
ATOM 3426 C CA . VAL B 1 198 ? 35.856 11.099 70.905 1.00 25.17 717 VAL B CA 1
ATOM 3427 C C . VAL B 1 198 ? 34.633 10.884 71.795 1.00 22.78 717 VAL B C 1
ATOM 3428 O O . VAL B 1 198 ? 34.170 11.799 72.466 1.00 23.69 717 VAL B O 1
ATOM 3440 N N . PHE B 1 200 ? 34.492 8.810 74.490 1.00 24.91 719 PHE B N 1
ATOM 3441 C CA . PHE B 1 200 ? 34.943 8.882 75.880 1.00 26.16 719 PHE B CA 1
ATOM 3442 C C . PHE B 1 200 ? 35.092 10.329 76.328 1.00 25.56 719 PHE B C 1
ATOM 3443 O O . PHE B 1 200 ? 34.693 10.687 77.439 1.00 24.46 719 PHE B O 1
ATOM 3459 N N . ALA B 1 202 ? 33.536 12.985 75.041 1.00 25.60 721 ALA B N 1
ATO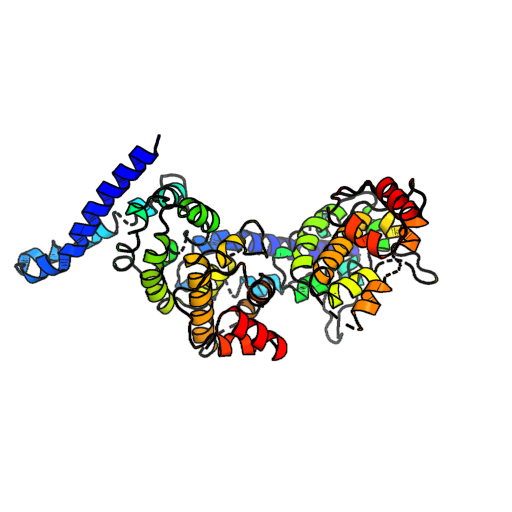M 3460 C CA . ALA B 1 202 ? 32.205 13.583 75.096 1.00 24.03 721 ALA B CA 1
ATOM 3461 C C . ALA B 1 202 ? 31.449 13.192 76.358 1.00 21.93 721 ALA B C 1
ATOM 3462 O O . ALA B 1 202 ? 30.888 14.048 77.036 1.00 20.27 721 ALA B O 1
ATOM 3464 N N . THR B 1 203 ? 31.437 11.902 76.676 1.00 23.94 722 THR B N 1
ATOM 3465 C CA . THR B 1 203 ? 30.685 11.422 77.832 1.00 26.75 722 THR B CA 1
ATOM 3466 C C . THR B 1 203 ? 31.267 11.943 79.147 1.00 25.92 722 THR B C 1
ATOM 3467 O O . THR B 1 203 ? 30.531 12.291 80.062 1.00 25.25 722 THR B O 1
ATOM 3471 N N . ARG B 1 204 ? 32.591 12.004 79.230 1.00 26.83 723 ARG B N 1
ATOM 3472 C CA . ARG B 1 204 ? 33.257 12.531 80.415 1.00 25.87 723 ARG B CA 1
ATOM 3473 C C . ARG B 1 204 ? 32.798 13.962 80.718 1.00 26.46 723 ARG B C 1
ATOM 3474 O O . ARG B 1 204 ? 32.430 14.270 81.850 1.00 24.26 723 ARG B O 1
ATOM 3482 N N . GLU B 1 205 ? 32.801 14.828 79.704 1.00 24.78 724 GLU B N 1
ATOM 3483 C CA . GLU B 1 205 ? 32.321 16.202 79.877 1.00 26.72 724 GLU B CA 1
ATOM 3484 C C . GLU B 1 205 ? 30.816 16.271 80.157 1.00 25.65 724 GLU B C 1
ATOM 3485 O O . GLU B 1 205 ? 30.364 17.101 80.947 1.00 23.78 724 GLU B O 1
ATOM 3491 N N . LEU B 1 206 ? 30.043 15.403 79.510 1.00 25.48 725 LEU B N 1
ATOM 3492 C CA . LEU B 1 206 ? 28.604 15.340 79.763 1.00 24.67 725 LEU B CA 1
ATOM 3493 C C . LEU B 1 206 ? 28.280 14.927 81.208 1.00 25.97 725 LEU B C 1
ATOM 3494 O O . LEU B 1 206 ? 27.356 15.466 81.817 1.00 25.11 725 LEU B O 1
ATOM 3499 N N . LEU B 1 207 ? 29.040 13.975 81.750 1.00 25.60 726 LEU B N 1
ATOM 3500 C CA . LEU B 1 207 ? 28.875 13.562 83.146 1.00 28.41 726 LEU B CA 1
ATOM 3501 C C . LEU B 1 207 ? 29.338 14.654 84.102 1.00 25.30 726 LEU B C 1
ATOM 3502 O O . LEU B 1 207 ? 28.807 14.816 85.198 1.00 24.45 726 LEU B O 1
ATOM 3507 N N . ARG B 1 208 ? 30.424 15.344 83.747 1.00 24.91 727 ARG B N 1
ATOM 3508 C CA . ARG B 1 208 ? 30.986 16.438 84.574 1.00 27.83 727 ARG B CA 1
ATOM 3509 C C . ARG B 1 208 ? 30.198 17.735 84.724 1.00 29.94 727 ARG B C 1
ATOM 3510 O O . ARG B 1 208 ? 30.217 18.395 85.783 1.00 29.55 727 ARG B O 1
ATOM 3518 N N . ILE B 1 209 ? 29.582 18.155 83.625 1.00 28.14 728 ILE B N 1
ATOM 3519 C CA . ILE B 1 209 ? 28.930 19.457 83.641 1.00 27.47 728 ILE B CA 1
ATOM 3520 C C . ILE B 1 209 ? 27.711 19.471 84.559 1.00 28.98 728 ILE B C 1
ATOM 3521 O O . ILE B 1 209 ? 26.911 18.538 84.550 1.00 29.04 728 ILE B O 1
ATOM 3526 N N . PRO B 1 210 ? 27.574 20.535 85.362 1.00 28.16 729 PRO B N 1
ATOM 3527 C CA . PRO B 1 210 ? 26.425 20.738 86.251 1.00 28.81 729 PRO B CA 1
ATOM 3528 C C . PRO B 1 210 ? 25.132 20.664 85.455 1.00 28.54 729 PRO B C 1
ATOM 3529 O O . PRO B 1 210 ? 25.074 21.195 84.345 1.00 25.18 729 PRO B O 1
ATOM 3533 N N . GLN B 1 211 ? 24.116 20.062 85.994 1.00 29.46 730 GLN B N 1
ATOM 3534 C CA A GLN B 1 211 ? 22.855 19.894 85.280 0.50 30.26 730 GLN B CA 1
ATOM 3535 C CA B GLN B 1 211 ? 22.897 19.908 85.292 0.50 30.26 730 GLN B CA 1
ATOM 3536 C C . GLN B 1 211 ? 22.332 21.261 84.909 1.00 30.87 730 GLN B C 1
ATOM 3537 O O . GLN B 1 211 ? 21.838 21.412 83.835 1.00 28.11 730 GLN B O 1
ATOM 3548 N N . ALA B 1 212 ? 22.460 22.222 85.799 1.00 25.71 731 ALA B N 1
ATOM 3549 C CA . ALA B 1 212 ? 21.933 23.570 85.616 1.00 29.46 731 ALA B CA 1
ATOM 3550 C C . ALA B 1 212 ? 22.568 24.331 84.452 1.00 28.17 731 ALA B C 1
ATOM 3551 O O . ALA B 1 212 ? 22.002 25.311 83.965 1.00 26.29 731 ALA B O 1
ATOM 3553 N N . ALA B 1 213 ? 23.746 23.894 84.020 1.00 27.66 732 ALA B N 1
ATOM 3554 C CA . ALA B 1 213 ? 24.435 24.546 82.907 1.00 24.40 732 ALA B CA 1
ATOM 3555 C C . ALA B 1 213 ? 23.888 24.119 81.545 1.00 24.98 732 ALA B C 1
ATOM 3556 O O . ALA B 1 213 ? 23.907 24.899 80.590 1.00 23.37 732 ALA B O 1
ATOM 3558 N N . LEU B 1 214 ? 23.404 22.884 81.458 1.00 24.65 733 LEU B N 1
ATOM 3559 C CA . LEU B 1 214 ? 22.933 22.337 80.186 1.00 24.04 733 LEU B CA 1
ATOM 3560 C C . LEU B 1 214 ? 21.706 23.070 79.642 1.00 25.54 733 LEU B C 1
ATOM 3561 O O . LEU B 1 214 ? 20.748 23.337 80.372 1.00 25.21 733 LEU B O 1
ATOM 3566 N N . ALA B 1 215 ? 21.743 23.385 78.351 1.00 25.77 734 ALA B N 1
ATOM 3567 C CA . ALA B 1 215 ? 20.598 23.987 77.684 1.00 24.64 734 ALA B CA 1
ATOM 3568 C C . ALA B 1 215 ? 19.481 22.967 77.510 1.00 23.31 734 ALA B C 1
ATOM 3569 O O . ALA B 1 215 ? 19.656 21.776 77.778 1.00 23.24 734 ALA B O 1
ATOM 3571 N N . LYS B 1 216 ? 18.330 23.453 77.068 1.00 25.17 735 LYS B N 1
ATOM 3572 C CA . LYS B 1 216 ? 17.207 22.595 76.716 1.00 31.85 735 LYS B CA 1
ATOM 3573 C C . LYS B 1 216 ? 17.286 22.291 75.222 1.00 27.98 735 LYS B C 1
ATOM 3574 O O . LYS B 1 216 ? 17.211 23.197 74.396 1.00 27.36 735 LYS B O 1
ATOM 3580 N N . PRO B 1 217 ? 17.448 21.008 74.872 1.00 27.42 736 PRO B N 1
ATOM 3581 C CA . PRO B 1 217 ? 17.591 20.578 73.477 1.00 29.92 736 PRO B CA 1
ATOM 3582 C C . PRO B 1 217 ? 16.305 20.775 72.669 1.00 28.75 736 PRO B C 1
ATOM 3583 O O . PRO B 1 217 ? 15.209 20.661 73.213 1.00 30.24 736 PRO B O 1
ATOM 3587 N N . ILE B 1 218 ? 16.446 21.073 71.381 1.00 30.89 737 ILE B N 1
ATOM 3588 C CA . ILE B 1 218 ? 15.294 21.220 70.495 1.00 30.94 737 ILE B CA 1
ATOM 3589 C C . ILE B 1 218 ? 14.658 19.858 70.232 1.00 31.26 737 ILE B C 1
ATOM 3590 O O . ILE B 1 218 ? 13.441 19.706 70.278 1.00 33.16 737 ILE B O 1
ATOM 3595 N N . SER B 1 219 ? 15.495 18.866 69.956 1.00 31.18 738 SER B N 1
ATOM 3596 C CA . SER B 1 219 ? 15.030 17.495 69.808 1.00 32.42 738 SER B CA 1
ATOM 3597 C C . SER B 1 219 ? 16.002 16.540 70.484 1.00 33.47 738 SER B C 1
ATOM 3598 O O . SER B 1 219 ? 17.194 16.820 70.580 1.00 33.82 738 SER B O 1
ATOM 3601 N N . ILE B 1 220 ? 15.484 15.412 70.951 1.00 32.91 739 ILE B N 1
ATOM 3602 C CA . ILE B 1 220 ? 16.305 14.410 71.615 1.00 34.83 739 ILE B CA 1
ATOM 3603 C C . ILE B 1 220 ? 16.212 13.083 70.878 1.00 33.74 739 ILE B C 1
ATOM 3604 O O . ILE B 1 220 ? 15.283 12.313 71.103 1.00 36.30 739 ILE B O 1
ATOM 3609 N N . PRO B 1 221 ? 17.183 12.811 69.995 1.00 32.35 740 PRO B N 1
ATOM 3610 C CA . PRO B 1 221 ? 17.195 11.574 69.207 1.00 33.07 740 PRO B CA 1
ATOM 3611 C C . PRO B 1 221 ? 16.995 10.351 70.099 1.00 32.45 740 PRO B C 1
ATOM 3612 O O . PRO B 1 221 ? 17.435 10.345 71.249 1.00 31.21 740 PRO B O 1
ATOM 3616 N N . THR B 1 222 ? 16.354 9.319 69.563 1.00 33.37 741 THR B N 1
ATOM 3617 C CA . THR B 1 222 ? 15.916 8.189 70.371 1.00 33.52 741 THR B CA 1
ATOM 3618 C C . THR B 1 222 ? 16.916 7.038 70.421 1.00 34.18 741 THR B C 1
ATOM 3619 O O . THR B 1 222 ? 16.615 5.979 70.970 1.00 37.31 741 THR B O 1
ATOM 3623 N N . ASN B 1 223 ? 18.100 7.229 69.852 1.00 30.96 742 ASN B N 1
ATOM 3624 C CA . ASN B 1 223 ? 19.112 6.177 69.908 1.00 30.63 742 ASN B CA 1
ATOM 3625 C C . ASN B 1 223 ? 20.292 6.534 70.798 1.00 26.53 742 ASN B C 1
ATOM 3626 O O . ASN B 1 223 ? 21.327 5.866 70.764 1.00 26.89 742 ASN B O 1
ATOM 3631 N N . LEU B 1 224 ? 20.127 7.571 71.611 1.00 25.15 743 LEU B N 1
ATOM 3632 C CA . LEU B 1 224 ? 21.228 8.071 72.431 1.00 25.50 743 LEU B CA 1
ATOM 3633 C C . LEU B 1 224 ? 21.546 7.154 73.611 1.00 27.18 743 LEU B C 1
ATOM 3634 O O . LEU B 1 224 ? 22.712 6.968 73.953 1.00 25.32 743 LEU B O 1
ATOM 3639 N N . VAL B 1 225 ? 20.516 6.579 74.228 1.00 25.74 744 VAL B N 1
ATOM 3640 C CA . VAL B 1 225 ? 20.739 5.638 75.320 1.00 30.73 744 VAL B CA 1
ATOM 3641 C C . VAL B 1 225 ? 21.629 4.494 74.844 1.00 28.37 744 VAL B C 1
ATOM 3642 O O . VAL B 1 225 ? 22.610 4.151 75.493 1.00 30.68 744 VAL B O 1
ATOM 3646 N N . SER B 1 226 ? 21.278 3.916 73.702 1.00 27.62 745 SER B N 1
ATOM 3647 C CA . SER B 1 226 ? 22.078 2.861 73.086 1.00 29.59 745 SER B CA 1
ATOM 3648 C C . SER B 1 226 ? 23.537 3.290 72.907 1.00 29.14 745 SER B C 1
ATOM 3649 O O . SER B 1 226 ? 24.459 2.549 73.253 1.00 29.27 745 SER B O 1
ATOM 3652 N N . LEU B 1 227 ? 23.735 4.489 72.366 1.00 27.43 746 LEU B N 1
ATOM 3653 C CA . LEU B 1 227 ? 25.073 5.057 72.180 1.00 26.73 746 LEU B CA 1
ATOM 3654 C C . LEU B 1 227 ? 25.858 5.113 73.498 1.00 26.68 746 LEU B C 1
ATOM 3655 O O . LEU B 1 227 ? 26.929 4.520 73.617 1.00 25.20 746 LEU B O 1
ATOM 3660 N N . PHE B 1 228 ? 25.327 5.835 74.482 1.00 23.87 747 PHE B N 1
ATOM 3661 C CA . PHE B 1 228 ? 26.047 6.050 75.742 1.00 29.37 747 PHE B CA 1
ATOM 3662 C C . PHE B 1 228 ? 26.287 4.763 76.534 1.00 29.18 747 PHE B C 1
ATOM 3663 O O . PHE B 1 228 ? 27.295 4.630 77.231 1.00 27.67 747 PHE B O 1
ATOM 3671 N N . SER B 1 229 ? 25.352 3.826 76.425 1.00 29.87 748 SER B N 1
ATOM 3672 C CA . SER B 1 229 ? 25.422 2.565 77.149 1.00 29.22 748 SER B CA 1
ATOM 3673 C C . SER B 1 229 ? 26.682 1.795 76.776 1.00 31.66 748 SER B C 1
ATOM 3674 O O . SER B 1 229 ? 27.163 0.958 77.540 1.00 33.36 748 SER B O 1
ATOM 3677 N N . ARG B 1 230 ? 27.209 2.080 75.592 1.00 29.66 749 ARG B N 1
ATOM 3678 C CA . ARG B 1 230 ? 28.407 1.408 75.112 1.00 31.58 749 ARG B CA 1
ATOM 3679 C C . ARG B 1 230 ? 29.655 1.869 75.857 1.00 32.36 749 ARG B C 1
ATOM 3680 O O . ARG B 1 230 ? 30.686 1.202 75.815 1.00 34.57 749 ARG B O 1
ATOM 3688 N N . TYR B 1 231 ? 29.563 3.003 76.545 1.00 29.30 750 TYR B N 1
ATOM 3689 C CA . TYR B 1 231 ? 30.761 3.648 77.072 1.00 31.70 750 TYR B CA 1
ATOM 3690 C C . TYR B 1 231 ? 30.791 3.816 78.587 1.00 31.89 750 TYR B C 1
ATOM 3691 O O . TYR B 1 231 ? 31.853 4.043 79.156 1.00 31.69 750 TYR B O 1
ATOM 3700 N N . VAL B 1 232 ? 29.635 3.708 79.237 1.00 32.91 751 VAL B N 1
ATOM 3701 C CA . VAL B 1 232 ? 29.561 3.859 80.691 1.00 31.70 751 VAL B CA 1
ATOM 3702 C C . VAL B 1 232 ? 28.700 2.790 81.360 1.00 34.66 751 VAL B C 1
ATOM 3703 O O . VAL B 1 232 ? 27.952 2.072 80.696 1.00 29.54 751 VAL B O 1
ATOM 3707 N N . ASP B 1 233 ? 28.814 2.697 82.683 1.00 36.95 752 ASP B N 1
ATOM 3708 C CA . ASP B 1 233 ? 28.060 1.721 83.461 1.00 34.67 752 ASP B CA 1
ATOM 3709 C C . ASP B 1 233 ? 26.631 2.190 83.717 1.00 35.16 752 ASP B C 1
ATOM 3710 O O . ASP B 1 233 ? 26.268 3.315 83.382 1.00 33.76 752 ASP B O 1
ATOM 3715 N N . ARG B 1 234 ? 25.830 1.324 84.329 1.00 36.47 753 ARG B N 1
ATOM 3716 C CA . ARG B 1 234 ? 24.424 1.627 84.595 1.00 35.96 753 ARG B CA 1
ATOM 3717 C C . ARG B 1 234 ? 24.187 2.919 85.381 1.00 35.13 753 ARG B C 1
ATOM 3718 O O . ARG B 1 234 ? 23.327 3.714 85.019 1.00 32.53 753 ARG B O 1
ATOM 3726 N N . GLN B 1 235 ? 24.953 3.150 86.431 1.00 34.69 754 GLN B N 1
ATOM 3727 C CA . GLN B 1 235 ? 24.782 4.350 87.214 1.00 35.00 754 GLN B CA 1
ATOM 3728 C C . GLN B 1 235 ? 25.028 5.633 86.464 1.00 33.28 754 GLN B C 1
ATOM 3729 O O . GLN B 1 235 ? 24.239 6.530 86.528 1.00 32.77 754 GLN B O 1
ATOM 3735 N N . LYS B 1 236 ? 26.129 5.701 85.745 1.00 31.06 755 LYS B N 1
ATOM 3736 C CA . LYS B 1 236 ? 26.397 6.860 84.933 1.00 34.19 755 LYS B CA 1
ATOM 3737 C C . LYS B 1 236 ? 25.355 7.005 83.810 1.00 32.02 755 LYS B C 1
ATOM 3738 O O . LYS B 1 236 ? 24.935 8.076 83.545 1.00 29.90 755 LYS B O 1
ATOM 3744 N N . LEU B 1 237 ? 24.963 5.908 83.174 1.00 31.31 756 LEU B N 1
ATOM 3745 C CA . LEU B 1 237 ? 23.931 5.927 82.145 1.00 31.16 756 LEU B CA 1
ATOM 3746 C C . LEU B 1 237 ? 22.647 6.536 82.705 1.00 29.43 756 LEU B C 1
ATOM 3747 O O . LEU B 1 237 ? 22.014 7.368 82.059 1.00 30.37 756 LEU B O 1
ATOM 3752 N N . ASN B 1 238 ? 22.273 6.122 83.912 1.00 30.76 757 ASN B N 1
ATOM 3753 C CA . ASN B 1 238 ? 21.130 6.718 84.600 1.00 34.26 757 ASN B CA 1
ATOM 3754 C C . ASN B 1 238 ? 21.312 8.215 84.813 1.00 30.93 757 ASN B C 1
ATOM 3755 O O . ASN B 1 238 ? 20.360 8.985 84.700 1.00 30.56 757 ASN B O 1
ATOM 3760 N N . LEU B 1 239 ? 22.539 8.624 85.119 1.00 27.75 758 LEU B N 1
ATOM 3761 C CA . LEU B 1 239 ? 22.837 10.038 85.320 1.00 28.61 758 LEU B CA 1
ATOM 3762 C C . LEU B 1 239 ? 22.660 10.834 84.022 1.00 28.00 758 LEU B C 1
ATOM 3763 O O . LEU B 1 239 ? 22.081 11.919 84.014 1.00 27.94 758 LEU B O 1
ATOM 3768 N N . LEU B 1 240 ? 23.164 10.284 82.923 1.00 27.73 759 LEU B N 1
ATOM 3769 C CA . LEU B 1 240 ? 23.048 10.932 81.627 1.00 27.49 759 LEU B CA 1
ATOM 3770 C C . LEU B 1 240 ? 21.592 10.968 81.158 1.00 25.38 759 LEU B C 1
ATOM 3771 O O . LEU B 1 240 ? 21.141 11.958 80.591 1.00 24.37 759 LEU B O 1
ATOM 3776 N N . GLU B 1 241 ? 20.860 9.885 81.393 1.00 25.75 760 GLU B N 1
AT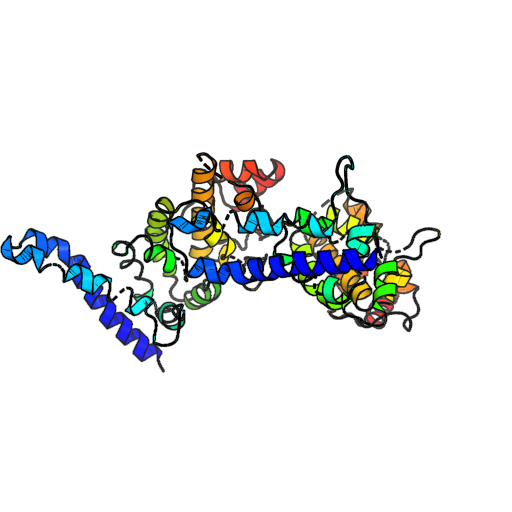OM 3777 C CA . GLU B 1 241 ? 19.449 9.844 81.027 1.00 29.60 760 GLU B CA 1
ATOM 3778 C C . GLU B 1 241 ? 18.724 10.964 81.747 1.00 29.13 760 GLU B C 1
ATOM 3779 O O . GLU B 1 241 ? 17.907 11.675 81.162 1.00 28.88 760 GLU B O 1
ATOM 3785 N N . THR B 1 242 ? 19.040 11.126 83.026 1.00 30.23 761 THR B N 1
ATOM 3786 C CA . THR B 1 242 ? 18.401 12.153 83.836 1.00 31.74 761 THR B CA 1
ATOM 3787 C C . THR B 1 242 ? 18.791 13.564 83.406 1.00 31.49 761 THR B C 1
ATOM 3788 O O . THR B 1 242 ? 17.934 14.434 83.266 1.00 32.61 761 THR B O 1
ATOM 3792 N N . LYS B 1 243 ? 20.086 13.790 83.201 1.00 31.78 762 LYS B N 1
ATOM 3793 C CA . LYS B 1 243 ? 20.577 15.122 82.844 1.00 31.07 762 LYS B CA 1
ATOM 3794 C C . LYS B 1 243 ? 20.085 15.572 81.476 1.00 30.63 762 LYS B C 1
ATOM 3795 O O . LYS B 1 243 ? 19.747 16.740 81.281 1.00 31.92 762 LYS B O 1
ATOM 3801 N N . LEU B 1 244 ? 20.088 14.664 80.523 1.00 29.10 763 LEU B N 1
ATOM 3802 C CA . LEU B 1 244 ? 19.661 14.967 79.171 1.00 32.88 763 LEU B CA 1
ATOM 3803 C C . LEU B 1 244 ? 18.226 14.599 78.862 1.00 32.34 763 LEU B C 1
ATOM 3804 O O . LEU B 1 244 ? 17.766 14.762 77.782 1.00 30.15 763 LEU B O 1
ATOM 3809 N N . GLN B 1 245 ? 17.532 14.089 79.840 1.00 32.21 764 GLN B N 1
ATOM 3810 C CA . GLN B 1 245 ? 16.162 13.638 79.636 1.00 34.23 764 GLN B CA 1
ATOM 3811 C C . GLN B 1 245 ? 16.077 12.736 78.412 1.00 32.77 764 GLN B C 1
ATOM 3812 O O . GLN B 1 245 ? 15.278 12.976 77.507 1.00 31.28 764 GLN B O 1
ATOM 3818 N N . LEU B 1 246 ? 16.911 11.703 78.377 1.00 31.44 765 LEU B N 1
ATOM 3819 C CA . LEU B 1 246 ? 16.950 10.813 77.221 1.00 31.81 765 LEU B CA 1
ATOM 3820 C C . LEU B 1 246 ? 15.707 9.940 77.181 1.00 33.64 765 LEU B C 1
ATOM 3821 O O . LEU B 1 246 ? 15.161 9.578 78.223 1.00 34.73 765 LEU B O 1
ATOM 3826 N N . VAL B 1 247 ? 15.263 9.612 75.973 1.00 36.21 766 VAL B N 1
ATOM 3827 C CA . VAL B 1 247 ? 14.122 8.725 75.792 1.00 37.79 766 VAL B CA 1
ATOM 3828 C C . VAL B 1 247 ? 14.534 7.501 74.988 1.00 38.09 766 VAL B C 1
ATOM 3829 O O . VAL B 1 247 ? 15.432 7.568 74.151 1.00 39.53 766 VAL B O 1
ATOM 3833 N N . GLN B 1 248 ? 13.863 6.387 75.246 1.00 38.18 767 GLN B N 1
ATOM 3834 C CA . GLN B 1 248 ? 14.146 5.133 74.566 1.00 38.26 767 GLN B CA 1
ATOM 3835 C C . GLN B 1 248 ? 12.879 4.289 74.470 1.00 36.70 767 GLN B C 1
ATOM 3836 O O . GLN B 1 248 ? 11.952 4.449 75.264 1.00 33.76 767 GLN B O 1
#

Nearest PDB structures (foldseek):
  2xes-assembly1_A  TM=1.003E+00  e=1.921E-28  Homo sapiens
  2xes-assembly2_B  TM=9.748E-01  e=9.247E-26  Homo sapiens
  2xeq-assembly4_D  TM=9.556E-01  e=1.260E-23  Homo sapiens
  2xer-assembly1_A  TM=9.096E-01  e=4.081E-24  Homo sapiens
  2xer-assembly2_B  TM=9.256E-01  e=2.157E-22  Homo sapiens

Foldseek 3Di:
DCLVVLVVLLVVLVVLLVVLVCLVVDCVVDDPVCNVVSVSSVVSLVCLCQQFNADPPDPGGDNVSNLSCLDLSSLCVLSSLVVDDLVSNLVSLNCLLCVLVSLVSCVVVLPNCSNLVSVLVSLLVDALVSLLVSLVSVPDPPPPANLSQQLRQNSVQNNQSSLLSNQVNVVVDVSSVVSLVLVNLLPDDLVSGDQHPDHDQCVLVSVVVPDDDVSSVVNCVSNVHD/DVLVVLVVLLVVLVVLLVVLVCLVVVCVVDDPVCVVVSCVSVVSLVCLCSLQVDDPPDDGGDLVSNLSCLDLSSQCVLSSLVSDDLVSNLVSLNCLLCVLVSQVSCVVVLPNQSNLVSVLVSLVVDALLSLLVSLVSQDDVVRHRVLSLQQRQNSVQNNQSSLVSNCVRVVDDVVVVSVLVSLVLVVLLPDDLVRGDQYPDHDQCVLVSVVVPDDPVSSVVSCVSNVHHD

Radius of gyration: 26.81 Å; Cα contacts (8 Å, |Δi|>4): 445; chains: 2; bounding box: 63×59×86 Å

GO terms:
  GO:0000932 P-body (C, IDA)
  GO:0008266 poly(U) RNA binding (F, IDA)
  GO:0034046 poly(G) binding (F, IDA)
  GO:0003723 RNA binding (F, IDA)
  GO:0030014 CCR4-NOT complex (C, IDA)
  GO:0033962 P-body assembly (P, IDA)
  GO:0000290 deadenylation-dependent decapping of nuclear-transcribed mRNA (P, IDA)
  GO:0005634 nucleus (C, EXP)
  GO:0016607 nuclear speck (C, EXP)
  GO:0005515 protein binding (F, IPI)
  GO:0005829 cytosol (C, TAS)
  GO:0036464 cytoplasmic ribonucleoprotein granule (C, IDA)
  GO:0003723 RNA binding (F, HDA)

B-factor: mean 33.59, std 10.94, range [16.09, 77.46]

InterPro domains:
  IPR019167 mRNA decay factor PAT1 domain [PF09770] (474-717)
  IPR039900 Pat1-like [PTHR21551] (19-749)

Solvent-accessible surface area: 23529 Å² total

Organism: Homo sapiens (NCBI:txid9606)

Sequence (456 aa):
DKRRKTLVIIEKTYSLLLDVEDYERRYLLSLEEERPALDDRKHKICSYDNLRGKLPGQERPSDDHFVQICIRKGKRVARILPFLSTEEQAADILTTARNLPFLIKKDAQDEVLPCLLSPFSLLLYHLPSVSITSLLRQLNLPGSPHLTAVLQNKFGLSLLLILLSRGEDLQSSNNQWTEVFATRELLRIPQQAALAKPISIPTNLVSLFSRYVDRQKLNLLETKLQLVDKRRKTLVIIEKTYSLLLDVEDYERRYLLSLEEERPALDDRKHKICSYDNLRGKLPGQERPSDDHFVQICIRKGKRVARILPFLSTEQAADILTTARNLPFLIKKDAQDEVLPCLLSPFSLLLYHLPSVSITSLLRQLNLPGSPHHLTAVLQNKFGLSLLLILLSRGEDLQSSDTQNNQWTEVFATRELLRIPQQAALAKPISIPTNLVSLFSRYVDRQKLNLLETKLQLVQ

Secondary structure (DSSP, 8-state):
-HHHHHHHHHHHHHHHHHHHHHHHHHHHT--GGGTTT--HHHHHHH--HHHH---TT-SS--SHHHHH---HHHH--TTTGGGS-HHHHHHH--TTTTHHHHHHHTTTT--GGGGHHHHHHHHTT--HHHHHHHHHH---TTTT--HHHHTSHHHHHHHHHHHHHHHHHHT--HHHHH---HHHHHHS-GGG----S---TTHHHHHHHHS-HHHHHHHHHHTT--/-HHHHHHHHHHHHHHHHHHHHTHHHHHHT--GGGTTT--HHHHHHH--HHHHTPPTT-SS--THHHHH---HHHH--TTTGGGS-HHHHHHH--TTTTHHHHHHHTTTT--GGGGHHHHHHHHTTS-HHHHHHHHHH--BTTB-HHHHHHTSHHHHHHHHHHHHHHHHHHTT--HHHHHHH---HHHHHHS-GGGSPPPS---TTHHHHHHTTS-HHHHHHHHHHHT---